Protein 5U2A (pdb70)

Foldseek 3Di:
DAAQVVCQVPDDVVVLQVLAPDHQAPWDFLLCLLAVVQPDPQDWAEWEQDQVRDTDTGGSVRLLLLLQLLLQLVVVVPDAAAAEEEELEFFDSVVLSNQSNCRQRNHAYEYAHNPDALVRVLVLCVQRVHQEYEYEPVCVVSVVPRPSHHAYAYDYDPPDDDDDRHHPNVVSSVPGDSDHHGDIDHQLRFHYWYWDDDDPTFTATFGNLLLSVLQLCVCWALVDDQPAAEEEPDTCNHQCCVSHQRRHCSSNPHHHYTYRHDDAQLVVLVCCVVRLHARYEYEPVNLVRNVVVDLVSLQVQAPRHAEYEYEDDADDLVSQVCCCVSRVYGYWAWYDHSNWPTFAIPGPNHDDDDDAQFRHAGRRLWDKFFADPVGHGDDAPPKGFIKTQQPVRRSGRTPATRPDGQPCDDPNIRTPRFMWGAHPVRIIGRADDQPDFEFWQNDTHRQVLLQVLLCVDQQFVGKGWDWAQDVVTRTFIEMEGETDPPDDDDVVVLVVSQVSCCVVPNVRHRGPYYHYDNDFRAHPVGRGRNVVVHVVSVVVVD

Nearest PDB structures (foldseek):
  5u2a-assembly1_A  TM=1.002E+00  e=0.000E+00  Brucella canis ATCC 23365
  1ult-assembly1_B  TM=7.496E-01  e=1.389E-34  Thermus thermophilus
  8r2r-assembly1_B  TM=8.698E-01  e=2.618E-30  Mycobacterium tuberculosis H37Rv
  1v25-assembly1_B  TM=7.388E-01  e=2.273E-32  Thermus th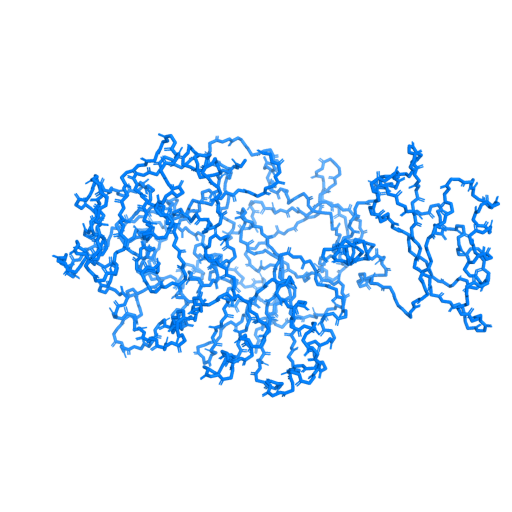ermophilus
  1v26-assembly1_A  TM=7.597E-01  e=1.398E-31  Thermus thermophilus

B-factor: mean 70.73, std 16.57, range [38.02, 147.69]

Organism: Brucella canis (strain ATCC 23365 / NCTC 10854 / RM-666) (NCBI:txid483179)

InterPro domains:
  IPR000873 AMP-dependent synthetase/ligase domain [PF00501] (51-400)
  IPR025110 AMP-binding enzyme, C-terminal domain [PF13193] (461-538)
  IPR042099 ANL, N-terminal domain [G3DSA:3.40.50.12780] (10-446)
  IPR045851 AMP-binding enzyme domain superfamily [G3DSA:3.30.300.30] (447-556)
  IPR051087 Mitochondrial Acyl-CoA Synthetase Medium-Chain [PTHR43605] (51-551)

Solvent-accessible surface area: 21542 Å² total; per-residue (Å²): 154,93,39,35,73,74,20,54,93,135,62,74,56,62,60,16,35,77,82,16,53,26,45,12,125,124,5,1,3,1,0,40,1,0,0,30,90,37,37,70,128,104,79,40,0,1,44,5,1,39,119,103,63,75,62,60,80,17,20,0,22,53,0,68,50,58,0,0,75,1,0,28,8,0,47,131,36,46,10,70,39,34,21,5,0,0,2,2,9,31,43,23,28,39,5,0,5,0,0,0,0,0,4,11,12,4,1,7,2,5,9,4,54,52,73,30,36,48,84,33,2,25,46,21,5,55,36,10,52,10,113,1,2,0,0,28,72,92,24,44,85,30,5,75,131,10,106,74,37,27,115,4,0,0,15,13,46,135,89,69,88,67,35,112,48,13,23,50,4,103,52,35,18,71,90,18,62,54,132,18,156,30,58,117,54,42,1,84,36,37,2,0,3,9,17,25,72,92,97,114,74,82,5,0,16,0,11,4,64,0,1,12,3,0,1,15,1,0,81,30,0,1,7,15,122,103,112,5,35,1,8,2,24,24,23,3,10,93,13,36,0,0,2,3,0,0,0,0,0,1,5,26,1,7,16,0,1,2,6,38,13,53,65,72,12,84,30,0,0,65,0,0,65,109,25,27,1,36,0,0,0,0,42,2,82,9,0,68,86,0,48,85,37,18,86,87,28,0,65,106,0,113,59,105,7,68,8,0,0,0,9,70,64,55,10,46,14,92,13,58,96,24,0,90,64,24,1,40,0,64,3,22,20,3,32,20,42,40,18,0,2,9,0,0,0,7,5,18,12,11,50,31,81,79,89,96,19,12,12,0,19,15,0,11,8,14,119,24,12,12,2,60,114,99,29,56,90,42,32,90,50,37,64,12,33,0,0,0,16,52,108,104,5,56,5,19,3,5,120,8,28,98,98,49,119,22,105,26,50,57,75,36,33,6,62,14,62,46,43,0,0,26,5,109,73,40,1,10,0,27,17,32,61,101,103,80,56,4,39,11,65,74,107,173,9,21,16,148,75,0,8,49,9,0,80,84,18,96,0,7,81,56,4,0,1,9,2,11,46,34,140,92,79,85,25,10,2,4,0,11,0,27,40,12,123,85,81,138,38,35,109,131,15,21,94,89,0,8,92,49,0,73,93,66,69,44,71,83,5,39,2,120,81,26,55,57,49,93,95,9,10,61,6,37,62,38,89,24,7,84,60,13,20,83,35,42,16,62,59,152,103,122

Structure (mmCIF, N/CA/C/O backbone):
data_5U2A
#
_entry.id   5U2A
#
_cell.length_a   61.600
_cell.length_b   92.200
_cell.length_c   141.190
_cell.angle_alpha   90.00
_cell.angle_beta   90.00
_cell.angle_gamma   90.00
#
_symmetry.space_group_name_H-M   'P 21 21 21'
#
loop_
_entity.id
_entity.type
_entity.pdbx_description
1 polymer 'AMP-dependent synthetase and ligase'
2 non-polymer 'CHLORIDE ION'
3 water water
#
loop_
_atom_site.group_PDB
_atom_site.id
_atom_site.type_symbol
_atom_site.label_atom_id
_atom_site.label_alt_id
_atom_site.label_comp_id
_atom_site.label_asym_id
_atom_site.label_entity_id
_atom_site.label_seq_id
_atom_site.pdbx_PDB_ins_code
_atom_site.Cartn_x
_atom_site.Cartn_y
_atom_site.Cartn_z
_atom_site.occupancy
_atom_site.B_iso_or_equiv
_atom_site.auth_seq_id
_atom_site.auth_comp_id
_atom_site.auth_asym_id
_atom_site.auth_atom_id
_atom_site.pdbx_PDB_model_num
ATOM 1 N N . LEU A 1 18 ? 56.778 -11.657 18.534 1.00 79.56 10 LEU A N 1
ATOM 2 C CA . LEU A 1 18 ? 56.146 -10.361 18.816 1.00 82.68 10 LEU A CA 1
ATOM 3 C C . LEU A 1 18 ? 57.124 -9.194 18.721 1.00 82.57 10 LEU A C 1
ATOM 4 O O . LEU A 1 18 ? 58.182 -9.211 19.353 1.00 83.77 10 LEU A O 1
ATOM 9 N N . ASP A 1 19 ? 56.749 -8.168 17.960 1.00 80.70 11 ASP A N 1
ATOM 10 C CA . ASP A 1 19 ? 57.665 -7.066 17.701 1.00 83.28 11 ASP A CA 1
ATOM 11 C C . ASP A 1 19 ? 58.079 -6.373 18.986 1.00 79.04 11 ASP A C 1
ATOM 12 O O . ASP A 1 19 ? 57.267 -6.169 19.890 1.00 84.57 11 ASP A O 1
ATOM 17 N N . ARG A 1 20 ? 59.358 -6.023 19.066 1.00 72.59 12 ARG A N 1
ATOM 18 C CA . ARG A 1 20 ? 59.816 -5.177 20.152 1.00 70.00 12 ARG A CA 1
ATOM 19 C C . ARG A 1 20 ? 59.382 -3.740 19.888 1.00 78.18 12 ARG A C 1
ATOM 20 O O . ARG A 1 20 ? 59.409 -3.259 18.753 1.00 81.72 12 ARG A O 1
ATOM 22 N N . TYR A 1 21 ? 58.946 -3.065 20.948 1.00 84.06 13 TYR A N 1
ATOM 23 C CA . TYR A 1 21 ? 58.457 -1.696 20.819 1.00 79.91 13 TYR A CA 1
ATOM 24 C C . TYR A 1 21 ? 59.583 -0.729 20.476 1.00 78.30 13 TYR A C 1
ATOM 25 O O . TYR A 1 21 ? 59.389 0.200 19.678 1.00 74.04 13 TYR A O 1
ATOM 34 N N . ASP A 1 22 ? 60.749 -0.900 21.113 1.00 73.49 14 ASP A N 1
ATOM 35 C CA . ASP A 1 22 ? 61.920 -0.109 20.755 1.00 66.78 14 ASP A CA 1
ATOM 36 C C . ASP A 1 22 ? 62.145 -0.143 19.246 1.00 82.39 14 ASP A C 1
ATOM 37 O O . ASP A 1 22 ? 62.228 0.906 18.592 1.00 83.83 14 ASP A O 1
ATOM 39 N N . ASP A 1 23 ? 62.195 -1.353 18.673 1.00 86.32 15 ASP A N 1
ATOM 40 C CA . ASP A 1 23 ? 62.352 -1.498 17.228 1.00 83.13 15 ASP A CA 1
ATOM 41 C C . ASP A 1 23 ? 61.243 -0.768 16.480 1.00 84.35 15 ASP A C 1
ATOM 42 O O . ASP A 1 23 ? 61.510 0.002 15.552 1.00 90.94 15 ASP A O 1
ATOM 47 N N . ALA A 1 24 ? 59.985 -0.982 16.883 1.00 77.97 16 ALA A N 1
ATOM 48 C CA . ALA A 1 24 ? 58.875 -0.362 16.164 1.00 70.99 16 ALA A CA 1
ATOM 49 C C . ALA A 1 24 ? 58.972 1.153 16.173 1.00 74.66 16 ALA A C 1
ATOM 50 O O . ALA A 1 24 ? 58.432 1.812 15.277 1.00 82.80 16 ALA A O 1
ATOM 52 N N . VAL A 1 25 ? 59.663 1.723 17.162 1.00 75.47 17 VAL A N 1
ATOM 53 C CA . VAL A 1 25 ? 59.858 3.171 17.194 1.00 70.24 17 VAL A CA 1
ATOM 54 C C . VAL A 1 25 ? 60.977 3.583 16.236 1.00 60.54 17 VAL A C 1
ATOM 55 O O . VAL A 1 25 ? 60.857 4.584 15.516 1.00 71.40 17 VAL A O 1
ATOM 57 N N . ALA A 1 26 ? 62.073 2.820 16.206 1.00 116.62 18 ALA A N 1
ATOM 58 C CA . ALA A 1 26 ? 63.185 3.162 15.326 1.00 104.44 18 ALA A CA 1
ATOM 59 C C . ALA A 1 26 ? 62.845 2.904 13.868 1.00 102.72 18 ALA A C 1
ATOM 60 O O . ALA A 1 26 ? 63.395 3.556 12.974 1.00 108.05 18 ALA A O 1
ATOM 62 N N . GLN A 1 27 ? 61.955 1.956 13.610 1.00 93.85 19 GLN A N 1
ATOM 63 C CA . GLN A 1 27 ? 61.624 1.560 12.257 1.00 88.37 19 GLN A CA 1
ATOM 64 C C . GLN A 1 27 ? 60.385 2.254 11.728 1.00 87.76 19 GLN A C 1
ATOM 65 O O . GLN A 1 27 ? 59.907 1.888 10.650 1.00 83.27 19 GLN A O 1
ATOM 71 N N . PHE A 1 28 ? 59.826 3.219 12.448 1.00 88.14 20 PHE A N 1
ATOM 72 C CA . PHE A 1 28 ? 58.602 3.808 11.933 1.00 82.86 20 PHE A CA 1
ATOM 73 C C . PHE A 1 28 ? 58.899 4.693 10.734 1.00 76.94 20 PHE A C 1
ATOM 74 O O . PHE A 1 28 ? 59.907 5.403 10.692 1.00 78.27 20 PHE A O 1
ATOM 82 N N . ASP A 1 29 ? 57.992 4.647 9.761 1.00 76.74 21 ASP A N 1
ATOM 83 C CA . ASP A 1 29 ? 58.069 5.448 8.546 1.00 78.17 21 ASP A CA 1
ATOM 84 C C . ASP A 1 29 ? 56.653 5.574 8.014 1.00 73.13 21 ASP A C 1
ATOM 85 O O . ASP A 1 29 ? 55.987 4.559 7.781 1.00 72.55 21 ASP A O 1
ATOM 90 N N . ILE A 1 30 ? 56.204 6.814 7.808 1.00 68.25 22 ILE A N 1
ATOM 91 C CA . ILE A 1 30 ? 54.828 7.042 7.378 1.00 64.82 22 ILE A CA 1
ATOM 92 C C . ILE A 1 30 ? 54.506 6.285 6.088 1.00 66.58 22 ILE A C 1
ATOM 93 O O . ILE A 1 30 ? 53.389 5.773 5.920 1.00 67.30 22 ILE A O 1
ATOM 98 N N . ALA A 1 31 ? 55.472 6.172 5.170 1.00 66.68 23 ALA A N 1
ATOM 99 C CA . ALA A 1 31 ? 55.208 5.472 3.912 1.00 68.11 23 ALA A CA 1
ATOM 100 C C . ALA A 1 31 ? 54.868 4.006 4.147 1.00 75.00 23 ALA A C 1
ATOM 101 O O . ALA A 1 31 ? 53.994 3.453 3.468 1.00 82.68 23 ALA A O 1
ATOM 103 N N . LYS A 1 32 ? 55.552 3.356 5.095 1.00 73.56 24 LYS A N 1
ATOM 104 C CA . LYS A 1 32 ? 55.206 1.978 5.427 1.00 66.74 24 LYS A CA 1
ATOM 105 C C . LYS A 1 32 ? 53.766 1.880 5.904 1.00 64.89 24 LYS A C 1
ATOM 106 O O . LYS A 1 32 ? 53.099 0.863 5.674 1.00 68.48 24 LYS A O 1
ATOM 108 N N . ALA A 1 33 ? 53.257 2.940 6.530 1.00 59.48 25 ALA A N 1
ATOM 109 C CA . ALA A 1 33 ? 51.884 2.912 7.017 1.00 59.39 25 ALA A CA 1
ATOM 110 C C . ALA A 1 33 ? 50.893 3.135 5.889 1.00 63.03 25 ALA A C 1
ATOM 111 O O . ALA A 1 33 ? 49.843 2.490 5.845 1.00 68.25 25 ALA A O 1
ATOM 113 N N . ILE A 1 34 ? 51.209 4.044 4.970 1.00 69.87 26 ILE A N 1
ATOM 114 C CA . ILE A 1 34 ? 50.378 4.223 3.780 1.00 72.90 26 ILE A CA 1
ATOM 115 C C . ILE A 1 34 ? 50.325 2.945 2.947 1.00 66.66 26 ILE A C 1
ATOM 116 O O . ILE A 1 34 ? 49.280 2.614 2.367 1.00 65.76 26 ILE A O 1
ATOM 121 N N . ALA A 1 35 ? 51.431 2.198 2.893 1.00 65.30 27 ALA A N 1
ATOM 122 C CA . ALA A 1 35 ? 51.424 0.901 2.221 1.00 63.22 27 ALA A CA 1
ATOM 123 C C . ALA A 1 35 ? 50.305 -0.004 2.723 1.00 63.93 27 ALA A C 1
ATOM 124 O O . ALA A 1 35 ? 49.809 -0.849 1.974 1.00 67.11 27 ALA A O 1
ATOM 126 N N . LEU A 1 36 ? 49.888 0.149 3.982 1.00 62.93 28 LEU A N 1
ATOM 127 C CA . LEU A 1 36 ? 48.862 -0.751 4.499 1.00 59.93 28 LEU A CA 1
ATOM 128 C C . LEU A 1 36 ? 47.486 -0.406 3.967 1.00 60.36 28 LEU A C 1
ATOM 129 O O . LEU A 1 36 ? 46.571 -1.238 4.045 1.00 55.32 28 LEU A O 1
ATOM 134 N N . LEU A 1 37 ? 47.323 0.792 3.425 1.00 61.95 29 LEU A N 1
ATOM 135 C CA . LEU A 1 37 ? 46.052 1.178 2.848 1.00 61.70 29 LEU A CA 1
ATOM 136 C C . LEU A 1 37 ? 45.880 0.535 1.476 1.00 60.28 29 LEU A C 1
ATOM 137 O O . LEU A 1 37 ? 46.845 0.121 0.836 1.00 51.30 29 LEU A O 1
ATOM 142 N N . ALA A 1 38 ? 44.624 0.396 1.055 1.00 61.81 30 ALA A N 1
ATOM 143 C CA . ALA A 1 38 ? 44.369 0.009 -0.326 1.00 59.21 30 ALA A CA 1
ATOM 144 C C . ALA A 1 38 ? 44.621 1.183 -1.255 1.00 56.30 30 ALA A C 1
ATOM 145 O O . ALA A 1 38 ? 45.201 1.021 -2.337 1.00 61.65 30 ALA A O 1
ATOM 147 N N . GLY A 1 39 ? 44.206 2.368 -0.837 1.00 54.72 31 GLY A N 1
ATOM 148 C CA . GLY A 1 39 ? 44.440 3.594 -1.539 1.00 47.05 31 GLY A CA 1
ATOM 149 C C . GLY A 1 39 ? 45.652 4.331 -1.018 1.00 60.20 31 GLY A C 1
ATOM 150 O O . GLY A 1 39 ? 46.611 3.734 -0.511 1.00 55.97 31 GLY A O 1
ATOM 151 N N . ASN A 1 40 ? 45.595 5.646 -1.127 1.00 59.26 32 ASN A N 1
ATOM 152 C CA . ASN A 1 40 ? 46.727 6.515 -0.878 1.00 63.47 32 ASN A CA 1
ATOM 153 C C . ASN A 1 40 ? 46.206 7.910 -0.568 1.00 71.05 32 ASN A C 1
ATOM 154 O O . ASN A 1 40 ? 45.389 8.439 -1.335 1.00 71.40 32 ASN A O 1
ATOM 159 N N . PRO A 1 41 ? 46.658 8.544 0.523 1.00 68.28 33 PRO A N 1
ATOM 160 C CA . PRO A 1 41 ? 46.068 9.834 0.925 1.00 65.22 33 PRO A CA 1
ATOM 161 C C . PRO A 1 41 ? 46.440 11.014 0.025 1.00 66.10 33 PRO A C 1
ATOM 162 O O . PRO A 1 41 ? 45.835 12.081 0.181 1.00 62.43 33 PRO A O 1
ATOM 166 N N . ASP A 1 42 ? 47.366 10.860 -0.931 1.00 74.18 34 ASP A N 1
ATOM 167 C CA . ASP A 1 42 ? 47.660 11.905 -1.911 1.00 78.75 34 ASP A CA 1
ATOM 168 C C . ASP A 1 42 ? 47.076 11.636 -3.290 1.00 88.61 34 ASP A C 1
ATOM 169 O O . ASP A 1 42 ? 46.742 12.583 -4.008 1.00 91.82 34 ASP A O 1
ATOM 174 N N . THR A 1 43 ? 46.957 10.369 -3.671 1.00 90.29 35 THR A N 1
ATOM 175 C CA . THR A 1 43 ? 46.461 9.956 -4.975 1.00 86.59 35 THR A CA 1
ATOM 176 C C . THR A 1 43 ? 44.949 9.779 -4.965 1.00 84.99 35 THR A C 1
ATOM 177 O O . THR A 1 43 ? 44.260 10.217 -5.888 1.00 88.81 35 THR A O 1
ATOM 181 N N . GLY A 1 44 ? 44.425 9.135 -3.927 1.00 81.92 36 GLY A N 1
ATOM 182 C CA . GLY A 1 44 ? 43.009 8.856 -3.831 1.00 77.67 36 GLY A CA 1
ATOM 183 C C . GLY A 1 44 ? 42.679 7.796 -2.794 1.00 73.32 36 GLY A C 1
ATOM 184 O O . GLY A 1 44 ? 43.342 6.754 -2.705 1.00 71.15 36 GLY A O 1
ATOM 185 N N . ILE A 1 45 ? 41.633 8.040 -2.010 1.00 62.34 37 ILE A N 1
ATOM 186 C CA . ILE A 1 45 ? 41.293 7.145 -0.920 1.00 57.89 37 ILE A CA 1
ATOM 187 C C . ILE A 1 45 ? 39.803 7.247 -0.657 1.00 58.89 37 ILE A C 1
ATOM 188 O O . ILE A 1 45 ? 39.188 8.294 -0.857 1.00 65.54 37 ILE A O 1
ATOM 193 N N . ASN A 1 46 ? 39.225 6.145 -0.200 1.00 55.45 38 ASN A N 1
ATOM 194 C CA . ASN A 1 46 ? 37.814 6.117 0.151 1.00 47.71 38 ASN A CA 1
ATOM 195 C C . ASN A 1 46 ? 37.641 5.136 1.295 1.00 51.57 38 ASN A C 1
ATOM 196 O O . ASN A 1 46 ? 38.092 3.986 1.205 1.00 55.80 38 ASN A O 1
ATOM 201 N N . ALA A 1 47 ? 36.975 5.583 2.361 1.00 52.85 39 ALA A N 1
ATOM 202 C CA . ALA A 1 47 ? 36.986 4.802 3.591 1.00 51.78 39 ALA A CA 1
ATOM 203 C C . ALA A 1 47 ? 36.243 3.486 3.410 1.00 53.23 39 ALA A C 1
ATOM 204 O O . ALA A 1 47 ? 36.624 2.462 3.999 1.00 58.81 39 ALA A O 1
ATOM 206 N N . CYS A 1 48 ? 35.180 3.496 2.603 1.00 49.41 40 CYS A N 1
ATOM 207 C CA . CYS A 1 48 ? 34.434 2.267 2.348 1.00 47.96 40 CYS A CA 1
ATOM 208 C C . CYS A 1 48 ? 35.307 1.238 1.646 1.00 53.81 40 CYS A C 1
ATOM 209 O O . CYS A 1 48 ? 35.211 0.037 1.933 1.00 51.64 40 CYS A O 1
ATOM 212 N N . ILE A 1 49 ? 36.180 1.686 0.735 1.00 54.45 41 ILE A N 1
ATOM 213 C CA . ILE A 1 49 ? 37.145 0.759 0.154 1.00 55.20 41 ILE A CA 1
ATOM 214 C C . ILE A 1 49 ? 38.013 0.168 1.252 1.00 56.48 41 ILE A C 1
ATOM 215 O O . ILE A 1 49 ? 38.223 -1.047 1.317 1.00 53.26 41 ILE A O 1
ATOM 220 N N . GLU A 1 50 ? 38.543 1.033 2.119 1.00 56.29 42 GLU A N 1
ATOM 221 C CA . GLU A 1 50 ? 39.519 0.604 3.110 1.00 53.23 42 GLU A CA 1
ATOM 222 C C . GLU A 1 50 ? 38.895 -0.272 4.185 1.00 51.25 42 GLU A C 1
ATOM 223 O O . GLU A 1 50 ? 39.586 -1.117 4.759 1.00 51.38 42 GLU A O 1
ATOM 229 N N . CYS A 1 51 ? 37.598 -0.142 4.440 1.00 47.32 43 CYS A N 1
ATOM 230 C CA . CYS A 1 51 ? 36.983 -0.951 5.490 1.00 48.54 43 CYS A CA 1
ATOM 231 C C . CYS A 1 51 ? 35.999 -1.991 4.965 1.00 56.29 43 CYS A C 1
ATOM 232 O O . CYS A 1 51 ? 35.286 -2.597 5.775 1.00 50.78 43 CYS A O 1
ATOM 235 N N . CYS A 1 52 ? 35.958 -2.240 3.645 1.00 50.49 44 CYS A N 1
ATOM 236 C CA . CYS A 1 52 ? 34.913 -3.101 3.089 1.00 49.29 44 CYS A CA 1
ATOM 237 C C . CYS A 1 52 ? 35.282 -3.705 1.722 1.00 57.08 44 CYS A C 1
ATOM 238 O O . CYS A 1 52 ? 35.532 -4.913 1.627 1.00 54.69 44 CYS A O 1
ATOM 241 N N . ASP A 1 53 ? 35.349 -2.887 0.659 1.00 54.20 45 ASP A N 1
ATOM 242 C CA . ASP A 1 53 ? 35.534 -3.448 -0.680 1.00 57.03 45 ASP A CA 1
ATOM 243 C C . ASP A 1 53 ? 36.839 -4.226 -0.793 1.00 54.87 45 ASP A C 1
ATOM 244 O O . ASP A 1 53 ? 36.863 -5.322 -1.370 1.00 52.40 45 ASP A O 1
ATOM 249 N N . ARG A 1 54 ? 37.928 -3.693 -0.228 1.00 48.50 46 ARG A N 1
ATOM 250 C CA . ARG A 1 54 ? 39.233 -4.324 -0.380 1.00 48.78 46 ARG A CA 1
ATOM 251 C C . ARG A 1 54 ? 39.298 -5.708 0.244 1.00 51.08 46 ARG A C 1
ATOM 252 O O . ARG A 1 54 ? 40.306 -6.400 0.051 1.00 51.21 46 ARG A O 1
ATOM 260 N N . TYR A 1 55 ? 38.290 -6.110 1.025 1.00 46.07 47 TYR A N 1
ATOM 261 C CA . TYR A 1 55 ? 38.273 -7.428 1.644 1.00 49.55 47 TYR A CA 1
ATOM 262 C C . TYR A 1 55 ? 37.168 -8.319 1.110 1.00 57.54 47 TYR A C 1
ATOM 263 O O . TYR A 1 55 ? 36.990 -9.430 1.618 1.00 62.21 47 TYR A O 1
ATOM 272 N N . THR A 1 56 ? 36.414 -7.870 0.116 1.00 57.62 48 THR A N 1
ATOM 273 C CA . THR A 1 56 ? 35.526 -8.799 -0.558 1.00 58.56 48 THR A CA 1
ATOM 274 C C . THR A 1 56 ? 36.341 -9.770 -1.399 1.00 54.62 48 THR A C 1
ATOM 275 O O . THR A 1 56 ? 37.540 -9.587 -1.628 1.00 54.18 48 THR A O 1
ATOM 279 N N . GLY A 1 57 ? 35.677 -10.830 -1.844 1.00 54.63 49 GLY A N 1
ATOM 280 C CA . GLY A 1 57 ? 36.266 -11.801 -2.739 1.00 57.11 49 GLY A CA 1
ATOM 281 C C . GLY A 1 57 ? 36.407 -13.183 -2.156 1.00 61.51 49 GLY A C 1
ATOM 282 O O . GLY A 1 57 ? 36.577 -14.145 -2.913 1.00 61.56 49 GLY A O 1
ATOM 283 N N . GLU A 1 58 ? 36.356 -13.308 -0.833 1.00 58.44 50 GLU A N 1
ATOM 284 C CA . GLU A 1 58 ? 36.415 -14.589 -0.147 1.00 56.38 50 GLU A CA 1
ATOM 285 C C . GLU A 1 58 ? 35.107 -14.921 0.545 1.00 58.97 50 GLU A C 1
ATOM 286 O O . GLU A 1 58 ? 35.009 -15.965 1.200 1.00 63.93 50 GLU A O 1
ATOM 292 N N . ASN A 1 59 ? 34.106 -14.058 0.426 1.00 55.99 51 ASN A N 1
ATOM 293 C CA . ASN A 1 59 ? 32.852 -14.215 1.146 1.00 60.02 51 ASN A CA 1
ATOM 294 C C . ASN A 1 59 ? 33.071 -14.544 2.626 1.00 62.18 51 ASN A C 1
ATOM 295 O O . ASN A 1 59 ? 32.415 -15.415 3.199 1.00 64.63 51 ASN A O 1
ATOM 300 N N . ARG A 1 60 ? 33.990 -13.829 3.265 1.00 56.00 52 ARG A N 1
ATOM 301 C CA . ARG A 1 60 ? 34.213 -14.090 4.678 1.00 59.38 52 ARG A CA 1
ATOM 302 C C . ARG A 1 60 ? 33.505 -13.063 5.562 1.00 55.94 52 ARG A C 1
ATOM 303 O O . ARG A 1 60 ? 33.222 -11.932 5.155 1.00 54.74 52 ARG A O 1
ATOM 311 N N . VAL A 1 61 ? 33.201 -13.504 6.785 1.00 54.42 53 VAL A N 1
ATOM 312 C CA . VAL A 1 61 ? 32.311 -12.769 7.679 1.00 59.24 53 VAL A CA 1
ATOM 313 C C . VAL A 1 61 ? 32.985 -11.491 8.151 1.00 59.11 53 VAL A C 1
ATOM 314 O O . VAL A 1 61 ? 34.157 -11.497 8.554 1.00 62.56 53 VAL A O 1
ATOM 318 N N . ALA A 1 62 ? 32.247 -10.386 8.104 1.00 58.93 54 ALA A N 1
ATOM 319 C CA . ALA A 1 62 ? 32.745 -9.108 8.602 1.00 59.38 54 ALA A CA 1
ATOM 320 C C . ALA A 1 62 ? 31.995 -8.597 9.820 1.00 57.03 54 ALA A C 1
ATOM 321 O O . ALA A 1 62 ? 32.568 -7.862 10.625 1.00 60.26 54 ALA A O 1
ATOM 323 N N . LEU A 1 63 ? 30.729 -8.962 9.966 1.00 54.34 55 LEU A N 1
ATOM 324 C CA . LEU A 1 63 ? 29.882 -8.398 10.999 1.00 51.19 55 LEU A CA 1
ATOM 325 C C . LEU A 1 63 ? 29.103 -9.530 11.633 1.00 56.10 55 LEU A C 1
ATOM 326 O O . LEU A 1 63 ? 28.340 -10.216 10.946 1.00 59.34 55 LEU A O 1
ATOM 331 N N . ARG A 1 64 ? 29.324 -9.739 12.927 1.00 56.43 56 ARG A N 1
ATOM 332 C CA . ARG A 1 64 ? 28.511 -10.633 13.749 1.00 52.33 56 ARG A CA 1
ATOM 333 C C . ARG A 1 64 ? 27.641 -9.755 14.629 1.00 54.90 56 ARG A C 1
ATOM 334 O O . ARG A 1 64 ? 28.149 -9.038 15.499 1.00 58.21 56 ARG A O 1
ATOM 342 N N . ALA A 1 65 ? 26.339 -9.783 14.383 1.00 52.29 57 ALA A N 1
ATOM 343 C CA . ALA A 1 65 ? 25.417 -8.873 15.040 1.00 52.08 57 ALA A CA 1
ATOM 344 C C . ALA A 1 65 ? 24.367 -9.677 15.778 1.00 60.03 57 ALA A C 1
ATOM 345 O O . ALA A 1 65 ? 23.843 -10.662 15.246 1.00 60.89 57 ALA A O 1
ATOM 347 N N . ILE A 1 66 ? 24.082 -9.253 17.012 1.00 61.65 58 ILE A N 1
ATOM 348 C CA . ILE A 1 66 ? 23.108 -9.890 17.889 1.00 57.41 58 ILE A CA 1
ATOM 349 C C . ILE A 1 66 ? 21.976 -8.899 18.108 1.00 59.04 58 ILE A C 1
ATOM 350 O O . ILE A 1 66 ? 22.205 -7.797 18.614 1.00 59.78 58 ILE A O 1
ATOM 355 N N . SER A 1 67 ? 20.761 -9.275 17.721 1.00 63.37 59 SER A N 1
ATOM 356 C CA . SER A 1 67 ? 19.658 -8.332 17.774 1.00 67.82 59 SER A CA 1
ATOM 357 C C . SER A 1 67 ? 19.106 -8.252 19.192 1.00 77.23 59 SER A C 1
ATOM 358 O O . SER A 1 67 ? 19.507 -9.000 20.088 1.00 80.43 59 SER A O 1
ATOM 361 N N . ILE A 1 68 ? 18.157 -7.332 19.393 1.00 82.08 60 ILE A N 1
ATOM 362 C CA . ILE A 1 68 ? 17.606 -7.094 20.723 1.00 78.75 60 ILE A CA 1
ATOM 363 C C . ILE A 1 68 ? 16.944 -8.342 21.285 1.00 78.78 60 ILE A C 1
ATOM 364 O O . ILE A 1 68 ? 16.840 -8.488 22.509 1.00 81.96 60 ILE A O 1
ATOM 369 N N . ASP A 1 69 ? 16.503 -9.259 20.417 1.00 77.40 61 ASP A N 1
ATOM 370 C CA . ASP A 1 69 ? 15.996 -10.563 20.823 1.00 84.02 61 ASP A CA 1
ATOM 371 C C . ASP A 1 69 ? 17.062 -11.656 20.726 1.00 80.61 61 ASP A C 1
ATOM 372 O O . ASP A 1 69 ? 16.730 -12.844 20.652 1.00 85.34 61 ASP A O 1
ATOM 377 N N . ASN A 1 70 ? 18.333 -11.266 20.712 1.00 75.23 62 ASN A N 1
ATOM 378 C CA . ASN A 1 70 ? 19.471 -12.174 20.838 1.00 79.70 62 ASN A CA 1
ATOM 379 C C . ASN A 1 70 ? 19.579 -13.161 19.675 1.00 78.02 62 ASN A C 1
ATOM 380 O O . ASN A 1 70 ? 20.162 -14.240 19.824 1.00 77.09 62 ASN A O 1
ATOM 385 N N . THR A 1 71 ? 19.043 -12.795 18.509 1.00 71.37 63 THR A N 1
ATOM 386 C CA . THR A 1 71 ? 19.279 -13.546 17.286 1.00 65.11 63 THR A CA 1
ATOM 387 C C . THR A 1 71 ? 20.594 -13.101 16.657 1.00 62.50 63 THR A C 1
ATOM 388 O O . THR A 1 71 ? 20.920 -11.910 16.645 1.00 66.53 63 THR A O 1
ATOM 392 N N . LEU A 1 72 ? 21.354 -14.060 16.139 1.00 60.03 64 LEU A N 1
ATOM 393 C CA . LEU A 1 72 ? 22.624 -13.754 15.491 1.00 57.65 64 LEU A CA 1
ATOM 394 C C . LEU A 1 72 ? 22.442 -13.572 13.986 1.00 60.83 64 LEU A C 1
ATOM 395 O O . LEU A 1 72 ? 21.759 -14.360 13.327 1.00 63.02 64 LEU A O 1
ATOM 400 N N . THR A 1 73 ? 23.055 -12.525 13.449 1.00 61.11 65 THR A N 1
ATOM 401 C CA . THR A 1 73 ? 23.174 -12.332 12.011 1.00 54.12 65 THR A CA 1
ATOM 402 C C . THR A 1 73 ? 24.640 -12.164 11.677 1.00 54.70 65 THR A C 1
ATOM 403 O O . THR A 1 73 ? 25.330 -11.361 12.310 1.00 59.20 65 THR A O 1
ATOM 407 N N . GLU A 1 74 ? 25.122 -12.916 10.697 1.00 53.17 66 GLU A N 1
ATOM 408 C CA . GLU A 1 74 ? 26.479 -12.736 10.214 1.00 54.97 66 GLU A CA 1
ATOM 409 C C . GLU A 1 74 ? 26.441 -12.188 8.796 1.00 61.29 66 GLU A C 1
ATOM 410 O O . GLU A 1 74 ? 25.639 -12.627 7.962 1.00 65.44 66 GLU A O 1
ATOM 416 N N . LEU A 1 75 ? 27.314 -11.230 8.534 1.00 54.42 67 LEU A N 1
ATOM 417 C CA . LEU A 1 75 ? 27.329 -10.529 7.271 1.00 51.06 67 LEU A CA 1
ATOM 418 C C . LEU A 1 75 ? 28.758 -10.509 6.761 1.00 58.28 67 LEU A C 1
ATOM 419 O O . LEU A 1 75 ? 29.693 -10.186 7.508 1.00 61.54 67 LEU A O 1
ATOM 424 N N . THR A 1 76 ? 28.920 -10.859 5.494 1.00 50.29 68 THR A N 1
ATOM 425 C CA . THR A 1 76 ? 30.228 -10.845 4.880 1.00 50.92 68 THR A CA 1
ATOM 426 C C . THR A 1 76 ? 30.603 -9.425 4.470 1.00 48.29 68 THR A C 1
ATOM 427 O O . THR A 1 76 ? 29.775 -8.507 4.446 1.00 42.89 68 THR A O 1
ATOM 431 N N . PHE A 1 77 ? 31.879 -9.254 4.137 1.00 46.30 69 PHE A N 1
ATOM 432 C CA . PHE A 1 77 ? 32.283 -8.039 3.445 1.00 50.87 69 PHE A CA 1
ATOM 433 C C . PHE A 1 77 ? 31.480 -7.848 2.160 1.00 54.11 69 PHE A C 1
ATOM 434 O O . PHE A 1 77 ? 31.062 -6.727 1.849 1.00 60.34 69 PHE A O 1
ATOM 442 N N . GLU A 1 78 ? 31.229 -8.930 1.416 1.00 47.66 70 GLU A N 1
ATOM 443 C CA . GLU A 1 78 ? 30.366 -8.830 0.238 1.00 55.26 70 GLU A CA 1
ATOM 444 C C . GLU A 1 78 ? 29.003 -8.265 0.616 1.00 57.59 70 GLU A C 1
ATOM 445 O O . GLU A 1 78 ? 28.511 -7.321 -0.018 1.00 56.83 70 GLU A O 1
ATOM 451 N N . ASP A 1 79 ? 28.380 -8.837 1.656 1.00 56.79 71 ASP A N 1
ATOM 452 C CA . ASP A 1 79 ? 27.089 -8.349 2.140 1.00 58.35 71 ASP A CA 1
ATOM 453 C C . ASP A 1 79 ? 27.146 -6.864 2.467 1.00 60.59 71 ASP A C 1
ATOM 454 O O . ASP A 1 79 ? 26.252 -6.096 2.093 1.00 68.75 71 ASP A O 1
ATOM 459 N N . LEU A 1 80 ? 28.195 -6.443 3.176 1.00 53.99 72 LEU A N 1
ATOM 460 C CA . LEU A 1 80 ? 28.309 -5.039 3.547 1.00 54.78 72 LEU A CA 1
ATOM 461 C C . LEU A 1 80 ? 28.440 -4.167 2.312 1.00 57.68 72 LEU A C 1
ATOM 462 O O . LEU A 1 80 ? 27.796 -3.113 2.227 1.00 58.26 72 LEU A O 1
ATOM 467 N N . ARG A 1 81 ? 29.246 -4.600 1.333 1.00 55.42 73 ARG A N 1
ATOM 468 C CA A ARG A 1 81 ? 29.414 -3.835 0.100 0.67 51.93 73 ARG A CA 1
ATOM 469 C CA B ARG A 1 81 ? 29.408 -3.793 0.132 0.33 52.29 73 ARG A CA 1
ATOM 470 C C . ARG A 1 81 ? 28.065 -3.544 -0.542 1.00 55.71 73 ARG A C 1
ATOM 471 O O . ARG A 1 81 ? 27.755 -2.404 -0.898 1.00 59.69 73 ARG A O 1
ATOM 486 N N . ASP A 1 82 ? 27.234 -4.582 -0.680 1.00 54.96 74 ASP A N 1
ATOM 487 C CA . ASP A 1 82 ? 25.922 -4.391 -1.293 1.00 53.78 74 ASP A CA 1
ATOM 488 C C . ASP A 1 82 ? 25.067 -3.426 -0.478 1.00 60.21 74 ASP A C 1
ATOM 489 O O . ASP A 1 82 ? 24.393 -2.561 -1.047 1.00 72.35 74 ASP A O 1
ATOM 494 N N . MET A 1 83 ? 25.086 -3.545 0.856 1.00 52.58 75 MET A N 1
ATOM 495 C CA . MET A 1 83 ? 24.370 -2.575 1.685 1.00 54.23 75 MET A CA 1
ATOM 496 C C . MET A 1 83 ? 24.957 -1.181 1.508 1.00 50.72 75 MET A C 1
ATOM 497 O O . MET A 1 83 ? 24.223 -0.196 1.352 1.00 52.40 75 MET A O 1
ATOM 502 N N . SER A 1 84 ? 26.286 -1.088 1.524 1.00 49.68 76 SER A N 1
ATOM 503 C CA . SER A 1 84 ? 26.963 0.187 1.327 1.00 58.58 76 SER A CA 1
ATOM 504 C C . SER A 1 84 ? 26.515 0.850 0.028 1.00 68.11 76 SER A C 1
ATOM 505 O O . SER A 1 84 ? 26.163 2.036 0.005 1.00 78.71 76 SER A O 1
ATOM 508 N N . ALA A 1 85 ? 26.485 0.081 -1.060 1.00 56.96 77 ALA A N 1
ATOM 509 C CA . ALA A 1 85 ? 26.085 0.636 -2.345 1.00 58.49 77 ALA A CA 1
ATOM 510 C C . ALA A 1 85 ? 24.624 1.049 -2.337 1.00 59.53 77 ALA A C 1
ATOM 511 O O . ALA A 1 85 ? 24.273 2.110 -2.868 1.00 59.04 77 ALA A O 1
ATOM 513 N N . ARG A 1 86 ? 23.749 0.212 -1.768 1.00 56.48 78 ARG A N 1
ATOM 514 C CA . ARG A 1 86 ? 22.337 0.566 -1.717 1.00 60.52 78 ARG A CA 1
ATOM 515 C C . ARG A 1 86 ? 22.150 1.894 -1.005 1.00 65.77 78 ARG A C 1
ATOM 516 O O . ARG A 1 86 ? 21.446 2.787 -1.496 1.00 65.02 78 ARG A O 1
ATOM 524 N N . VAL A 1 87 ? 22.804 2.051 0.147 1.00 57.23 79 VAL A N 1
ATOM 525 C CA . VAL A 1 87 ? 22.675 3.290 0.899 1.00 59.22 79 VAL A CA 1
ATOM 526 C C . VAL A 1 87 ? 23.263 4.457 0.115 1.00 59.16 79 VAL A C 1
ATOM 527 O O . VAL A 1 87 ? 22.655 5.529 0.015 1.00 67.08 79 VAL A O 1
ATOM 531 N N . GLY A 1 88 ? 24.466 4.280 -0.424 1.00 54.68 80 GLY A N 1
ATOM 532 C CA . GLY A 1 88 ? 25.074 5.346 -1.205 1.00 61.67 80 GLY A CA 1
ATOM 533 C C . GLY A 1 88 ? 24.159 5.877 -2.293 1.00 69.53 80 GLY A C 1
ATOM 534 O O . GLY A 1 88 ? 24.035 7.090 -2.479 1.00 73.74 80 GLY A O 1
ATOM 535 N N . ASN A 1 89 ? 23.489 4.983 -3.017 1.00 66.54 81 ASN A N 1
ATOM 536 C CA . ASN A 1 89 ? 22.497 5.448 -3.976 1.00 67.77 81 ASN A CA 1
ATOM 537 C C . ASN A 1 89 ? 21.378 6.202 -3.277 1.00 73.30 81 ASN A C 1
ATOM 538 O O . ASN A 1 89 ? 21.000 7.303 -3.698 1.00 77.00 81 ASN A O 1
ATOM 543 N N . MET A 1 90 ? 20.857 5.633 -2.183 1.00 67.04 82 MET A N 1
ATOM 544 C CA . MET A 1 90 ? 19.762 6.266 -1.455 1.00 67.55 82 MET A CA 1
ATOM 545 C C . MET A 1 90 ? 20.130 7.690 -1.039 1.00 67.90 82 MET A C 1
ATOM 546 O O . MET A 1 90 ? 19.346 8.630 -1.231 1.00 65.12 82 MET A O 1
ATOM 551 N N . LEU A 1 91 ? 21.333 7.868 -0.482 1.00 60.97 83 LEU A N 1
ATOM 552 C CA . LEU A 1 91 ? 21.759 9.194 -0.048 1.00 66.29 83 LEU A CA 1
ATOM 553 C C . LEU A 1 91 ? 21.934 10.127 -1.243 1.00 70.88 83 LEU A C 1
ATOM 554 O O . LEU A 1 91 ? 21.461 11.273 -1.227 1.00 75.01 83 LEU A O 1
ATOM 559 N N . ALA A 1 92 ? 22.581 9.641 -2.300 1.00 70.99 84 ALA A N 1
ATOM 560 C CA . ALA A 1 92 ? 22.769 10.450 -3.499 1.00 72.47 84 ALA A CA 1
ATOM 561 C C . ALA A 1 92 ? 21.440 10.958 -4.036 1.00 72.22 84 ALA A C 1
ATOM 562 O O . ALA A 1 92 ? 21.282 12.157 -4.291 1.00 74.40 84 ALA A O 1
ATOM 564 N N . ASP A 1 93 ? 20.461 10.060 -4.199 1.00 75.22 85 ASP A N 1
ATOM 565 C CA . ASP A 1 93 ? 19.152 10.480 -4.696 1.00 83.59 85 ASP A CA 1
ATOM 566 C C . ASP A 1 93 ? 18.469 11.453 -3.739 1.00 89.99 85 ASP A C 1
ATOM 567 O O . ASP A 1 93 ? 17.650 12.274 -4.171 1.00 95.66 85 ASP A O 1
ATOM 572 N N . ALA A 1 94 ? 18.787 11.380 -2.445 1.00 83.70 86 ALA A N 1
ATOM 573 C CA . ALA A 1 94 ? 18.219 12.295 -1.468 1.00 86.66 86 ALA A CA 1
ATOM 574 C C . ALA A 1 94 ? 18.941 13.633 -1.418 1.00 85.80 86 ALA A C 1
ATOM 575 O O . ALA A 1 94 ? 18.506 14.523 -0.679 1.00 88.98 86 ALA A O 1
ATOM 577 N N . GLY A 1 95 ? 20.021 13.804 -2.177 1.00 81.84 87 GLY A N 1
ATOM 578 C CA . GLY A 1 95 ? 20.691 15.086 -2.286 1.00 81.37 87 GLY A CA 1
ATOM 579 C C . GLY A 1 95 ? 22.085 15.134 -1.701 1.00 81.92 87 GLY A C 1
ATOM 580 O O . GLY A 1 95 ? 22.724 16.191 -1.760 1.00 85.81 87 GLY A O 1
ATOM 581 N N . ILE A 1 96 ? 22.592 14.033 -1.160 1.00 78.78 88 ILE A N 1
ATOM 582 C CA . ILE A 1 96 ? 23.887 14.039 -0.489 1.00 75.96 88 ILE A CA 1
ATOM 583 C C . ILE A 1 96 ? 24.997 13.994 -1.526 1.00 75.57 88 ILE A C 1
ATOM 584 O O . ILE A 1 96 ? 25.104 13.031 -2.288 1.00 73.20 88 ILE A O 1
ATOM 589 N N . SER A 1 97 ? 25.835 15.024 -1.540 1.00 79.44 89 SER A N 1
ATOM 590 C CA . SER A 1 97 ? 27.054 15.036 -2.330 1.00 74.61 89 SER A CA 1
ATOM 591 C C . SER A 1 97 ? 28.255 14.866 -1.409 1.00 75.52 89 SER A C 1
ATOM 592 O O . SER A 1 97 ? 28.166 15.079 -0.194 1.00 83.24 89 SER A O 1
ATOM 595 N N . ALA A 1 98 ? 29.382 14.487 -2.011 1.00 66.25 90 ALA A N 1
ATOM 596 C CA . ALA A 1 98 ? 30.627 14.327 -1.273 1.00 70.83 90 ALA A CA 1
ATOM 597 C C . ALA A 1 98 ? 30.956 15.574 -0.461 1.00 75.29 90 ALA A C 1
ATOM 598 O O . ALA A 1 98 ? 30.826 16.701 -0.944 1.00 70.87 90 ALA A O 1
ATOM 600 N N . GLY A 1 99 ? 31.392 15.362 0.783 1.00 71.96 91 GLY A N 1
ATOM 601 C CA . GLY A 1 99 ? 31.727 16.453 1.667 1.00 63.69 91 GLY A CA 1
ATOM 602 C C . GLY A 1 99 ? 30.570 16.982 2.478 1.00 71.47 91 GLY A C 1
ATOM 603 O O . GLY A 1 99 ? 30.778 17.869 3.321 1.00 74.25 91 GLY A O 1
ATOM 604 N N . ASP A 1 100 ? 29.360 16.489 2.237 1.00 72.48 92 ASP A N 1
ATOM 605 C CA . ASP A 1 100 ? 28.249 16.779 3.119 1.00 76.54 92 ASP A CA 1
ATOM 606 C C . ASP A 1 100 ? 28.268 15.829 4.308 1.00 82.52 92 ASP A C 1
ATOM 607 O O . ASP A 1 100 ? 29.018 14.847 4.354 1.00 88.39 92 ASP A O 1
ATOM 612 N N . VAL A 1 101 ? 27.404 16.114 5.272 1.00 78.57 93 VAL A N 1
ATOM 613 C CA . VAL A 1 101 ? 27.373 15.382 6.524 1.00 70.37 93 VAL A CA 1
ATOM 614 C C . VAL A 1 101 ? 26.048 14.649 6.636 1.00 70.74 93 VAL A C 1
ATOM 615 O O . VAL A 1 101 ? 24.975 15.251 6.499 1.00 73.57 93 VAL A O 1
ATOM 619 N N . VAL A 1 102 ? 26.139 13.345 6.860 1.00 67.13 94 VAL A N 1
ATOM 620 C CA . VAL A 1 102 ? 25.007 12.488 7.170 1.00 70.07 94 VAL A CA 1
ATOM 621 C C . VAL A 1 102 ? 25.144 12.080 8.626 1.00 69.66 94 VAL A C 1
ATOM 622 O O . VAL A 1 102 ? 26.195 11.573 9.032 1.00 67.44 94 VAL A O 1
ATOM 626 N N . ALA A 1 103 ? 24.099 12.295 9.411 1.00 76.15 95 ALA A N 1
ATOM 627 C CA . ALA A 1 103 ? 24.137 11.977 10.831 1.00 70.51 95 ALA A CA 1
ATOM 628 C C . ALA A 1 103 ? 23.355 10.706 11.105 1.00 75.91 95 ALA A C 1
ATOM 629 O O . ALA A 1 103 ? 22.354 10.418 10.445 1.00 76.59 95 ALA A O 1
ATOM 631 N N . GLY A 1 104 ? 23.817 9.957 12.099 1.00 82.23 96 GLY A N 1
ATOM 632 C CA . GLY A 1 104 ? 23.140 8.745 12.504 1.00 80.45 96 GLY A CA 1
ATOM 633 C C . GLY A 1 104 ? 22.705 8.740 13.956 1.00 75.22 96 GLY A C 1
ATOM 634 O O . GLY A 1 104 ? 23.522 8.938 14.860 1.00 71.95 96 GLY A O 1
ATOM 635 N N . LEU A 1 105 ? 21.412 8.515 14.178 1.00 73.73 97 LEU A N 1
ATOM 636 C CA . LEU A 1 105 ? 20.804 8.375 15.497 1.00 71.02 97 LEU A CA 1
ATOM 637 C C . LEU A 1 105 ? 20.257 6.956 15.557 1.00 70.70 97 LEU A C 1
ATOM 638 O O . LEU A 1 105 ? 19.055 6.734 15.388 1.00 75.09 97 LEU A O 1
ATOM 643 N N . LEU A 1 106 ? 21.144 5.995 15.800 1.00 61.85 98 LEU A N 1
ATOM 644 C CA . LEU A 1 106 ? 20.830 4.596 15.550 1.00 62.97 98 LEU A CA 1
ATOM 645 C C . LEU A 1 106 ? 21.376 3.690 16.640 1.00 59.46 98 LEU A C 1
ATOM 646 O O . LEU A 1 106 ? 22.456 3.944 17.184 1.00 62.01 98 LEU A O 1
ATOM 651 N N . PRO A 1 107 ? 20.679 2.607 16.942 1.00 61.38 99 PRO A N 1
ATOM 652 C CA . PRO A 1 107 ? 21.257 1.590 17.822 1.00 61.02 99 PRO A CA 1
ATOM 653 C C . PRO A 1 107 ? 22.285 0.753 17.092 1.00 61.54 99 PRO A C 1
ATOM 654 O O . PRO A 1 107 ? 22.667 1.064 15.962 1.00 68.62 99 PRO A O 1
ATOM 658 N N . ARG A 1 108 ? 22.741 -0.317 17.721 1.00 62.10 100 ARG A N 1
ATOM 659 C CA . ARG A 1 108 ? 23.863 -1.088 17.201 1.00 62.07 100 ARG A CA 1
ATOM 660 C C . ARG A 1 108 ? 23.292 -2.238 16.389 1.00 62.16 100 ARG A C 1
ATOM 661 O O . ARG A 1 108 ? 23.035 -3.326 16.903 1.00 66.04 100 ARG A O 1
ATOM 669 N N . THR A 1 109 ? 23.084 -1.976 15.108 1.00 59.57 101 THR A N 1
ATOM 670 C CA . THR A 1 109 ? 22.463 -2.900 14.174 1.00 59.05 101 THR A CA 1
ATOM 671 C C . THR A 1 109 ? 23.189 -2.805 12.841 1.00 58.45 101 THR A C 1
ATOM 672 O O . THR A 1 109 ? 23.823 -1.788 12.546 1.00 55.35 101 THR A O 1
ATOM 676 N N . PRO A 1 110 ? 23.128 -3.858 12.022 1.00 56.71 102 PRO A N 1
ATOM 677 C CA . PRO A 1 110 ? 23.783 -3.810 10.705 1.00 54.31 102 PRO A CA 1
ATOM 678 C C . PRO A 1 110 ? 23.422 -2.583 9.892 1.00 56.66 102 PRO A C 1
ATOM 679 O O . PRO A 1 110 ? 24.275 -2.051 9.176 1.00 57.02 102 PRO A O 1
ATOM 683 N N . GLU A 1 111 ? 22.192 -2.093 10.004 1.00 56.77 103 GLU A N 1
ATOM 684 C CA . GLU A 1 111 ? 21.828 -0.874 9.304 1.00 59.36 103 GLU A CA 1
ATOM 685 C C . GLU A 1 111 ? 22.620 0.336 9.787 1.00 65.30 103 GLU A C 1
ATOM 686 O O . GLU A 1 111 ? 22.814 1.276 9.010 1.00 66.67 103 GLU A O 1
ATOM 692 N N . LEU A 1 112 ? 23.110 0.337 11.031 1.00 66.80 104 LEU A N 1
ATOM 693 C CA . LEU A 1 112 ? 24.021 1.408 11.434 1.00 66.70 104 LEU A CA 1
ATOM 694 C C . LEU A 1 112 ? 25.284 1.368 10.591 1.00 58.05 104 LEU A C 1
ATOM 695 O O . LEU A 1 112 ? 25.732 2.396 10.074 1.00 52.41 104 LEU A O 1
ATOM 700 N N . VAL A 1 113 ? 25.867 0.181 10.449 1.00 50.11 105 VAL A N 1
ATOM 701 C CA . VAL A 1 113 ? 27.088 0.028 9.668 1.00 52.02 105 VAL A CA 1
ATOM 702 C C . VAL A 1 113 ? 26.829 0.364 8.204 1.00 55.31 105 VAL A C 1
ATOM 703 O O . VAL A 1 113 ? 27.565 1.142 7.584 1.00 59.30 105 VAL A O 1
ATOM 707 N N . ALA A 1 114 ? 25.752 -0.198 7.650 1.00 54.54 106 ALA A N 1
ATOM 708 C CA . ALA A 1 114 ? 25.309 0.149 6.307 1.00 59.69 106 ALA A CA 1
ATOM 709 C C . ALA A 1 114 ? 25.267 1.656 6.093 1.00 58.68 106 ALA A C 1
ATOM 710 O O . ALA A 1 114 ? 25.720 2.152 5.051 1.00 56.46 106 ALA A O 1
ATOM 712 N N . THR A 1 115 ? 24.726 2.401 7.066 1.00 55.38 107 THR A N 1
ATOM 713 C CA . THR A 1 115 ? 24.656 3.857 6.939 1.00 53.09 107 THR A CA 1
ATOM 714 C C . THR A 1 115 ? 26.044 4.482 6.889 1.00 60.61 107 THR A C 1
ATOM 715 O O . THR A 1 115 ? 26.290 5.405 6.100 1.00 71.14 107 THR A O 1
ATOM 719 N N . ILE A 1 116 ? 26.975 3.967 7.687 1.00 52.39 108 ILE A N 1
ATOM 720 C CA . ILE A 1 116 ? 28.307 4.556 7.738 1.00 50.87 108 ILE A CA 1
ATOM 721 C C . ILE A 1 116 ? 29.076 4.260 6.460 1.00 53.10 108 ILE A C 1
ATOM 722 O O . ILE A 1 116 ? 29.650 5.164 5.840 1.00 52.91 108 ILE A O 1
ATOM 727 N N . LEU A 1 117 ? 29.179 2.975 6.100 1.00 49.90 109 LEU A N 1
ATOM 728 C CA . LEU A 1 117 ? 29.905 2.627 4.890 1.00 49.77 109 LEU A CA 1
ATOM 729 C C . LEU A 1 117 ? 29.254 3.279 3.679 1.00 54.35 109 LEU A C 1
ATOM 730 O O . LEU A 1 117 ? 29.951 3.769 2.792 1.00 61.31 109 LEU A O 1
ATOM 735 N N . GLY A 1 118 ? 27.919 3.350 3.661 1.00 56.05 110 GLY A N 1
ATOM 736 C CA . GLY A 1 118 ? 27.234 4.045 2.580 1.00 58.53 110 GLY A CA 1
ATOM 737 C C . GLY A 1 118 ? 27.600 5.516 2.497 1.00 53.72 110 GLY A C 1
ATOM 738 O O . GLY A 1 118 ? 27.934 6.022 1.430 1.00 52.02 110 GLY A O 1
ATOM 739 N N . ALA A 1 119 ? 27.538 6.224 3.625 1.00 58.15 111 ALA A N 1
ATOM 740 C CA . ALA A 1 119 ? 27.940 7.624 3.633 1.00 56.14 111 ALA A CA 1
ATOM 741 C C . ALA A 1 119 ? 29.366 7.769 3.147 1.00 52.26 111 ALA A C 1
ATOM 742 O O . ALA A 1 119 ? 29.660 8.611 2.292 1.00 58.96 111 ALA A O 1
ATOM 744 N N . TRP A 1 120 ? 30.270 6.939 3.670 1.00 50.08 112 TRP A N 1
ATOM 745 C CA . TRP A 1 120 ? 31.651 6.988 3.203 1.00 54.80 112 TRP A CA 1
ATOM 746 C C . TRP A 1 120 ? 31.758 6.660 1.717 1.00 54.43 112 TRP A C 1
ATOM 747 O O . TRP A 1 120 ? 32.667 7.164 1.041 1.00 52.32 112 TRP A O 1
ATOM 758 N N . ARG A 1 121 ? 30.851 5.827 1.192 1.00 51.08 113 ARG A N 1
ATOM 759 C CA . ARG A 1 121 ? 31.039 5.326 -0.165 1.00 59.37 113 ARG A CA 1
ATOM 760 C C . ARG A 1 121 ? 30.947 6.456 -1.186 1.00 62.31 113 ARG A C 1
ATOM 761 O O . ARG A 1 121 ? 31.682 6.455 -2.173 1.00 61.96 113 ARG A O 1
ATOM 769 N N . ILE A 1 122 ? 30.085 7.442 -0.941 1.00 62.75 114 ILE A N 1
ATOM 770 C CA . ILE A 1 122 ? 29.940 8.602 -1.812 1.00 60.48 114 ILE A CA 1
ATOM 771 C C . ILE A 1 122 ? 30.747 9.799 -1.293 1.00 67.02 114 ILE A C 1
ATOM 772 O O . ILE A 1 122 ? 30.415 10.950 -1.591 1.00 64.36 114 ILE A O 1
ATOM 777 N N . GLY A 1 123 ? 31.791 9.551 -0.498 1.00 65.12 115 GLY A N 1
ATOM 778 C CA . GLY A 1 123 ? 32.624 10.630 0.011 1.00 60.48 115 GLY A CA 1
ATOM 779 C C . GLY A 1 123 ? 31.978 11.546 1.034 1.00 62.53 115 GLY A C 1
ATOM 780 O O . GLY A 1 123 ? 32.468 12.662 1.257 1.00 62.26 115 GLY A O 1
ATOM 781 N N . ALA A 1 124 ? 30.879 11.122 1.649 1.00 59.83 116 ALA A N 1
ATOM 782 C CA . ALA A 1 124 ? 30.226 11.949 2.649 1.00 70.42 116 ALA A CA 1
ATOM 783 C C . ALA A 1 124 ? 30.901 11.792 4.012 1.00 67.30 116 ALA A C 1
ATOM 784 O O . ALA A 1 124 ? 31.791 10.961 4.211 1.00 66.27 116 ALA A O 1
ATOM 786 N N . ILE A 1 125 ? 30.464 12.620 4.952 1.00 70.77 117 ILE A N 1
ATOM 787 C CA . ILE A 1 125 ? 31.001 12.660 6.308 1.00 63.79 117 ILE A CA 1
ATOM 788 C C . ILE A 1 125 ? 29.944 12.088 7.240 1.00 60.37 117 ILE A C 1
ATOM 789 O O . ILE A 1 125 ? 28.803 12.568 7.260 1.00 68.60 117 ILE A O 1
ATOM 794 N N . TYR A 1 126 ? 30.305 11.066 8.007 1.00 58.71 118 TYR A N 1
ATOM 795 C CA . TYR A 1 126 ? 29.388 10.518 9.002 1.00 58.02 118 TYR A CA 1
ATOM 796 C C . TYR A 1 126 ? 29.522 11.239 10.336 1.00 63.80 118 TYR A C 1
ATOM 797 O O . TYR A 1 126 ? 30.633 11.461 10.826 1.00 66.26 118 TYR A O 1
ATOM 806 N N . GLN A 1 127 ? 28.376 11.576 10.925 1.00 65.02 119 GLN A N 1
ATOM 807 C CA . GLN A 1 127 ? 28.302 12.217 12.238 1.00 67.82 119 GLN A CA 1
ATOM 808 C C . GLN A 1 127 ? 27.493 11.361 13.200 1.00 66.77 119 GLN A C 1
ATOM 809 O O . GLN A 1 127 ? 26.271 11.208 13.013 1.00 69.17 119 GLN A O 1
ATOM 815 N N . PRO A 1 128 ? 28.099 10.794 14.233 1.00 63.86 120 PRO A N 1
ATOM 816 C CA . PRO A 1 128 ? 27.327 9.979 15.176 1.00 68.55 120 PRO A CA 1
ATOM 817 C C . PRO A 1 128 ? 26.540 10.825 16.171 1.00 71.55 120 PRO A C 1
ATOM 818 O O . PRO A 1 128 ? 26.970 11.891 16.624 1.00 66.52 120 PRO A O 1
ATOM 822 N N . LEU A 1 129 ? 25.353 10.343 16.493 1.00 71.67 121 LEU A N 1
ATOM 823 C CA . LEU A 1 129 ? 24.481 11.014 17.440 1.00 72.59 121 LEU A CA 1
ATOM 824 C C . LEU A 1 129 ? 24.075 9.985 18.476 1.00 81.10 121 LEU A C 1
ATOM 825 O O . LEU A 1 129 ? 23.382 9.016 18.150 1.00 79.64 121 LEU A O 1
ATOM 830 N N . PHE A 1 130 ? 24.517 10.193 19.711 1.00 80.44 122 PHE A N 1
ATOM 831 C CA . PHE A 1 130 ? 24.262 9.228 20.768 1.00 76.58 122 PHE A CA 1
ATOM 832 C C . PHE A 1 130 ? 22.764 9.043 20.969 1.00 74.59 122 PHE A C 1
ATOM 833 O O . PHE A 1 130 ? 22.021 10.012 21.155 1.00 74.66 122 PHE A O 1
ATOM 841 N N . THR A 1 131 ? 22.335 7.781 20.955 1.00 73.55 123 THR A N 1
ATOM 842 C CA . THR A 1 131 ? 20.934 7.384 21.036 1.00 75.68 123 THR A CA 1
ATOM 843 C C . THR A 1 131 ? 20.199 7.943 22.257 1.00 83.34 123 THR A C 1
ATOM 844 O O . THR A 1 131 ? 18.964 7.876 22.296 1.00 87.67 123 THR A O 1
ATOM 848 N N . ALA A 1 132 ? 20.903 8.510 23.240 1.00 81.98 124 ALA A N 1
ATOM 849 C CA . ALA A 1 132 ? 20.258 9.081 24.416 1.00 87.00 124 ALA A CA 1
ATOM 850 C C . ALA A 1 132 ? 20.337 10.601 24.468 1.00 90.24 124 ALA A C 1
ATOM 851 O O . ALA A 1 132 ? 19.999 11.193 25.498 1.00 97.42 124 ALA A O 1
ATOM 853 N N . PHE A 1 133 ? 20.776 11.243 23.392 1.00 88.06 125 PHE A N 1
ATOM 854 C CA . PHE A 1 133 ? 20.826 12.697 23.338 1.00 85.41 125 PHE A CA 1
ATOM 855 C C . PHE A 1 133 ? 19.428 13.288 23.414 1.00 85.07 125 PHE A C 1
ATOM 856 O O . PHE A 1 133 ? 18.508 12.824 22.733 1.00 87.60 125 PHE A O 1
ATOM 864 N N . GLY A 1 134 ? 19.273 14.330 24.230 1.00 86.48 126 GLY A N 1
ATOM 865 C CA . GLY A 1 134 ? 18.083 15.142 24.194 1.00 90.18 126 GLY A CA 1
ATOM 866 C C . GLY A 1 134 ? 18.000 15.906 22.887 1.00 95.37 126 GLY A C 1
ATOM 867 O O . GLY A 1 134 ? 18.946 15.936 22.095 1.00 97.24 126 GLY A O 1
ATOM 868 N N . PRO A 1 135 ? 16.855 16.531 22.627 1.00 101.61 127 PRO A N 1
ATOM 869 C CA . PRO A 1 135 ? 16.745 17.339 21.402 1.00 102.72 127 PRO A CA 1
ATOM 870 C C . PRO A 1 135 ? 17.710 18.509 21.386 1.00 100.67 127 PRO A C 1
ATOM 871 O O . PRO A 1 135 ? 18.332 18.779 20.352 1.00 95.86 127 PRO A O 1
ATOM 875 N N . LYS A 1 136 ? 17.847 19.211 22.515 1.00 100.61 128 LYS A N 1
ATOM 876 C CA . LYS A 1 136 ? 18.761 20.347 22.587 1.00 98.92 128 LYS A CA 1
ATOM 877 C C . LYS A 1 136 ? 20.170 19.940 22.179 1.00 97.72 128 LYS A C 1
ATOM 878 O O . LYS A 1 136 ? 20.823 20.619 21.378 1.00 95.57 128 LYS A O 1
ATOM 880 N N . ALA A 1 137 ? 20.648 18.814 22.710 1.00 98.09 129 ALA A N 1
ATOM 881 C CA . ALA A 1 137 ? 22.020 18.401 22.452 1.00 94.65 129 ALA A CA 1
ATOM 882 C C . ALA A 1 137 ? 22.218 17.980 21.003 1.00 90.48 129 ALA A C 1
ATOM 883 O O . ALA A 1 137 ? 23.343 18.038 20.492 1.00 87.22 129 ALA A O 1
ATOM 885 N N . ILE A 1 138 ? 21.144 17.549 20.335 1.00 93.79 130 ILE A N 1
ATOM 886 C CA . ILE A 1 138 ? 21.212 17.256 18.902 1.00 87.88 130 ILE A CA 1
ATOM 887 C C . ILE A 1 138 ? 21.332 18.546 18.106 1.00 85.94 130 ILE A C 1
ATOM 888 O O . ILE A 1 138 ? 22.177 18.663 17.210 1.00 83.54 130 ILE A O 1
ATOM 893 N N . GLU A 1 139 ? 20.476 19.528 18.419 1.00 90.92 131 GLU A N 1
ATOM 894 C CA . GLU A 1 139 ? 20.464 20.781 17.670 1.00 99.67 131 GLU A CA 1
ATOM 895 C C . GLU A 1 139 ? 21.824 21.462 17.725 1.00 102.29 131 GLU A C 1
ATOM 896 O O . GLU A 1 139 ? 22.291 22.015 16.720 1.00 102.00 131 GLU A O 1
ATOM 898 N N . GLN A 1 140 ? 22.477 21.422 18.891 1.00 100.58 132 GLN A N 1
ATOM 899 C CA . GLN A 1 140 ? 23.829 21.958 18.995 1.00 96.19 132 GLN A CA 1
ATOM 900 C C . GLN A 1 140 ? 24.759 21.254 18.023 1.00 86.28 132 GLN A C 1
ATOM 901 O O . GLN A 1 140 ? 25.583 21.889 17.356 1.00 85.10 132 GLN A O 1
ATOM 903 N N . ARG A 1 141 ? 24.621 19.942 17.903 1.00 85.45 133 ARG A N 1
ATOM 904 C CA . ARG A 1 141 ? 25.551 19.199 17.070 1.00 81.48 133 ARG A CA 1
ATOM 905 C C . ARG A 1 141 ? 25.222 19.332 15.588 1.00 85.64 133 ARG A C 1
ATOM 906 O O . ARG A 1 141 ? 26.132 19.268 14.752 1.00 87.47 133 ARG A O 1
ATOM 914 N N . PHE A 1 142 ? 23.946 19.520 15.236 1.00 84.24 134 PHE A N 1
ATOM 915 C CA . PHE A 1 142 ? 23.619 19.849 13.853 1.00 83.25 134 PHE A CA 1
ATOM 916 C C . PHE A 1 142 ? 24.178 21.216 13.480 1.00 88.71 134 PHE A C 1
ATOM 917 O O . PHE A 1 142 ? 24.678 21.413 12.365 1.00 86.26 134 PHE A O 1
ATOM 925 N N . GLY A 1 143 ? 24.080 22.180 14.396 1.00 91.53 135 GLY A N 1
ATOM 926 C CA . GLY A 1 143 ? 24.667 23.481 14.141 1.00 89.35 135 GLY A CA 1
ATOM 927 C C . GLY A 1 143 ? 26.149 23.390 13.850 1.00 86.66 135 GLY A C 1
ATOM 928 O O . GLY A 1 143 ? 26.654 24.054 12.945 1.00 90.22 135 GLY A O 1
ATOM 929 N N . THR A 1 144 ? 26.862 22.550 14.601 1.00 82.29 136 THR A N 1
ATOM 930 C CA . THR A 1 144 ? 28.289 22.396 14.356 1.00 87.30 136 THR A CA 1
ATOM 931 C C . THR A 1 144 ? 28.551 21.772 12.987 1.00 84.35 136 THR A C 1
ATOM 932 O O . THR A 1 144 ? 29.473 22.187 12.277 1.00 84.58 136 THR A O 1
ATOM 934 N N . SER A 1 145 ? 27.730 20.801 12.585 1.00 81.45 137 SER A N 1
ATOM 935 C CA . SER A 1 145 ? 28.016 19.979 11.414 1.00 79.39 137 SER A CA 1
ATOM 936 C C . SER A 1 145 ? 27.304 20.432 10.154 1.00 82.97 137 SER A C 1
ATOM 937 O O . SER A 1 145 ? 27.820 20.206 9.057 1.00 93.68 137 SER A O 1
ATOM 940 N N . GLY A 1 146 ? 26.129 21.040 10.272 1.00 82.58 138 GLY A N 1
ATOM 941 C CA . GLY A 1 146 ? 25.341 21.348 9.097 1.00 82.43 138 GLY A CA 1
ATOM 942 C C . GLY A 1 146 ? 24.994 20.080 8.345 1.00 82.48 138 GLY A C 1
ATOM 943 O O . GLY A 1 146 ? 25.163 19.992 7.125 1.00 86.75 138 GLY A O 1
ATOM 944 N N . ALA A 1 147 ? 24.536 19.077 9.085 1.00 82.50 139 ALA A N 1
ATOM 945 C CA . ALA A 1 147 ? 24.195 17.793 8.491 1.00 81.97 139 ALA A CA 1
ATOM 946 C C . ALA A 1 147 ? 23.068 17.961 7.481 1.00 83.63 139 ALA A C 1
ATOM 947 O O . ALA A 1 147 ? 22.072 18.638 7.748 1.00 84.65 139 ALA A O 1
ATOM 949 N N . LYS A 1 148 ? 23.227 17.365 6.309 1.00 81.32 140 LYS A N 1
ATOM 950 C CA . LYS A 1 148 ? 22.159 17.456 5.329 1.00 84.85 140 LYS A CA 1
ATOM 951 C C . LYS A 1 148 ? 21.128 16.344 5.473 1.00 82.23 140 LYS A C 1
ATOM 952 O O . LYS A 1 148 ? 20.036 16.456 4.903 1.00 85.05 140 LYS A O 1
ATOM 958 N N . LEU A 1 149 ? 21.428 15.293 6.229 1.00 71.33 141 LEU A N 1
ATOM 959 C CA . LEU A 1 149 ? 20.454 14.232 6.428 1.00 72.36 141 LEU A CA 1
ATOM 960 C C . LEU A 1 149 ? 20.776 13.490 7.718 1.00 67.40 141 LEU A C 1
ATOM 961 O O . LEU A 1 149 ? 21.942 13.365 8.105 1.00 67.41 141 LEU A O 1
ATOM 966 N N . VAL A 1 150 ? 19.732 12.985 8.369 1.00 64.45 142 VAL A N 1
ATOM 967 C CA . VAL A 1 150 ? 19.881 12.184 9.576 1.00 67.32 142 VAL A CA 1
ATOM 968 C C . VAL A 1 150 ? 19.109 10.881 9.408 1.00 72.88 142 VAL A C 1
ATOM 969 O O . VAL A 1 150 ? 18.012 10.863 8.836 1.00 75.30 142 VAL A O 1
ATOM 973 N N . VAL A 1 151 ? 19.697 9.787 9.886 1.00 69.73 143 VAL A N 1
ATOM 974 C CA . VAL A 1 151 ? 19.080 8.467 9.846 1.00 65.05 143 VAL A CA 1
ATOM 975 C C . VAL A 1 151 ? 18.719 8.065 11.265 1.00 68.17 143 VAL A C 1
ATOM 976 O O . VAL A 1 151 ? 19.560 8.125 12.169 1.00 71.36 143 VAL A O 1
ATOM 980 N N . THR A 1 152 ? 17.479 7.633 11.453 1.00 67.05 144 THR A N 1
ATOM 981 C CA . THR A 1 152 ? 17.036 7.131 12.737 1.00 72.00 144 THR A CA 1
ATOM 982 C C . THR A 1 152 ? 15.945 6.096 12.502 1.00 74.11 144 THR A C 1
ATOM 983 O O . THR A 1 152 ? 15.510 5.863 11.373 1.00 80.55 144 THR A O 1
ATOM 987 N N . ASN A 1 153 ? 15.524 5.459 13.579 1.00 71.29 145 ASN A N 1
ATOM 988 C CA . ASN A 1 153 ? 14.411 4.531 13.557 1.00 75.10 145 ASN A CA 1
ATOM 989 C C . ASN A 1 153 ? 13.200 5.171 14.228 1.00 83.59 145 ASN A C 1
ATOM 990 O O . ASN A 1 153 ? 13.269 6.264 14.798 1.00 81.91 145 ASN A O 1
ATOM 995 N N . LEU A 1 154 ? 12.078 4.460 14.174 1.00 82.97 146 LEU A N 1
ATOM 996 C CA . LEU A 1 154 ? 10.836 5.042 14.651 1.00 84.89 146 LEU A CA 1
ATOM 997 C C . LEU A 1 154 ? 10.926 5.420 16.124 1.00 93.31 146 LEU A C 1
ATOM 998 O O . LEU A 1 154 ? 10.314 6.407 16.549 1.00 97.32 146 LEU A O 1
ATOM 1003 N N . ALA A 1 155 ? 11.716 4.676 16.904 1.00 94.63 147 ALA A N 1
ATOM 1004 C CA . ALA A 1 155 ? 11.776 4.901 18.344 1.00 95.52 147 ALA A CA 1
ATOM 1005 C C . ALA A 1 155 ? 12.375 6.258 18.673 1.00 96.81 147 ALA A C 1
ATOM 1006 O O . ALA A 1 155 ? 11.888 6.958 19.570 1.00 103.05 147 ALA A O 1
ATOM 1008 N N . ASN A 1 156 ? 13.429 6.644 17.970 1.00 91.20 148 ASN A N 1
ATOM 1009 C CA . ASN A 1 156 ? 14.086 7.912 18.234 1.00 93.49 148 ASN A CA 1
ATOM 1010 C C . ASN A 1 156 ? 13.535 9.045 17.386 1.00 97.57 148 ASN A C 1
ATOM 1011 O O . ASN A 1 156 ? 14.014 10.178 17.501 1.00 106.43 148 ASN A O 1
ATOM 1016 N N . ARG A 1 157 ? 12.521 8.772 16.567 1.00 91.66 149 ARG A N 1
ATOM 1017 C CA . ARG A 1 157 ? 12.027 9.784 15.644 1.00 91.44 149 ARG A CA 1
ATOM 1018 C C . ARG A 1 157 ? 11.438 10.981 16.385 1.00 95.34 149 ARG A C 1
ATOM 1019 O O . ARG A 1 157 ? 11.580 12.123 15.930 1.00 99.24 149 ARG A O 1
ATOM 1027 N N . SER A 1 158 ? 10.807 10.751 17.536 1.00 91.73 150 SER A N 1
ATOM 1028 C CA . SER A 1 158 ? 10.217 11.859 18.279 1.00 99.08 150 SER A CA 1
ATOM 1029 C C . SER A 1 158 ? 11.282 12.814 18.806 1.00 96.80 150 SER A C 1
ATOM 1030 O O . SER A 1 158 ? 11.077 14.032 18.806 1.00 96.62 150 SER A O 1
ATOM 1033 N N . LYS A 1 159 ? 12.422 12.288 19.266 1.00 95.78 151 LYS A N 1
ATOM 1034 C CA . LYS A 1 159 ? 13.479 13.168 19.758 1.00 97.02 151 LYS A CA 1
ATOM 1035 C C . LYS A 1 159 ? 13.906 14.172 18.692 1.00 101.02 151 LYS A C 1
ATOM 1036 O O . LYS A 1 159 ? 14.206 15.329 19.009 1.00 103.64 151 LYS A O 1
ATOM 1038 N N . LEU A 1 160 ? 13.906 13.760 17.423 1.00 101.60 152 LEU A N 1
ATOM 1039 C CA . LEU A 1 160 ? 14.276 14.636 16.317 1.00 98.93 152 LEU A CA 1
ATOM 1040 C C . LEU A 1 160 ? 13.173 15.623 15.955 1.00 106.57 152 LEU A C 1
ATOM 1041 O O . LEU A 1 160 ? 13.404 16.523 15.141 1.00 109.19 152 LEU A O 1
ATOM 1043 N N . ALA A 1 161 ? 11.989 15.487 16.544 1.00 111.82 153 ALA A N 1
ATOM 1044 C CA . ALA A 1 161 ? 10.905 16.405 16.224 1.00 119.34 153 ALA A CA 1
ATOM 1045 C C . ALA A 1 161 ? 11.117 17.778 16.847 1.00 123.78 153 ALA A C 1
ATOM 1046 O O . ALA A 1 161 ? 10.605 18.777 16.330 1.00 127.15 153 ALA A O 1
ATOM 1048 N N . GLU A 1 162 ? 11.853 17.856 17.952 1.00 118.94 154 GLU A N 1
ATOM 1049 C CA . GLU A 1 162 ? 12.046 19.135 18.619 1.00 118.55 154 GLU A CA 1
ATOM 1050 C C . GLU A 1 162 ? 13.242 19.912 18.084 1.00 117.88 154 GLU A C 1
ATOM 1051 O O . GLU A 1 162 ? 13.441 21.067 18.482 1.00 117.78 154 GLU A O 1
ATOM 1057 N N . VAL A 1 163 ? 14.029 19.324 17.189 1.00 118.04 155 VAL A N 1
ATOM 1058 C CA . VAL A 1 163 ? 15.271 19.942 16.735 1.00 118.66 155 VAL A CA 1
ATOM 1059 C C . VAL A 1 163 ? 14.957 21.035 15.719 1.00 122.51 155 VAL A C 1
ATOM 1060 O O . VAL A 1 163 ? 14.368 20.769 14.666 1.00 121.59 155 VAL A O 1
ATOM 1064 N N . GLU A 1 164 ? 15.366 22.268 16.032 1.00 125.01 156 GLU A N 1
ATOM 1065 C CA . GLU A 1 164 ? 15.021 23.403 15.182 1.00 127.40 156 GLU A CA 1
ATOM 1066 C C . GLU A 1 164 ? 15.614 23.254 13.786 1.00 122.56 156 GLU A C 1
ATOM 1067 O O . GLU A 1 164 ? 14.946 23.547 12.787 1.00 130.38 156 GLU A O 1
ATOM 1069 N N . ASN A 1 165 ? 16.855 22.785 13.692 1.00 109.05 157 ASN A N 1
ATOM 1070 C CA . ASN A 1 165 ? 17.582 22.726 12.428 1.00 102.86 157 ASN A CA 1
ATOM 1071 C C . ASN A 1 165 ? 17.732 21.295 11.914 1.00 100.86 157 ASN A C 1
ATOM 1072 O O . ASN A 1 165 ? 18.777 20.914 11.381 1.00 99.58 157 ASN A O 1
ATOM 1077 N N . CYS A 1 166 ? 16.679 20.496 12.036 1.00 101.11 158 CYS A N 1
ATOM 1078 C CA . CYS A 1 166 ? 16.765 19.084 11.684 1.00 97.54 158 CYS A CA 1
ATOM 1079 C C . CYS A 1 166 ? 16.626 18.892 10.177 1.00 97.27 158 CYS A C 1
ATOM 1080 O O . CYS A 1 166 ? 15.557 19.172 9.626 1.00 103.78 158 CYS A O 1
ATOM 1083 N N . PRO A 1 167 ? 17.658 18.392 9.481 1.00 92.43 159 PRO A N 1
ATOM 1084 C CA . PRO A 1 167 ? 17.531 18.156 8.036 1.00 90.08 159 PRO A CA 1
ATOM 1085 C C . PRO A 1 167 ? 16.559 17.032 7.728 1.00 91.12 159 PRO A C 1
ATOM 1086 O O . PRO A 1 167 ? 15.870 16.546 8.628 1.00 96.89 159 PRO A O 1
ATOM 1090 N N . ARG A 1 168 ? 16.499 16.609 6.467 1.00 89.98 160 ARG A N 1
ATOM 1091 C CA A ARG A 1 168 ? 15.642 15.496 6.081 0.48 87.11 160 ARG A CA 1
ATOM 1092 C CA B ARG A 1 168 ? 15.622 15.508 6.103 0.52 87.15 160 ARG A CA 1
ATOM 1093 C C . ARG A 1 168 ? 15.953 14.278 6.937 1.00 83.60 160 ARG A C 1
ATOM 1094 O O . ARG A 1 168 ? 17.096 14.064 7.348 1.00 81.84 160 ARG A O 1
ATOM 1109 N N . VAL A 1 169 ? 14.931 13.476 7.206 1.00 87.94 161 VAL A N 1
ATOM 1110 C CA . VAL A 1 169 ? 15.071 12.288 8.040 1.00 85.14 161 VAL A CA 1
ATOM 1111 C C . VAL A 1 169 ? 14.772 11.056 7.203 1.00 82.81 161 VAL A C 1
ATOM 1112 O O . VAL A 1 169 ? 13.810 11.037 6.428 1.00 86.19 161 VAL A O 1
ATOM 1116 N N . ALA A 1 170 ? 15.593 10.026 7.369 1.00 78.32 162 ALA A N 1
ATOM 1117 C CA . ALA A 1 170 ? 15.298 8.698 6.848 1.00 78.00 162 ALA A CA 1
ATOM 1118 C C . ALA A 1 170 ? 14.952 7.801 8.028 1.00 74.30 162 ALA A C 1
ATOM 1119 O O . ALA A 1 170 ? 15.790 7.578 8.912 1.00 66.72 162 ALA A O 1
ATOM 1121 N N . THR A 1 171 ? 13.721 7.297 8.037 1.00 74.08 163 THR A N 1
ATOM 1122 C CA . THR A 1 171 ? 13.206 6.494 9.133 1.00 72.18 163 THR A CA 1
ATOM 1123 C C . THR A 1 171 ? 13.237 5.018 8.767 1.00 70.91 163 THR A C 1
ATOM 1124 O O . THR A 1 171 ? 12.726 4.612 7.721 1.00 77.53 163 THR A O 1
ATOM 1128 N N . ILE A 1 172 ? 13.847 4.227 9.631 1.00 70.03 164 ILE A N 1
ATOM 1129 C CA . ILE A 1 172 ? 13.802 2.778 9.521 1.00 72.28 164 ILE A CA 1
ATOM 1130 C C . ILE A 1 172 ? 12.498 2.292 10.143 1.00 77.61 164 ILE A C 1
ATOM 1131 O O . ILE A 1 172 ? 12.238 2.537 11.325 1.00 81.27 164 ILE A O 1
ATOM 1136 N N . LEU A 1 173 ? 11.663 1.628 9.349 1.00 80.09 165 LEU A N 1
ATOM 1137 C CA . LEU A 1 173 ? 10.344 1.202 9.804 1.00 85.48 165 LEU A CA 1
ATOM 1138 C C . LEU A 1 173 ? 10.245 -0.317 9.832 1.00 89.60 165 LEU A C 1
ATOM 1139 O O . LEU A 1 173 ? 10.771 -1.000 8.950 1.00 91.31 165 LEU A O 1
ATOM 1144 N N . ALA A 1 174 ? 9.553 -0.828 10.846 1.00 90.05 166 ALA A N 1
ATOM 1145 C CA . ALA A 1 174 ? 9.187 -2.229 10.946 1.00 94.85 166 ALA A CA 1
ATOM 1146 C C . ALA A 1 174 ? 8.072 -2.511 9.952 1.00 106.13 166 ALA A C 1
ATOM 1147 O O . ALA A 1 174 ? 7.585 -1.594 9.285 1.00 112.72 166 ALA A O 1
ATOM 1149 N N . PRO A 1 175 ? 7.663 -3.774 9.802 1.00 110.69 167 PRO A N 1
ATOM 1150 C CA . PRO A 1 175 ? 6.567 -4.094 8.871 1.00 114.78 167 PRO A CA 1
ATOM 1151 C C . PRO A 1 175 ? 5.279 -3.342 9.180 1.00 117.18 167 PRO A C 1
ATOM 1152 O O . PRO A 1 175 ? 4.696 -3.486 10.258 1.00 111.23 167 PRO A O 1
ATOM 1156 N N . GLY A 1 176 ? 4.844 -2.533 8.214 1.00 122.20 168 GLY A N 1
ATOM 1157 C CA . GLY A 1 176 ? 3.522 -1.928 8.236 1.00 127.18 168 GLY A CA 1
ATOM 1158 C C . GLY A 1 176 ? 3.319 -0.755 9.172 1.00 126.86 168 GLY A C 1
ATOM 1159 O O . GLY A 1 176 ? 2.241 -0.627 9.765 1.00 131.66 168 GLY A O 1
ATOM 1160 N N . GLU A 1 177 ? 4.308 0.124 9.304 1.00 118.89 169 GLU A N 1
ATOM 1161 C CA . GLU A 1 177 ? 4.235 1.244 10.232 1.00 113.27 169 GLU A CA 1
ATOM 1162 C C . GLU A 1 177 ? 4.047 2.559 9.491 1.00 114.45 169 GLU A C 1
ATOM 1163 O O . GLU A 1 177 ? 4.403 2.696 8.319 1.00 118.41 169 GLU A O 1
ATOM 1169 N N . SER A 1 178 ? 3.482 3.534 10.199 1.00 112.15 170 SER A N 1
ATOM 1170 C CA . SER A 1 178 ? 3.316 4.862 9.631 1.00 106.77 170 SER A CA 1
ATOM 1171 C C . SER A 1 178 ? 4.681 5.513 9.424 1.00 103.32 170 SER A C 1
ATOM 1172 O O . SER A 1 178 ? 5.502 5.570 10.345 1.00 102.11 170 SER A O 1
ATOM 1174 N N . LEU A 1 179 ? 4.933 5.975 8.202 1.00 100.66 171 LEU A N 1
ATOM 1175 C CA . LEU A 1 179 ? 6.095 6.808 7.909 1.00 93.62 171 LEU A CA 1
ATOM 1176 C C . LEU A 1 179 ? 5.735 8.268 8.135 1.00 95.57 171 LEU A C 1
ATOM 1177 O O . LEU A 1 179 ? 4.661 8.703 7.706 1.00 97.53 171 LEU A O 1
ATOM 1182 N N . PRO A 1 180 ? 6.583 9.045 8.810 1.00 103.30 172 PRO A N 1
ATOM 1183 C CA . PRO A 1 180 ? 6.275 10.466 9.018 1.00 109.30 172 PRO A CA 1
ATOM 1184 C C . PRO A 1 180 ? 6.100 11.196 7.696 1.00 108.85 172 PRO A C 1
ATOM 1185 O O . PRO A 1 180 ? 6.503 10.715 6.634 1.00 110.16 172 PRO A O 1
ATOM 1189 N N . GLU A 1 181 ? 5.483 12.378 7.779 1.00 110.52 173 GLU A N 1
ATOM 1190 C CA . GLU A 1 181 ? 5.092 13.147 6.603 1.00 113.40 173 GLU A CA 1
ATOM 1191 C C . GLU A 1 181 ? 6.234 13.272 5.605 1.00 117.38 173 GLU A C 1
ATOM 1192 O O . GLU A 1 181 ? 6.215 12.625 4.553 1.00 119.73 173 GLU A O 1
ATOM 1194 N N . GLY A 1 182 ? 7.247 14.066 5.933 1.00 119.46 174 GLY A N 1
ATOM 1195 C CA . GLY A 1 182 ? 8.298 14.367 4.983 1.00 122.02 174 GLY A CA 1
ATOM 1196 C C . GLY A 1 182 ? 9.482 13.425 4.944 1.00 118.67 174 GLY A C 1
ATOM 1197 O O . GLY A 1 182 ? 10.476 13.733 4.276 1.00 118.25 174 GLY A O 1
ATOM 1198 N N . ASP A 1 183 ? 9.417 12.284 5.614 1.00 114.22 175 ASP A N 1
ATOM 1199 C CA . ASP A 1 183 ? 10.605 11.459 5.748 1.00 108.63 175 ASP A CA 1
ATOM 1200 C C . ASP A 1 183 ? 10.769 10.515 4.564 1.00 102.46 175 ASP A C 1
ATOM 1201 O O . ASP A 1 183 ? 9.841 10.275 3.791 1.00 101.87 175 ASP A O 1
ATOM 1206 N N . ILE A 1 184 ? 11.985 9.986 4.439 1.00 95.70 176 ILE A N 1
ATOM 1207 C CA . ILE A 1 184 ? 12.315 8.934 3.488 1.00 85.20 176 ILE A CA 1
ATOM 1208 C C . ILE A 1 184 ? 12.104 7.585 4.161 1.00 86.18 176 ILE A C 1
ATOM 1209 O O . ILE A 1 184 ? 12.537 7.377 5.303 1.00 82.14 176 ILE A O 1
ATOM 1214 N N . ASP A 1 185 ? 11.460 6.659 3.450 1.00 85.65 177 ASP A N 1
ATOM 1215 C CA . ASP A 1 185 ? 11.308 5.284 3.933 1.00 83.42 177 ASP A CA 1
ATOM 1216 C C . ASP A 1 185 ? 12.638 4.570 3.721 1.00 78.11 177 ASP A C 1
ATOM 1217 O O . ASP A 1 185 ? 12.924 4.066 2.632 1.00 74.10 177 ASP A O 1
ATOM 1222 N N . PHE A 1 186 ? 13.461 4.524 4.770 1.00 72.38 178 PHE A N 1
ATOM 1223 C CA . PHE A 1 186 ? 14.837 4.064 4.612 1.00 65.80 178 PHE A CA 1
ATOM 1224 C C . PHE A 1 186 ? 14.891 2.648 4.055 1.00 63.46 178 PHE A C 1
ATOM 1225 O O . PHE A 1 186 ? 15.634 2.366 3.114 1.00 70.59 178 PHE A O 1
ATOM 1233 N N . ARG A 1 187 ? 14.130 1.737 4.647 1.00 64.21 179 ARG A N 1
ATOM 1234 C CA . ARG A 1 187 ? 14.217 0.341 4.246 1.00 65.43 179 ARG A CA 1
ATOM 1235 C C . ARG A 1 187 ? 13.668 0.138 2.845 1.00 71.61 179 ARG A C 1
ATOM 1236 O O . ARG A 1 187 ? 14.158 -0.722 2.104 1.00 68.98 179 ARG A O 1
ATOM 1244 N N . ALA A 1 188 ? 12.662 0.925 2.468 1.00 73.36 180 ALA A N 1
ATOM 1245 C CA . ALA A 1 188 ? 12.073 0.825 1.141 1.00 75.09 180 ALA A CA 1
ATOM 1246 C C . ALA A 1 188 ? 12.979 1.430 0.079 1.00 81.19 180 ALA A C 1
ATOM 1247 O O . ALA A 1 188 ? 13.189 0.823 -0.979 1.00 86.61 180 ALA A O 1
ATOM 1249 N N . ALA A 1 189 ? 13.509 2.627 0.338 1.00 75.75 181 ALA A N 1
ATOM 1250 C CA . ALA A 1 189 ? 14.428 3.242 -0.610 1.00 70.21 181 ALA A CA 1
ATOM 1251 C C . ALA A 1 189 ? 15.647 2.364 -0.822 1.00 74.19 181 ALA A C 1
ATOM 1252 O O . ALA A 1 189 ? 16.070 2.131 -1.960 1.00 80.32 181 ALA A O 1
ATOM 1254 N N . VAL A 1 190 ? 16.200 1.833 0.264 1.00 66.67 182 VAL A N 1
ATOM 1255 C CA . VAL A 1 190 ? 17.439 1.078 0.159 1.00 64.86 182 VAL A CA 1
ATOM 1256 C C . VAL A 1 190 ? 17.207 -0.266 -0.524 1.00 71.60 182 VAL A C 1
ATOM 1257 O O . VAL A 1 190 ? 17.997 -0.682 -1.382 1.00 75.45 182 VAL A O 1
ATOM 1261 N N . ALA A 1 191 ? 16.121 -0.962 -0.177 1.00 68.98 183 ALA A N 1
ATOM 1262 C CA . ALA A 1 191 ? 15.828 -2.214 -0.867 1.00 67.20 183 ALA A CA 1
ATOM 1263 C C . ALA A 1 191 ? 15.591 -1.978 -2.352 1.00 69.83 183 ALA A C 1
ATOM 1264 O O . ALA A 1 191 ? 15.989 -2.799 -3.186 1.00 71.18 183 ALA A O 1
ATOM 1266 N N . ALA A 1 192 ? 14.956 -0.862 -2.703 1.00 67.86 184 ALA A N 1
ATOM 1267 C CA . ALA A 1 192 ? 14.707 -0.552 -4.107 1.00 75.06 184 ALA A CA 1
ATOM 1268 C C . ALA A 1 192 ? 15.882 0.129 -4.794 1.00 75.28 184 ALA A C 1
ATOM 1269 O O . ALA A 1 192 ? 15.780 0.441 -5.977 1.00 87.44 184 ALA A O 1
ATOM 1271 N N . ALA A 1 193 ? 16.976 0.381 -4.092 1.00 73.05 185 ALA A N 1
ATOM 1272 C CA . ALA A 1 193 ? 18.114 1.039 -4.703 1.00 70.39 185 ALA A CA 1
ATOM 1273 C C . ALA A 1 193 ? 18.997 0.019 -5.404 1.00 71.94 185 ALA A C 1
ATOM 1274 O O . ALA A 1 193 ? 18.982 -1.171 -5.083 1.00 75.38 185 ALA A O 1
ATOM 1276 N N . SER A 1 194 ? 19.782 0.502 -6.365 1.00 72.95 186 SER A N 1
ATOM 1277 C CA . SER A 1 194 ? 20.683 -0.374 -7.098 1.00 71.56 186 SER A CA 1
ATOM 1278 C C . SER A 1 194 ? 21.868 -0.792 -6.245 1.00 70.80 186 SER A C 1
ATOM 1279 O O . SER A 1 194 ? 22.272 -0.092 -5.315 1.00 74.04 186 SER A O 1
ATOM 1282 N N . THR A 1 195 ? 22.438 -1.942 -6.587 1.00 71.45 187 THR A N 1
ATOM 1283 C CA . THR A 1 195 ? 23.586 -2.474 -5.870 1.00 69.40 187 THR A CA 1
ATOM 1284 C C . THR A 1 195 ? 24.907 -1.995 -6.458 1.00 72.54 187 THR A C 1
ATOM 1285 O O . THR A 1 195 ? 25.977 -2.405 -5.985 1.00 69.83 187 THR A O 1
ATOM 1289 N N . GLU A 1 196 ? 24.850 -1.121 -7.458 1.00 69.87 188 GLU A N 1
ATOM 1290 C CA . GLU A 1 196 ? 26.025 -0.629 -8.158 1.00 71.31 188 GLU A CA 1
ATOM 1291 C C . GLU A 1 196 ? 26.214 0.835 -7.804 1.00 66.68 188 GLU A C 1
ATOM 1292 O O . GLU A 1 196 ? 25.344 1.666 -8.079 1.00 69.99 188 GLU A O 1
ATOM 1298 N N . CYS A 1 197 ? 27.347 1.145 -7.196 1.00 59.82 189 CYS A N 1
ATOM 1299 C CA . CYS A 1 197 ? 27.606 2.496 -6.721 1.00 60.21 189 CYS A CA 1
ATOM 1300 C C . CYS A 1 197 ? 29.111 2.685 -6.726 1.00 63.03 189 CYS A C 1
ATOM 1301 O O . CYS A 1 197 ? 29.811 2.099 -5.899 1.00 67.71 189 CYS A O 1
ATOM 1304 N N . GLU A 1 198 ? 29.598 3.483 -7.651 1.00 68.64 190 GLU A N 1
ATOM 1305 C CA . GLU A 1 198 ? 31.034 3.657 -7.804 1.00 70.02 190 GLU A CA 1
ATOM 1306 C C . GLU A 1 198 ? 31.557 4.517 -6.670 1.00 63.83 190 GLU A C 1
ATOM 1307 O O . GLU A 1 198 ? 31.115 5.657 -6.522 1.00 69.45 190 GLU A O 1
ATOM 1313 N N . PRO A 1 199 ? 32.480 4.023 -5.855 1.00 58.66 191 PRO A N 1
ATOM 1314 C CA . PRO A 1 199 ? 32.940 4.810 -4.709 1.00 62.70 191 PRO A CA 1
ATOM 1315 C C . PRO A 1 199 ? 33.702 6.036 -5.160 1.00 62.85 191 PRO A C 1
ATOM 1316 O O . PRO A 1 199 ? 34.562 5.962 -6.038 1.00 70.65 191 PRO A O 1
ATOM 1320 N N . VAL A 1 200 ? 33.365 7.165 -4.550 1.00 59.74 192 VAL A N 1
ATOM 1321 C CA . VAL A 1 200 ? 33.955 8.457 -4.881 1.00 62.54 192 VAL A CA 1
ATOM 1322 C C . VAL A 1 200 ? 35.338 8.566 -4.259 1.00 67.98 192 VAL A C 1
ATOM 1323 O O . VAL A 1 200 ? 35.534 8.245 -3.083 1.00 68.27 192 VAL A O 1
ATOM 1327 N N . MET A 1 201 ? 36.291 9.059 -5.036 1.00 62.59 193 MET A N 1
ATOM 1328 C CA . MET A 1 201 ? 37.654 9.236 -4.566 1.00 63.22 193 MET A CA 1
ATOM 1329 C C . MET A 1 201 ? 37.794 10.551 -3.806 1.00 70.22 193 MET A C 1
ATOM 1330 O O . MET A 1 201 ? 37.130 11.548 -4.103 1.00 76.73 193 MET A O 1
ATOM 1335 N N . ARG A 1 202 ? 38.675 10.545 -2.815 1.00 65.22 194 ARG A N 1
ATOM 1336 C CA . ARG A 1 202 ? 38.838 11.683 -1.933 1.00 64.46 194 ARG A CA 1
ATOM 1337 C C . ARG A 1 202 ? 40.317 11.840 -1.626 1.00 62.36 194 ARG A C 1
ATOM 1338 O O . ARG A 1 202 ? 41.116 10.925 -1.846 1.00 58.14 194 ARG A O 1
ATOM 1346 N N . LYS A 1 203 ? 40.676 13.015 -1.124 1.00 64.56 195 LYS A N 1
ATOM 1347 C CA . LYS A 1 203 ? 42.031 13.247 -0.652 1.00 67.52 195 LYS A CA 1
ATOM 1348 C C . LYS A 1 203 ? 42.134 12.864 0.825 1.00 74.81 195 LYS A C 1
ATOM 1349 O O . LYS A 1 203 ? 41.130 12.763 1.536 1.00 74.77 195 LYS A O 1
ATOM 1351 N N . GLY A 1 204 ? 43.367 12.618 1.275 1.00 73.64 196 GLY A N 1
ATOM 1352 C CA . GLY A 1 204 ? 43.590 12.396 2.697 1.00 68.05 196 GLY A CA 1
ATOM 1353 C C . GLY A 1 204 ? 43.052 13.524 3.559 1.00 71.56 196 GLY A C 1
ATOM 1354 O O . GLY A 1 204 ? 42.416 13.283 4.590 1.00 79.65 196 GLY A O 1
ATOM 1355 N N . SER A 1 205 ? 43.282 14.774 3.139 1.00 66.74 197 SER A N 1
ATOM 1356 C CA . SER A 1 205 ? 42.810 15.936 3.883 1.00 61.81 197 SER A CA 1
ATOM 1357 C C . SER A 1 205 ? 41.293 15.986 3.989 1.00 63.91 197 SER A C 1
ATOM 1358 O O . SER A 1 205 ? 40.770 16.719 4.833 1.00 78.74 197 SER A O 1
ATOM 1361 N N . ASP A 1 206 ? 40.573 15.231 3.166 1.00 61.64 198 ASP A N 1
ATOM 1362 C CA . ASP A 1 206 ? 39.120 15.296 3.186 1.00 62.53 198 ASP A CA 1
ATOM 1363 C C . ASP A 1 206 ? 38.563 14.485 4.349 1.00 64.80 198 ASP A C 1
ATOM 1364 O O . ASP A 1 206 ? 39.156 13.502 4.809 1.00 66.35 198 ASP A O 1
ATOM 1369 N N . LEU A 1 207 ? 37.385 14.883 4.793 1.00 62.36 199 LEU A N 1
ATOM 1370 C CA . LEU A 1 207 ? 36.823 14.367 6.028 1.00 64.97 199 LEU A CA 1
ATOM 1371 C C . LEU A 1 207 ? 35.906 13.174 5.789 1.00 63.37 199 LEU A C 1
ATOM 1372 O O . LEU A 1 207 ? 35.214 13.093 4.774 1.00 63.71 199 LEU A O 1
ATOM 1377 N N . PHE A 1 208 ? 35.893 12.249 6.756 1.00 61.97 200 PHE A N 1
ATOM 1378 C CA . PHE A 1 208 ? 34.842 11.241 6.812 1.00 59.24 200 PHE A CA 1
ATOM 1379 C C . PHE A 1 208 ? 34.159 11.116 8.175 1.00 61.74 200 PHE A C 1
ATOM 1380 O O . PHE A 1 208 ? 33.109 10.470 8.257 1.00 64.49 200 PHE A O 1
ATOM 1388 N N . MET A 1 209 ? 34.660 11.744 9.225 1.00 56.84 201 MET A N 1
ATOM 1389 C CA . MET A 1 209 ? 33.920 11.728 10.475 1.00 55.91 201 MET A CA 1
ATOM 1390 C C . MET A 1 209 ? 33.845 13.128 11.050 1.00 66.00 201 MET A C 1
ATOM 1391 O O . MET A 1 209 ? 34.776 13.924 10.921 1.00 69.72 201 MET A O 1
ATOM 1396 N N . MET A 1 210 ? 32.725 13.402 11.710 1.00 72.00 202 MET A N 1
ATOM 1397 C CA . MET A 1 210 ? 32.496 14.656 12.416 1.00 69.55 202 MET A CA 1
ATOM 1398 C C . MET A 1 210 ? 32.113 14.338 13.857 1.00 67.29 202 MET A C 1
ATOM 1399 O O . MET A 1 210 ? 30.948 14.041 14.129 1.00 66.04 202 MET A O 1
ATOM 1404 N N . MET A 1 211 ? 33.073 14.409 14.781 1.00 71.61 203 MET A N 1
ATOM 1405 C CA . MET A 1 211 ? 32.819 14.120 16.189 1.00 65.65 203 MET A CA 1
ATOM 1406 C C . MET A 1 211 ? 32.591 15.418 16.957 1.00 67.37 203 MET A C 1
ATOM 1407 O O . MET A 1 211 ? 32.665 16.515 16.403 1.00 70.90 203 MET A O 1
ATOM 1412 N N . SER A 1 212 ? 32.320 15.301 18.261 1.00 70.25 204 SER A N 1
ATOM 1413 C CA . SER A 1 212 ? 32.225 16.490 19.105 1.00 73.49 204 SER A CA 1
ATOM 1414 C C . SER A 1 212 ? 32.718 16.187 20.517 1.00 66.17 204 SER A C 1
ATOM 1415 O O . SER A 1 212 ? 32.691 15.046 20.974 1.00 62.98 204 SER A O 1
ATOM 1418 N N . THR A 1 213 ? 33.184 17.231 21.194 1.00 65.73 205 THR A N 1
ATOM 1419 C CA . THR A 1 213 ? 33.694 17.120 22.552 1.00 74.67 205 THR A CA 1
ATOM 1420 C C . THR A 1 213 ? 32.549 16.901 23.543 1.00 85.97 205 THR A C 1
ATOM 1421 O O . THR A 1 213 ? 31.374 17.114 23.235 1.00 88.90 205 THR A O 1
ATOM 1425 N N . SER A 1 214 ? 32.901 16.479 24.755 1.00 92.03 206 SER A N 1
ATOM 1426 C CA . SER A 1 214 ? 31.910 16.101 25.755 1.00 94.97 206 SER A CA 1
ATOM 1427 C C . SER A 1 214 ? 32.150 16.865 27.044 1.00 113.32 206 SER A C 1
ATOM 1428 O O . SER A 1 214 ? 33.263 16.849 27.579 1.00 121.01 206 SER A O 1
ATOM 1430 N N . GLY A 1 215 ? 31.109 17.539 27.526 1.00 124.46 207 GLY A N 1
ATOM 1431 C CA . GLY A 1 215 ? 30.999 17.994 28.908 1.00 123.68 207 GLY A CA 1
ATOM 1432 C C . GLY A 1 215 ? 32.011 19.000 29.409 1.00 12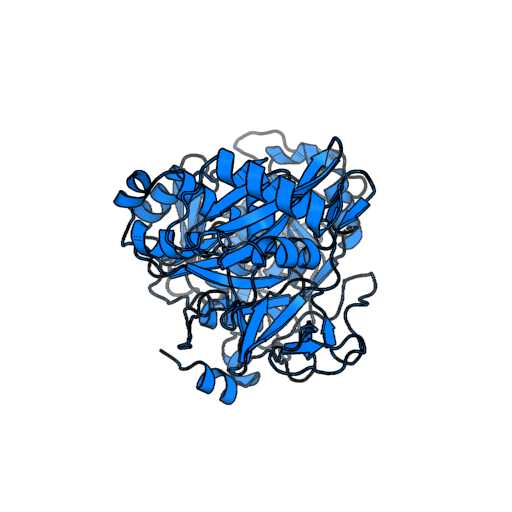3.91 207 GLY A C 1
ATOM 1433 O O . GLY A 1 215 ? 32.480 18.876 30.545 1.00 128.00 207 GLY A O 1
ATOM 1434 N N . THR A 1 216 ? 32.344 20.008 28.608 1.00 121.64 208 THR A N 1
ATOM 1435 C CA . THR A 1 216 ? 33.284 21.037 29.037 1.00 122.80 208 THR A CA 1
ATOM 1436 C C . THR A 1 216 ? 32.838 22.456 28.727 1.00 125.43 208 THR A C 1
ATOM 1437 O O . THR A 1 216 ? 33.346 23.387 29.362 1.00 131.52 208 THR A O 1
ATOM 1439 N N . ALA A 1 217 ? 31.923 22.659 27.783 1.00 116.99 209 ALA A N 1
ATOM 1440 C CA . ALA A 1 217 ? 31.381 23.983 27.495 1.00 112.19 209 ALA A CA 1
ATOM 1441 C C . ALA A 1 217 ? 30.131 23.868 26.627 1.00 109.35 209 ALA A C 1
ATOM 1442 O O . ALA A 1 217 ? 30.090 24.365 25.500 1.00 109.02 209 ALA A O 1
ATOM 1444 N N . PRO A 1 220 ? 29.984 22.318 23.259 1.00 89.61 212 PRO A N 1
ATOM 1445 C CA . PRO A 1 220 ? 30.382 21.208 22.369 1.00 87.45 212 PRO A CA 1
ATOM 1446 C C . PRO A 1 220 ? 31.100 21.704 21.110 1.00 84.79 212 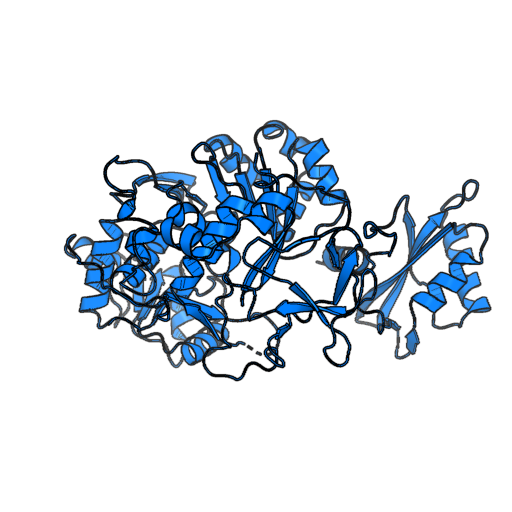PRO A C 1
ATOM 1447 O O . PRO A 1 220 ? 30.523 22.527 20.383 1.00 81.84 212 PRO A O 1
ATOM 1451 N N . LYS A 1 221 ? 32.330 21.249 20.870 1.00 72.90 213 LYS A N 1
ATOM 1452 C CA . LYS A 1 221 ? 33.098 21.642 19.691 1.00 89.25 213 LYS A CA 1
ATOM 1453 C C . LYS A 1 221 ? 33.200 20.482 18.693 1.00 82.44 213 LYS A C 1
ATOM 1454 O O . LYS A 1 221 ? 33.213 19.303 19.073 1.00 66.99 213 LYS A O 1
ATOM 1460 N N . GLY A 1 222 ? 33.287 20.826 17.406 1.00 79.43 214 GLY A N 1
ATOM 1461 C CA . GLY A 1 222 ? 33.407 19.802 16.370 1.00 70.19 214 GLY A CA 1
ATOM 1462 C C . GLY A 1 222 ? 34.851 19.350 16.200 1.00 73.98 214 GLY A C 1
ATOM 1463 O O . GLY A 1 222 ? 35.782 20.152 16.229 1.00 83.23 214 GLY A O 1
ATOM 1464 N N . VAL A 1 223 ? 35.028 18.047 16.029 1.00 62.53 215 VAL A N 1
ATOM 1465 C CA . VAL A 1 223 ? 36.328 17.439 15.776 1.00 60.75 215 VAL A CA 1
ATOM 1466 C C . VAL A 1 223 ? 36.290 16.805 14.392 1.00 66.90 215 VAL A C 1
ATOM 1467 O O . VAL A 1 223 ? 35.733 15.718 14.211 1.00 65.09 215 VAL A O 1
ATOM 1471 N N . PRO A 1 224 ? 36.858 17.469 13.377 1.00 65.42 216 PRO A N 1
ATOM 1472 C CA . PRO A 1 224 ? 36.819 16.921 12.010 1.00 61.85 216 PRO A CA 1
ATOM 1473 C C . PRO A 1 224 ? 37.892 15.862 11.816 1.00 65.65 216 PRO A C 1
ATOM 1474 O O . PRO A 1 224 ? 39.072 16.096 12.082 1.00 75.68 216 PRO A O 1
ATOM 1478 N N . VAL A 1 225 ? 37.479 14.694 11.343 1.00 65.34 217 VAL A N 1
ATOM 1479 C CA . VAL A 1 225 ? 38.416 13.592 11.180 1.00 60.34 217 VAL A CA 1
ATOM 1480 C C . VAL A 1 225 ? 38.709 13.428 9.697 1.00 59.32 217 VAL A C 1
ATOM 1481 O O . VAL A 1 225 ? 37.850 12.951 8.940 1.00 63.83 217 VAL A O 1
ATOM 1485 N N . PRO A 1 226 ? 39.912 13.755 9.255 1.00 60.21 218 PRO A N 1
ATOM 1486 C CA . PRO A 1 226 ? 40.258 13.567 7.854 1.00 59.36 218 PRO A CA 1
ATOM 1487 C C . PRO A 1 226 ? 40.503 12.099 7.563 1.00 59.12 218 PRO A C 1
ATOM 1488 O O . PRO A 1 226 ? 40.767 11.293 8.455 1.00 64.92 218 PRO A O 1
ATOM 1492 N N . LEU A 1 227 ? 40.403 11.753 6.282 1.00 61.68 219 LEU A N 1
ATOM 1493 C CA . LEU A 1 227 ? 40.543 10.357 5.910 1.00 54.56 219 LEU A CA 1
ATOM 1494 C C . LEU A 1 227 ? 41.929 9.812 6.226 1.00 50.25 219 LEU A C 1
ATOM 1495 O O . LEU A 1 227 ? 42.080 8.594 6.351 1.00 47.20 219 LEU A O 1
ATOM 1500 N N . ARG A 1 228 ? 42.947 10.668 6.365 1.00 55.52 220 ARG A N 1
ATOM 1501 C CA . ARG A 1 228 ? 44.268 10.119 6.650 1.00 53.68 220 ARG A CA 1
ATOM 1502 C C . ARG A 1 228 ? 44.318 9.493 8.038 1.00 53.50 220 ARG A C 1
ATOM 1503 O O . ARG A 1 228 ? 45.107 8.567 8.263 1.00 56.70 220 ARG A O 1
ATOM 1511 N N . ALA A 1 229 ? 43.448 9.937 8.952 1.00 49.56 221 ALA A N 1
ATOM 1512 C CA . ALA A 1 229 ? 43.369 9.340 10.283 1.00 54.71 221 ALA A CA 1
ATOM 1513 C C . ALA A 1 229 ? 43.299 7.815 10.254 1.00 57.67 221 ALA A C 1
ATOM 1514 O O . ALA A 1 229 ? 43.677 7.168 11.240 1.00 58.83 221 ALA A O 1
ATOM 1516 N N . LEU A 1 230 ? 42.804 7.226 9.150 1.00 49.27 222 LEU A N 1
ATOM 1517 C CA . LEU A 1 230 ? 42.747 5.771 9.037 1.00 50.72 222 LEU A CA 1
ATOM 1518 C C . LEU A 1 230 ? 44.069 5.132 9.420 1.00 55.59 222 LEU A C 1
ATOM 1519 O O . LEU A 1 230 ? 44.091 4.049 10.005 1.00 58.18 222 LEU A O 1
ATOM 1524 N N . MET A 1 231 ? 45.184 5.794 9.109 1.00 54.06 223 MET A N 1
ATOM 1525 C CA . MET A 1 231 ? 46.488 5.261 9.488 1.00 50.33 223 MET A CA 1
ATOM 1526 C C . MET A 1 231 ? 46.620 5.157 11.003 1.00 50.24 223 MET A C 1
ATOM 1527 O O . MET A 1 231 ? 46.935 4.084 11.528 1.00 55.55 223 MET A O 1
ATOM 1532 N N . ALA A 1 232 ? 46.362 6.251 11.730 1.00 53.71 224 ALA A N 1
ATOM 1533 C CA . ALA A 1 232 ? 46.361 6.166 13.192 1.00 55.86 224 ALA A CA 1
ATOM 1534 C C . ALA A 1 232 ? 45.411 5.078 13.673 1.00 58.51 224 ALA A C 1
ATOM 1535 O O . ALA A 1 232 ? 45.810 4.181 14.431 1.00 55.08 224 ALA A O 1
ATOM 1537 N N . PHE A 1 233 ? 44.156 5.120 13.207 1.00 56.67 225 PHE A N 1
ATOM 1538 C CA . PHE A 1 233 ? 43.158 4.147 13.643 1.00 50.67 225 PHE A CA 1
ATOM 1539 C C . PHE A 1 233 ? 43.670 2.729 13.478 1.00 50.15 225 PHE A C 1
ATOM 1540 O O . PHE A 1 233 ? 43.566 1.905 14.394 1.00 57.34 225 PHE A O 1
ATOM 1548 N N . GLY A 1 234 ? 44.248 2.429 12.317 1.00 46.85 226 GLY A N 1
ATOM 1549 C CA . GLY A 1 234 ? 44.737 1.085 12.078 1.00 41.01 226 GLY A CA 1
ATOM 1550 C C . GLY A 1 234 ? 45.965 0.761 12.899 1.00 48.86 226 GLY A C 1
ATOM 1551 O O . GLY A 1 234 ? 46.180 -0.400 13.265 1.00 56.64 226 GLY A O 1
ATOM 1552 N N . ALA A 1 235 ? 46.776 1.776 13.215 1.00 46.48 227 ALA A N 1
ATOM 1553 C CA . ALA A 1 235 ? 47.927 1.567 14.090 1.00 49.57 227 ALA A CA 1
ATOM 1554 C C . ALA A 1 235 ? 47.478 1.128 15.482 1.00 58.49 227 ALA A C 1
ATOM 1555 O O . ALA A 1 235 ? 47.981 0.138 16.031 1.00 58.71 227 ALA A O 1
ATOM 1557 N N . TYR A 1 236 ? 46.516 1.844 16.057 1.00 58.38 228 TYR A N 1
ATOM 1558 C CA . TYR A 1 236 ? 46.010 1.476 17.374 1.00 56.62 228 TYR A CA 1
ATOM 1559 C C . TYR A 1 236 ? 45.498 0.041 17.389 1.00 57.52 228 TYR A C 1
ATOM 1560 O O . TYR A 1 236 ? 45.784 -0.710 18.330 1.00 59.97 228 TYR A O 1
ATOM 1569 N N . MET A 1 237 ? 44.750 -0.364 16.350 1.00 54.68 229 MET A N 1
ATOM 1570 C CA . MET A 1 237 ? 44.186 -1.713 16.326 1.00 49.66 229 MET A CA 1
ATOM 1571 C C . MET A 1 237 ? 45.272 -2.769 16.278 1.00 53.08 229 MET A C 1
ATOM 1572 O O . MET A 1 237 ? 45.092 -3.871 16.807 1.00 58.96 229 MET A O 1
ATOM 1577 N N . ARG A 1 238 ? 46.388 -2.465 15.621 1.00 54.62 230 ARG A N 1
ATOM 1578 C CA . ARG A 1 238 ? 47.460 -3.431 15.440 1.00 54.64 230 ARG A CA 1
ATOM 1579 C C . ARG A 1 238 ? 48.458 -3.373 16.583 1.00 54.89 230 ARG A C 1
ATOM 1580 O O . ARG A 1 238 ? 48.848 -4.406 17.121 1.00 58.28 230 ARG A O 1
ATOM 1588 N N . ASP A 1 239 ? 48.894 -2.171 16.947 1.00 53.95 231 ASP A N 1
ATOM 1589 C CA . ASP A 1 239 ? 49.954 -2.047 17.936 1.00 58.30 231 ASP A CA 1
ATOM 1590 C C . ASP A 1 239 ? 49.424 -2.195 19.363 1.00 62.26 231 ASP A C 1
ATOM 1591 O O . ASP A 1 239 ? 50.091 -2.803 20.209 1.00 61.34 231 ASP A O 1
ATOM 1596 N N . ALA A 1 240 ? 48.232 -1.666 19.652 1.00 58.64 232 ALA A N 1
ATOM 1597 C CA . ALA A 1 240 ? 47.754 -1.567 21.032 1.00 60.64 232 ALA A CA 1
ATOM 1598 C C . ALA A 1 240 ? 46.725 -2.630 21.389 1.00 61.46 232 ALA A C 1
ATOM 1599 O O . ALA A 1 240 ? 46.883 -3.330 22.395 1.00 64.34 232 ALA A O 1
ATOM 1601 N N . VAL A 1 241 ? 45.655 -2.738 20.602 1.00 51.26 233 VAL A N 1
ATOM 1602 C CA . VAL A 1 241 ? 44.723 -3.834 20.797 1.00 48.43 233 VAL A CA 1
ATOM 1603 C C . VAL A 1 241 ? 45.390 -5.137 20.423 1.00 56.74 233 VAL A C 1
ATOM 1604 O O . VAL A 1 241 ? 45.079 -6.189 20.995 1.00 56.05 233 VAL A O 1
ATOM 1608 N N . GLY A 1 242 ? 46.326 -5.092 19.474 1.00 60.62 234 GLY A N 1
ATOM 1609 C CA . GLY A 1 242 ? 47.004 -6.289 19.012 1.00 52.85 234 GLY A CA 1
ATOM 1610 C C . GLY A 1 242 ? 46.098 -7.243 18.278 1.00 51.47 234 GLY A C 1
ATOM 1611 O O . GLY A 1 242 ? 46.284 -8.462 18.357 1.00 57.68 234 GLY A O 1
ATOM 1612 N N . LEU A 1 243 ? 45.100 -6.712 17.587 1.00 52.11 235 LEU A N 1
ATOM 1613 C CA . LEU A 1 243 ? 44.138 -7.524 16.858 1.00 56.39 235 LEU A CA 1
ATOM 1614 C C . LEU A 1 243 ? 44.833 -8.406 15.836 1.00 64.09 235 LEU A C 1
ATOM 1615 O O . LEU A 1 243 ? 45.546 -7.910 14.963 1.00 65.93 235 LEU A O 1
ATOM 1620 N N . ARG A 1 244 ? 44.623 -9.709 15.949 1.00 63.32 236 ARG A N 1
ATOM 1621 C CA . ARG A 1 244 ? 45.116 -10.694 15.005 1.00 56.63 236 ARG A CA 1
ATOM 1622 C C . ARG A 1 244 ? 43.978 -11.194 14.124 1.00 63.54 236 ARG A C 1
ATOM 1623 O O . ARG A 1 244 ? 42.798 -11.140 14.489 1.00 67.09 236 ARG A O 1
ATOM 1631 N N . SER A 1 245 ? 44.357 -11.731 12.961 1.00 57.97 237 SER A N 1
ATOM 1632 C CA . SER A 1 245 ? 43.370 -12.298 12.052 1.00 56.25 237 SER A CA 1
ATOM 1633 C C . SER A 1 245 ? 42.572 -13.425 12.703 1.00 59.44 237 SER A C 1
ATOM 1634 O O . SER A 1 245 ? 41.381 -13.593 12.408 1.00 59.70 237 SER A O 1
ATOM 1637 N N . ASP A 1 246 ? 43.194 -14.198 13.598 1.00 57.79 238 ASP A N 1
ATOM 1638 C CA . ASP A 1 246 ? 42.491 -15.274 14.286 1.00 57.62 238 ASP A CA 1
ATOM 1639 C C . ASP A 1 246 ? 41.764 -14.820 15.556 1.00 61.42 238 ASP A C 1
ATOM 1640 O O . ASP A 1 246 ? 41.167 -15.657 16.231 1.00 66.80 238 ASP A O 1
ATOM 1645 N N . ASP A 1 247 ? 41.784 -13.533 15.900 1.00 56.63 239 ASP A N 1
ATOM 1646 C CA . ASP A 1 247 ? 41.057 -13.061 17.077 1.00 55.84 239 ASP A CA 1
ATOM 1647 C C . ASP A 1 247 ? 39.569 -12.938 16.775 1.00 57.59 239 ASP A C 1
ATOM 1648 O O . ASP A 1 247 ? 39.172 -12.638 15.649 1.00 64.09 239 ASP A O 1
ATOM 1653 N N . ILE A 1 248 ? 38.744 -13.167 17.793 1.00 58.50 240 ILE A N 1
ATOM 1654 C CA . ILE A 1 248 ? 37.328 -12.811 17.755 1.00 53.88 240 ILE A CA 1
ATOM 1655 C C . ILE A 1 248 ? 37.159 -11.555 18.598 1.00 57.31 240 ILE A C 1
ATOM 1656 O O . ILE A 1 248 ? 37.305 -11.594 19.828 1.00 62.81 240 ILE A O 1
ATOM 1661 N N . PHE A 1 249 ? 36.846 -10.442 17.935 1.00 51.62 241 PHE A N 1
ATOM 1662 C CA . PHE A 1 249 ? 36.947 -9.117 18.525 1.00 45.67 241 PHE A CA 1
ATOM 1663 C C . PHE A 1 249 ? 35.569 -8.589 18.897 1.00 52.49 241 PHE A C 1
ATOM 1664 O O . PHE A 1 249 ? 34.660 -8.565 18.057 1.00 55.71 241 PHE A O 1
ATOM 1672 N N . TRP A 1 250 ? 35.423 -8.139 20.146 1.00 49.25 242 TRP A N 1
ATOM 1673 C CA . TRP A 1 250 ? 34.217 -7.427 20.561 1.00 49.28 242 TRP A CA 1
ATOM 1674 C C . TRP A 1 250 ? 34.591 -6.155 21.309 1.00 53.18 242 TRP A C 1
ATOM 1675 O O . TRP A 1 250 ? 35.146 -6.211 22.414 1.00 56.82 242 TRP A O 1
ATOM 1686 N N . ASN A 1 251 ? 34.262 -5.010 20.719 1.00 50.96 243 ASN A N 1
ATOM 1687 C CA . ASN A 1 251 ? 34.354 -3.730 21.402 1.00 46.72 243 ASN A CA 1
ATOM 1688 C C . ASN A 1 251 ? 32.974 -3.382 21.932 1.00 54.77 243 ASN A C 1
ATOM 1689 O O . ASN A 1 251 ? 32.030 -3.197 21.155 1.00 57.89 243 ASN A O 1
ATOM 1694 N N . ILE A 1 252 ? 32.891 -3.260 23.260 1.00 56.00 244 ILE A N 1
ATOM 1695 C CA . ILE A 1 252 ? 31.650 -3.095 24.004 1.00 55.62 244 ILE A CA 1
ATOM 1696 C C . ILE A 1 252 ? 30.990 -1.751 23.726 1.00 56.00 244 ILE A C 1
ATOM 1697 O O . ILE A 1 252 ? 29.761 -1.623 23.817 1.00 57.19 244 ILE A O 1
ATOM 1702 N N . ALA A 1 253 ? 31.782 -0.737 23.384 1.00 50.31 245 ALA A N 1
ATOM 1703 C CA . ALA A 1 253 ? 31.338 0.657 23.372 1.00 52.32 245 ALA A CA 1
ATOM 1704 C C . ALA A 1 253 ? 30.369 0.974 22.225 1.00 61.08 245 ALA A C 1
ATOM 1705 O O . ALA A 1 253 ? 30.387 0.350 21.151 1.00 62.30 245 ALA A O 1
ATOM 1707 N N . ASP A 1 254 ? 29.537 2.022 22.454 1.00 58.03 246 ASP A N 1
ATOM 1708 C CA . ASP A 1 254 ? 28.534 2.430 21.482 1.00 65.99 246 ASP A CA 1
ATOM 1709 C C . ASP A 1 254 ? 29.134 3.356 20.418 1.00 72.18 246 ASP A C 1
ATOM 1710 O O . ASP A 1 254 ? 29.846 4.313 20.745 1.00 75.07 246 ASP A O 1
ATOM 1715 N N . PRO A 1 255 ? 28.808 3.128 19.149 1.00 66.07 247 PRO A N 1
ATOM 1716 C CA . PRO A 1 255 ? 29.355 3.970 18.074 1.00 70.45 247 PRO A CA 1
ATOM 1717 C C . PRO A 1 255 ? 28.779 5.378 18.065 1.00 64.36 247 PRO A C 1
ATOM 1718 O O . PRO A 1 255 ? 28.957 6.126 17.100 1.00 61.89 247 PRO A O 1
ATOM 1722 N N . GLY A 1 256 ? 28.068 5.751 19.123 1.00 55.62 248 GLY A N 1
ATOM 1723 C CA . GLY A 1 256 ? 27.730 7.154 19.274 1.00 62.16 248 GLY A CA 1
ATOM 1724 C C . GLY A 1 256 ? 28.889 8.016 19.720 1.00 63.86 248 GLY A C 1
ATOM 1725 O O . GLY A 1 256 ? 28.868 9.230 19.499 1.00 64.86 248 GLY A O 1
ATOM 1726 N N . TRP A 1 257 ? 29.906 7.412 20.328 1.00 64.70 249 TRP A N 1
ATOM 1727 C CA . TRP A 1 257 ? 31.073 8.115 20.833 1.00 64.41 249 TRP A CA 1
ATOM 1728 C C . TRP A 1 257 ? 32.313 7.649 20.077 1.00 62.48 249 TRP A C 1
ATOM 1729 O O . TRP A 1 257 ? 32.300 6.602 19.412 1.00 60.42 249 TRP A O 1
ATOM 1740 N N . ALA A 1 258 ? 33.394 8.437 20.190 1.00 50.14 250 ALA A N 1
ATOM 1741 C CA . ALA A 1 258 ? 34.565 8.204 19.343 1.00 54.78 250 ALA A CA 1
ATOM 1742 C C . ALA A 1 258 ? 35.120 6.790 19.500 1.00 57.37 250 ALA A C 1
ATOM 1743 O O . ALA A 1 258 ? 35.439 6.135 18.503 1.00 57.42 250 ALA A O 1
ATOM 1745 N N . TYR A 1 259 ? 35.249 6.304 20.741 1.00 53.74 251 TYR A N 1
ATOM 1746 C CA . TYR A 1 259 ? 35.933 5.029 20.950 1.00 46.78 251 TYR A CA 1
ATOM 1747 C C . TYR A 1 259 ? 35.197 3.890 20.266 1.00 46.87 251 TYR A C 1
ATOM 1748 O O . TYR A 1 259 ? 35.828 2.930 19.798 1.00 46.92 251 TYR A O 1
ATOM 1757 N N . GLY A 1 260 ? 33.870 3.970 20.213 1.00 51.17 252 GLY A N 1
ATOM 1758 C CA . GLY A 1 260 ? 33.068 2.999 19.502 1.00 54.21 252 GLY A CA 1
ATOM 1759 C C . GLY A 1 260 ? 33.159 3.162 17.999 1.00 57.06 252 GLY A C 1
ATOM 1760 O O . GLY A 1 260 ? 33.385 2.185 17.281 1.00 61.92 252 GLY A O 1
ATOM 1761 N N . LEU A 1 261 ? 33.003 4.392 17.508 1.00 53.89 253 LEU A N 1
ATOM 1762 C CA . LEU A 1 261 ? 33.056 4.616 16.067 1.00 52.65 253 LEU A CA 1
ATOM 1763 C C . LEU A 1 261 ? 34.449 4.343 15.519 1.00 53.66 253 LEU A C 1
ATOM 1764 O O . LEU A 1 261 ? 34.600 3.643 14.513 1.00 57.13 253 LEU A O 1
ATOM 1769 N N . TYR A 1 262 ? 35.487 4.857 16.182 1.00 51.11 254 TYR A N 1
ATOM 1770 C CA . TYR A 1 262 ? 36.839 4.599 15.698 1.00 51.42 254 TYR A CA 1
ATOM 1771 C C . TYR A 1 262 ? 37.179 3.116 15.776 1.00 51.03 254 TYR A C 1
ATOM 1772 O O . TYR A 1 262 ? 37.694 2.539 14.814 1.00 55.18 254 TYR A O 1
ATOM 1781 N N . TYR A 1 263 ? 36.907 2.473 16.911 1.00 50.42 255 TYR A N 1
ATOM 1782 C CA . TYR A 1 263 ? 37.525 1.176 17.144 1.00 45.72 255 TYR A CA 1
ATOM 1783 C C . TYR A 1 263 ? 36.568 0.015 17.345 1.00 39.39 255 TYR A C 1
ATOM 1784 O O . TYR A 1 263 ? 37.026 -1.129 17.444 1.00 39.14 255 TYR A O 1
ATOM 1793 N N . ALA A 1 264 ? 35.263 0.244 17.368 1.00 47.27 256 ALA A N 1
ATOM 1794 C CA . ALA A 1 264 ? 34.337 -0.880 17.260 1.00 47.97 256 ALA A CA 1
ATOM 1795 C C . ALA A 1 264 ? 33.875 -1.098 15.827 1.00 52.91 256 ALA A C 1
ATOM 1796 O O . ALA A 1 264 ? 33.792 -2.238 15.371 1.00 58.71 256 ALA A O 1
ATOM 1798 N N . VAL A 1 265 ? 33.603 -0.022 15.100 1.00 47.36 257 VAL A N 1
ATOM 1799 C CA . VAL A 1 265 ? 33.206 -0.142 13.708 1.00 52.07 257 VAL A CA 1
ATOM 1800 C C . VAL A 1 265 ? 34.424 -0.035 12.797 1.00 52.71 257 VAL A C 1
ATOM 1801 O O . VAL A 1 265 ? 34.786 -0.999 12.117 1.00 60.31 257 VAL A O 1
ATOM 1805 N N . THR A 1 266 ? 35.071 1.129 12.784 1.00 49.99 258 THR A N 1
ATOM 1806 C CA . THR A 1 266 ? 36.048 1.418 11.742 1.00 47.12 258 THR A CA 1
ATOM 1807 C C . THR A 1 266 ? 37.299 0.565 11.888 1.00 53.32 258 THR A C 1
ATOM 1808 O O . THR A 1 266 ? 37.734 -0.077 10.926 1.00 60.00 258 THR A O 1
ATOM 1812 N N . GLY A 1 267 ? 37.881 0.524 13.082 1.00 48.67 259 GLY A N 1
ATOM 1813 C CA . GLY A 1 267 ? 39.148 -0.146 13.286 1.00 48.46 259 GLY A CA 1
ATOM 1814 C C . GLY A 1 267 ? 39.212 -1.588 12.802 1.00 53.03 259 GLY A C 1
ATOM 1815 O O . GLY A 1 267 ? 40.046 -1.951 11.972 1.00 62.99 259 GLY A O 1
ATOM 1816 N N . PRO A 1 268 ? 38.356 -2.457 13.327 1.00 50.37 260 PRO A N 1
ATOM 1817 C CA . PRO A 1 268 ? 38.462 -3.863 12.912 1.00 49.36 260 PRO A CA 1
ATOM 1818 C C . PRO A 1 268 ? 38.196 -4.049 11.428 1.00 48.53 260 PRO A C 1
ATOM 1819 O O . PRO A 1 268 ? 38.988 -4.714 10.751 1.00 50.81 260 PRO A O 1
ATOM 1823 N N . LEU A 1 269 ? 37.118 -3.471 10.898 1.00 50.17 261 LEU A N 1
ATOM 1824 C CA . LEU A 1 269 ? 36.881 -3.551 9.455 1.00 51.71 261 LEU A CA 1
ATOM 1825 C C . LEU A 1 269 ? 38.078 -3.033 8.662 1.00 53.84 261 LEU A C 1
ATOM 1826 O O . LEU A 1 269 ? 38.463 -3.628 7.647 1.00 50.39 261 LEU A O 1
ATOM 1831 N N . LEU A 1 270 ? 38.687 -1.936 9.127 1.00 46.56 262 LEU A N 1
ATOM 1832 C CA . LEU A 1 270 ? 39.866 -1.392 8.461 1.00 50.81 262 LEU A CA 1
ATOM 1833 C C . LEU A 1 270 ? 40.933 -2.457 8.248 1.00 54.60 262 LEU A C 1
ATOM 1834 O O . LEU A 1 270 ? 41.628 -2.461 7.228 1.00 57.37 262 LEU A O 1
ATOM 1839 N N . LEU A 1 271 ? 41.097 -3.343 9.216 1.00 55.01 263 LEU A N 1
ATOM 1840 C CA . LEU A 1 271 ? 42.066 -4.422 9.128 1.00 51.27 263 LEU A CA 1
ATOM 1841 C C . LEU A 1 271 ? 41.506 -5.648 8.434 1.00 43.88 263 LEU A C 1
ATOM 1842 O O . LEU A 1 271 ? 42.246 -6.610 8.221 1.00 48.33 263 LEU A O 1
ATOM 1847 N N . GLY A 1 272 ? 40.214 -5.660 8.131 1.00 38.69 264 GLY A N 1
ATOM 1848 C CA . GLY A 1 272 ? 39.600 -6.849 7.579 1.00 50.37 264 GLY A CA 1
ATOM 1849 C C . GLY A 1 272 ? 39.255 -7.935 8.568 1.00 55.17 264 GLY A C 1
ATOM 1850 O O . GLY A 1 272 ? 39.072 -9.086 8.162 1.00 51.21 264 GLY A O 1
ATOM 1851 N N . VAL A 1 273 ? 39.137 -7.605 9.852 1.00 54.56 265 VAL A N 1
ATOM 1852 C CA . VAL A 1 273 ? 38.810 -8.594 10.872 1.00 49.89 265 VAL A CA 1
ATOM 1853 C C . VAL A 1 273 ? 37.337 -8.445 11.229 1.00 48.86 265 VAL A C 1
ATOM 1854 O O . VAL A 1 273 ? 36.824 -7.320 11.218 1.00 58.23 265 VAL A O 1
ATOM 1858 N N . PRO A 1 274 ? 36.601 -9.524 11.501 1.00 48.43 266 PRO A N 1
ATOM 1859 C CA . PRO A 1 274 ? 35.192 -9.359 11.883 1.00 45.77 266 PRO A CA 1
ATOM 1860 C C . PRO A 1 274 ? 35.049 -8.602 13.192 1.00 50.15 266 PRO A C 1
ATOM 1861 O O . PRO A 1 274 ? 35.913 -8.660 14.066 1.00 58.17 266 PRO A O 1
ATOM 1865 N N . THR A 1 275 ? 33.948 -7.867 13.303 1.00 49.72 267 THR A N 1
ATOM 1866 C CA . THR A 1 275 ? 33.605 -7.124 14.503 1.00 48.08 267 THR A CA 1
ATOM 1867 C C . THR A 1 275 ? 32.206 -7.530 14.942 1.00 55.12 267 THR A C 1
ATOM 1868 O O . THR A 1 275 ? 31.369 -7.918 14.119 1.00 62.43 267 THR A O 1
ATOM 1872 N N . ILE A 1 276 ? 31.966 -7.452 16.245 1.00 54.69 268 ILE A N 1
ATOM 1873 C CA . ILE A 1 276 ? 30.707 -7.861 16.853 1.00 53.38 268 ILE A CA 1
ATOM 1874 C C . ILE A 1 276 ? 29.937 -6.626 17.298 1.00 51.25 268 ILE A C 1
ATOM 1875 O O . ILE A 1 276 ? 30.520 -5.691 17.864 1.00 46.27 268 ILE A O 1
ATOM 1880 N N . LEU A 1 277 ? 28.627 -6.620 17.051 1.00 53.74 269 LEU A N 1
ATOM 1881 C CA . LEU A 1 277 ? 27.743 -5.588 17.590 1.00 52.37 269 LEU A CA 1
ATOM 1882 C C . LEU A 1 277 ? 26.592 -6.234 18.349 1.00 53.67 269 LEU A C 1
ATOM 1883 O O . LEU A 1 277 ? 25.843 -7.035 17.782 1.00 61.99 269 LEU A O 1
ATOM 1888 N N . ASN A 1 278 ? 26.420 -5.848 19.610 1.00 54.18 270 ASN A N 1
ATOM 1889 C CA . ASN A 1 278 ? 25.358 -6.378 20.462 1.00 53.33 270 ASN A CA 1
ATOM 1890 C C . ASN A 1 278 ? 24.334 -5.275 20.686 1.00 54.56 270 ASN A C 1
ATOM 1891 O O . ASN A 1 278 ? 24.613 -4.301 21.398 1.00 61.34 270 ASN A O 1
ATOM 1896 N N . GLU A 1 279 ? 23.148 -5.427 20.084 1.00 48.40 271 GLU A N 1
ATOM 1897 C CA . GLU A 1 279 ? 22.116 -4.408 20.238 1.00 59.64 271 GLU A CA 1
ATOM 1898 C C . GLU A 1 279 ? 21.624 -4.312 21.670 1.00 65.99 271 GLU A C 1
ATOM 1899 O O . GLU A 1 279 ? 21.127 -3.256 22.073 1.00 74.25 271 GLU A O 1
ATOM 1905 N N . GLY A 1 280 ? 21.756 -5.380 22.450 1.00 69.19 272 GLY A N 1
ATOM 1906 C CA . GLY A 1 280 ? 21.174 -5.386 23.783 1.00 72.46 272 GLY A CA 1
ATOM 1907 C C . GLY A 1 280 ? 21.931 -4.491 24.751 1.00 72.49 272 GLY A C 1
ATOM 1908 O O . GLY A 1 280 ? 23.159 -4.374 24.701 1.00 71.49 272 GLY A O 1
ATOM 1909 N N . GLY A 1 281 ? 21.173 -3.857 25.647 1.00 75.86 273 GLY A N 1
ATOM 1910 C CA . GLY A 1 281 ? 21.727 -3.073 26.732 1.00 64.57 273 GLY A CA 1
ATOM 1911 C C . GLY A 1 281 ? 22.834 -3.815 27.441 1.00 63.07 273 GLY A C 1
ATOM 1912 O O . GLY A 1 281 ? 22.818 -5.044 27.521 1.00 61.53 273 GLY A O 1
ATOM 1913 N N . PHE A 1 282 ? 23.820 -3.085 27.949 1.00 63.95 274 PHE A N 1
ATOM 1914 C CA . PHE A 1 282 ? 24.928 -3.737 28.629 1.00 63.71 274 PHE A CA 1
ATOM 1915 C C . PHE A 1 282 ? 24.495 -4.225 30.006 1.00 69.07 274 PHE A C 1
ATOM 1916 O O . PHE A 1 282 ? 23.992 -3.446 30.819 1.00 72.78 274 PHE A O 1
ATOM 1924 N N . THR A 1 283 ? 24.674 -5.520 30.254 1.00 70.65 275 THR A N 1
ATOM 1925 C CA . THR A 1 283 ? 24.722 -6.084 31.589 1.00 69.04 275 THR A CA 1
ATOM 1926 C C . THR A 1 283 ? 25.899 -7.047 31.637 1.00 63.27 275 THR A C 1
ATOM 1927 O O . THR A 1 283 ? 26.449 -7.434 30.602 1.00 58.77 275 THR A O 1
ATOM 1931 N N . ALA A 1 284 ? 26.296 -7.422 32.857 1.00 62.32 276 ALA A N 1
ATOM 1932 C CA . ALA A 1 284 ? 27.470 -8.273 33.022 1.00 58.75 276 ALA A CA 1
ATOM 1933 C C . ALA A 1 284 ? 27.181 -9.695 32.569 1.00 60.34 276 ALA A C 1
ATOM 1934 O O . ALA A 1 284 ? 27.972 -10.297 31.832 1.00 62.83 276 ALA A O 1
ATOM 1936 N N . GLU A 1 285 ? 26.060 -10.258 33.016 1.00 64.88 277 GLU A N 1
ATOM 1937 C CA . GLU A 1 285 ? 25.714 -11.611 32.601 1.00 71.74 277 GLU A CA 1
ATOM 1938 C C . GLU A 1 285 ? 25.566 -11.683 31.097 1.00 69.89 277 GLU A C 1
ATOM 1939 O O . GLU A 1 285 ? 25.955 -12.677 30.476 1.00 74.40 277 GLU A O 1
ATOM 1945 N N . ASN A 1 286 ? 25.021 -10.618 30.496 1.00 69.90 278 ASN A N 1
ATOM 1946 C CA . ASN A 1 286 ? 24.862 -10.556 29.046 1.00 68.55 278 ASN A CA 1
ATOM 1947 C C . ASN A 1 286 ? 26.213 -10.565 28.347 1.00 63.01 278 ASN A C 1
ATOM 1948 O O . ASN A 1 286 ? 26.411 -11.283 27.361 1.00 61.96 278 ASN A O 1
ATOM 1953 N N . THR A 1 287 ? 27.159 -9.775 28.848 1.00 61.16 279 THR A N 1
ATOM 1954 C CA . THR A 1 287 ? 28.497 -9.757 28.267 1.00 60.42 279 THR A CA 1
ATOM 1955 C C . THR A 1 287 ? 29.147 -11.134 28.333 1.00 65.54 279 THR A C 1
ATOM 1956 O O . THR A 1 287 ? 29.764 -11.589 27.367 1.00 68.12 279 THR A O 1
ATOM 1960 N N . TYR A 1 288 ? 29.011 -11.816 29.465 1.00 70.35 280 TYR A N 1
ATOM 1961 C CA . TYR A 1 288 ? 29.579 -13.147 29.595 1.00 68.17 280 TYR A CA 1
ATOM 1962 C C . TYR A 1 288 ? 28.934 -14.125 28.631 1.00 68.99 280 TYR A C 1
ATOM 1963 O O . TYR A 1 288 ? 29.607 -15.039 28.149 1.00 76.20 280 TYR A O 1
ATOM 1972 N N . ASP A 1 289 ? 27.635 -13.966 28.354 1.00 65.70 281 ASP A N 1
ATOM 1973 C CA . ASP A 1 289 ? 26.980 -14.793 27.342 1.00 64.86 281 ASP A CA 1
ATOM 1974 C C . ASP A 1 289 ? 27.618 -14.599 25.968 1.00 65.04 281 ASP A C 1
ATOM 1975 O O . ASP A 1 289 ? 28.010 -15.571 25.311 1.00 63.34 281 ASP A O 1
ATOM 1980 N N . ILE A 1 290 ? 27.713 -13.348 25.508 1.00 58.26 282 ILE A N 1
ATOM 1981 C CA . ILE A 1 290 ? 28.299 -13.086 24.195 1.00 55.35 282 ILE A CA 1
ATOM 1982 C C . ILE A 1 290 ? 29.693 -13.691 24.105 1.00 59.53 282 ILE A C 1
ATOM 1983 O O . ILE A 1 290 ? 30.035 -14.371 23.134 1.00 66.37 282 ILE A O 1
ATOM 1988 N N . ILE A 1 291 ? 30.522 -13.435 25.117 1.00 64.19 283 ILE A N 1
ATOM 1989 C CA . ILE A 1 291 ? 31.908 -13.888 25.101 1.00 65.59 283 ILE A CA 1
ATOM 1990 C C . ILE A 1 291 ? 31.968 -15.395 24.898 1.00 70.41 283 ILE A C 1
ATOM 1991 O O . ILE A 1 291 ? 32.822 -15.909 24.165 1.00 73.02 283 ILE A O 1
ATOM 1996 N N . GLU A 1 292 ? 31.024 -16.116 25.500 1.00 70.77 284 GLU A N 1
ATOM 1997 C CA . GLU A 1 292 ? 30.971 -17.569 25.396 1.00 74.27 284 GLU A CA 1
ATOM 1998 C C . GLU A 1 292 ? 30.358 -18.022 24.075 1.00 72.35 284 GLU A C 1
ATOM 1999 O O . GLU A 1 292 ? 30.822 -18.993 23.468 1.00 75.24 284 GLU A O 1
ATOM 2005 N N . ARG A 1 293 ? 29.325 -17.319 23.617 1.00 67.63 285 ARG A N 1
ATOM 2006 C CA . ARG A 1 293 ? 28.541 -17.783 22.480 1.00 60.04 285 ARG A CA 1
ATOM 2007 C C . ARG A 1 293 ? 29.288 -17.578 21.173 1.00 63.91 285 ARG A C 1
ATOM 2008 O O . ARG A 1 293 ? 29.173 -18.393 20.251 1.00 74.17 285 ARG A O 1
ATOM 2016 N N . LEU A 1 294 ? 30.060 -16.502 21.075 1.00 62.78 286 LEU A N 1
ATOM 2017 C CA . LEU A 1 294 ? 30.777 -16.169 19.851 1.00 60.18 286 LEU A CA 1
ATOM 2018 C C . LEU A 1 294 ? 32.283 -16.386 19.972 1.00 61.72 286 LEU A C 1
ATOM 2019 O O . LEU A 1 294 ? 33.023 -16.062 19.041 1.00 65.62 286 LEU A O 1
ATOM 2024 N N . GLY A 1 295 ? 32.756 -16.931 21.087 1.00 64.79 287 GLY A N 1
ATOM 2025 C CA . GLY A 1 295 ? 34.171 -17.213 21.225 1.00 59.28 287 GLY A CA 1
ATOM 2026 C C . GLY A 1 295 ? 35.066 -15.996 21.303 1.00 62.32 287 GLY A C 1
ATOM 2027 O O . GLY A 1 295 ? 36.184 -16.032 20.774 1.00 63.67 287 GLY A O 1
ATOM 2028 N N . VAL A 1 296 ? 34.610 -14.924 21.971 1.00 61.42 288 VAL A N 1
ATOM 2029 C CA . VAL A 1 296 ? 35.369 -13.675 22.020 1.00 54.19 288 VAL A CA 1
ATOM 2030 C C . VAL A 1 296 ? 36.717 -13.899 22.683 1.00 56.07 288 VAL A C 1
ATOM 2031 O O . VAL A 1 296 ? 36.801 -14.457 23.782 1.00 56.77 288 VAL A O 1
ATOM 2035 N N . THR A 1 297 ? 37.784 -13.443 22.023 1.00 54.64 289 THR A N 1
ATOM 2036 C CA . THR A 1 297 ? 39.128 -13.512 22.578 1.00 51.30 289 THR A CA 1
ATOM 2037 C C . THR A 1 297 ? 39.767 -12.153 22.797 1.00 55.62 289 THR A C 1
ATOM 2038 O O . THR A 1 297 ? 40.788 -12.074 23.494 1.00 55.45 289 THR A O 1
ATOM 2042 N N . SER A 1 298 ? 39.223 -11.096 22.204 1.00 58.65 290 SER A N 1
ATOM 2043 C CA . SER A 1 298 ? 39.773 -9.750 22.305 1.00 55.24 290 SER A CA 1
ATOM 2044 C C . SER A 1 298 ? 38.615 -8.827 22.616 1.00 54.11 290 SER A C 1
ATOM 2045 O O . SER A 1 298 ? 37.768 -8.580 21.747 1.00 53.39 290 SER A O 1
ATOM 2048 N N . LEU A 1 299 ? 38.585 -8.348 23.854 1.00 50.07 291 LEU A N 1
ATOM 2049 C CA . LEU A 1 299 ? 37.502 -7.545 24.400 1.00 50.68 291 LEU A CA 1
ATOM 2050 C C . LEU A 1 299 ? 37.996 -6.126 24.641 1.00 48.26 291 LEU A C 1
ATOM 2051 O O . LEU A 1 299 ? 39.108 -5.923 25.142 1.00 58.47 291 LEU A O 1
ATOM 2056 N N . ALA A 1 300 ? 37.172 -5.142 24.310 1.00 44.22 292 ALA A N 1
ATOM 2057 C CA . ALA A 1 300 ? 37.570 -3.751 24.496 1.00 40.21 292 ALA A CA 1
ATOM 2058 C C . ALA A 1 300 ? 36.382 -2.954 25.010 1.00 43.44 292 ALA A C 1
ATOM 2059 O O . ALA A 1 300 ? 35.229 -3.287 24.722 1.00 49.59 292 ALA A O 1
ATOM 2061 N N . GLY A 1 301 ? 36.657 -1.923 25.803 1.00 48.46 293 GLY A N 1
ATOM 2062 C CA . GLY A 1 301 ? 35.572 -1.278 26.523 1.00 47.80 293 GLY A CA 1
ATOM 2063 C C . GLY A 1 301 ? 36.079 -0.234 27.497 1.00 48.45 293 GLY A C 1
ATOM 2064 O O . GLY A 1 301 ? 37.277 0.071 27.554 1.00 53.76 293 GLY A O 1
ATOM 2065 N N . SER A 1 302 ? 35.132 0.339 28.244 1.00 44.86 294 SER A N 1
ATOM 2066 C CA . SER A 1 302 ? 35.499 1.356 29.218 1.00 56.17 294 SER A CA 1
ATOM 2067 C C . SER A 1 302 ? 35.544 0.805 30.651 1.00 63.96 294 SER A C 1
ATOM 2068 O O . SER A 1 302 ? 34.902 -0.202 30.974 1.00 67.18 294 SER A O 1
ATOM 2071 N N . PRO A 1 303 ? 36.318 1.446 31.531 1.00 61.37 295 PRO A N 1
ATOM 2072 C CA . PRO A 1 303 ? 36.309 1.064 32.955 1.00 58.28 295 PRO A CA 1
ATOM 2073 C C . PRO A 1 303 ? 34.933 1.001 33.593 1.00 63.48 295 PRO A C 1
ATOM 2074 O O . PRO A 1 303 ? 34.696 0.138 34.451 1.00 69.17 295 PRO A O 1
ATOM 2078 N N . THR A 1 304 ? 34.027 1.908 33.234 1.00 64.39 296 THR A N 1
ATOM 2079 C CA . THR A 1 304 ? 32.654 1.795 33.712 1.00 60.43 296 THR A CA 1
ATOM 2080 C C . THR A 1 304 ? 32.103 0.409 33.433 1.00 61.34 296 THR A C 1
ATOM 2081 O O . THR A 1 304 ? 31.531 -0.236 34.319 1.00 70.81 296 THR A O 1
ATOM 2085 N N . ALA A 1 305 ? 32.293 -0.075 32.207 1.00 62.51 297 ALA A N 1
ATOM 2086 C CA . ALA A 1 305 ? 31.790 -1.393 31.833 1.00 62.43 297 ALA A CA 1
ATOM 2087 C C . ALA A 1 305 ? 32.489 -2.499 32.614 1.00 64.45 297 ALA A C 1
ATOM 2088 O O . ALA A 1 305 ? 31.841 -3.447 33.075 1.00 66.03 297 ALA A O 1
ATOM 2090 N N . PHE A 1 306 ? 33.807 -2.399 32.771 1.00 59.37 298 PHE A N 1
ATOM 2091 C CA . PHE A 1 306 ? 34.538 -3.471 33.426 1.00 58.11 298 PHE A CA 1
ATOM 2092 C C . PHE A 1 306 ? 34.242 -3.537 34.929 1.00 62.20 298 PHE A C 1
ATOM 2093 O O . PHE A 1 306 ? 34.208 -4.636 35.491 1.00 71.91 298 PHE A O 1
ATOM 2101 N N . ARG A 1 307 ? 33.978 -2.407 35.597 1.00 56.36 299 ARG A N 1
ATOM 2102 C CA . ARG A 1 307 ? 33.638 -2.500 37.022 1.00 56.54 299 ARG A CA 1
ATOM 2103 C C . ARG A 1 307 ? 32.316 -3.226 37.238 1.00 60.62 299 ARG A C 1
ATOM 2104 O O . ARG A 1 307 ? 32.112 -3.851 38.287 1.00 75.65 299 ARG A O 1
ATOM 2112 N N . LEU A 1 308 ? 31.400 -3.132 36.275 1.00 61.90 300 LEU A N 1
ATOM 2113 C CA . LEU A 1 308 ? 30.160 -3.893 36.349 1.00 63.98 300 LEU A CA 1
ATOM 2114 C C . LEU A 1 308 ? 30.427 -5.385 36.296 1.00 62.58 300 LEU A C 1
ATOM 2115 O O . LEU A 1 308 ? 29.711 -6.171 36.927 1.00 74.33 300 LEU A O 1
ATOM 2120 N N . LEU A 1 309 ? 31.444 -5.787 35.543 1.00 56.65 301 LEU A N 1
ATOM 2121 C CA . LEU A 1 309 ? 31.844 -7.186 35.514 1.00 64.48 301 LEU A CA 1
ATOM 2122 C C . LEU A 1 309 ? 32.396 -7.607 36.856 1.00 68.14 301 LEU A C 1
ATOM 2123 O O . LEU A 1 309 ? 32.107 -8.708 37.338 1.00 84.08 301 LEU A O 1
ATOM 2128 N N . ILE A 1 310 ? 33.202 -6.743 37.467 1.00 70.44 302 ILE A N 1
ATOM 2129 C CA . ILE A 1 310 ? 33.720 -7.027 38.799 1.00 74.21 302 ILE A CA 1
ATOM 2130 C C . ILE A 1 310 ? 32.584 -7.099 39.809 1.00 76.57 302 ILE A C 1
ATOM 2131 O O . ILE A 1 310 ? 32.583 -7.961 40.692 1.00 90.63 302 ILE A O 1
ATOM 2136 N N . ALA A 1 311 ? 31.581 -6.222 39.678 1.00 74.24 303 ALA A N 1
ATOM 2137 C CA . ALA A 1 311 ? 30.439 -6.270 40.594 1.00 75.48 303 ALA A CA 1
ATOM 2138 C C . ALA A 1 311 ? 29.588 -7.525 40.427 1.00 76.00 303 ALA A C 1
ATOM 2139 O O . ALA A 1 311 ? 28.738 -7.791 41.281 1.00 75.83 303 ALA A O 1
ATOM 2141 N N . ALA A 1 312 ? 29.788 -8.303 39.362 1.00 77.23 304 ALA A N 1
ATOM 2142 C CA . ALA A 1 312 ? 29.021 -9.531 39.209 1.00 76.59 304 ALA A CA 1
ATOM 2143 C C . ALA A 1 312 ? 29.524 -10.628 40.127 1.00 76.44 304 ALA A C 1
ATOM 2144 O O . ALA A 1 312 ? 28.748 -11.506 40.516 1.00 77.19 304 ALA A O 1
ATOM 2146 N N . GLY A 1 313 ? 30.810 -10.602 40.465 1.00 78.34 305 GLY A N 1
ATOM 2147 C CA . GLY A 1 313 ? 31.384 -11.563 41.372 1.00 83.29 305 GLY A CA 1
ATOM 2148 C C . GLY A 1 313 ? 32.291 -12.528 40.648 1.00 83.99 305 GLY A C 1
ATOM 2149 O O . GLY A 1 313 ? 32.139 -12.770 39.448 1.00 91.65 305 GLY A O 1
ATOM 2150 N N . PRO A 1 314 ? 33.262 -13.097 41.366 1.00 83.94 306 PRO A N 1
ATOM 2151 C CA . PRO A 1 314 ? 34.173 -14.053 40.722 1.00 82.42 306 PRO A CA 1
ATOM 2152 C C . PRO A 1 314 ? 33.467 -15.298 40.221 1.00 80.70 306 PRO A C 1
ATOM 2153 O O . PRO A 1 314 ? 33.930 -15.902 39.244 1.00 85.88 306 PRO A O 1
ATOM 2157 N N . GLU A 1 315 ? 32.356 -15.693 40.849 1.00 73.68 307 GLU A N 1
ATOM 2158 C CA . GLU A 1 315 ? 31.632 -16.871 40.383 1.00 79.92 307 GLU A CA 1
ATOM 2159 C C . GLU A 1 315 ? 31.095 -16.660 38.971 1.00 85.50 307 GLU A C 1
ATOM 2160 O O . GLU A 1 315 ? 31.321 -17.489 38.082 1.00 83.54 307 GLU A O 1
ATOM 2162 N N . SER A 1 316 ? 30.388 -15.546 38.742 1.00 90.69 308 SER A N 1
ATOM 2163 C CA . SER A 1 316 ? 29.836 -15.280 37.415 1.00 92.04 308 SER A CA 1
ATOM 2164 C C . SER A 1 316 ? 30.919 -15.348 36.352 1.00 87.31 308 SER A C 1
ATOM 2165 O O . SER A 1 316 ? 30.696 -15.875 35.257 1.00 84.85 308 SER A O 1
ATOM 2168 N N . ALA A 1 317 ? 32.110 -14.857 36.675 1.00 83.99 309 ALA A N 1
ATOM 2169 C CA . ALA A 1 317 ? 33.231 -14.845 35.750 1.00 74.61 309 ALA A CA 1
ATOM 2170 C C . ALA A 1 317 ? 33.955 -16.171 35.670 1.00 74.48 309 ALA A C 1
ATOM 2171 O O . ALA A 1 317 ? 34.928 -16.273 34.922 1.00 79.53 309 ALA A O 1
ATOM 2173 N N . ALA A 1 318 ? 33.546 -17.179 36.434 1.00 79.54 310 ALA A N 1
ATOM 2174 C CA . ALA A 1 318 ? 34.239 -18.457 36.348 1.00 78.31 310 ALA A CA 1
ATOM 2175 C C . ALA A 1 318 ? 33.956 -19.147 35.019 1.00 83.16 310 ALA A C 1
ATOM 2176 O O . ALA A 1 318 ? 34.873 -19.693 34.393 1.00 82.68 310 ALA A O 1
ATOM 2178 N N . ARG A 1 319 ? 32.700 -19.115 34.557 1.00 85.15 311 ARG A N 1
ATOM 2179 C CA . ARG A 1 319 ? 32.342 -19.867 33.359 1.00 86.09 311 ARG A CA 1
ATOM 2180 C C . ARG A 1 319 ? 33.040 -19.335 32.121 1.00 84.86 311 ARG A C 1
ATOM 2181 O O . ARG A 1 319 ? 33.094 -20.035 31.106 1.00 89.30 311 ARG A O 1
ATOM 2189 N N . VAL A 1 320 ? 33.592 -18.129 32.196 1.00 83.29 312 VAL A N 1
ATOM 2190 C CA . VAL A 1 320 ? 34.224 -17.480 31.053 1.00 80.19 312 VAL A CA 1
ATOM 2191 C C . VAL A 1 320 ? 35.722 -17.280 31.259 1.00 74.57 312 VAL A C 1
ATOM 2192 O O . VAL A 1 320 ? 36.431 -16.961 30.289 1.00 67.37 312 VAL A O 1
ATOM 2196 N N . LYS A 1 321 ? 36.236 -17.558 32.461 1.00 73.59 313 LYS A N 1
ATOM 2197 C CA . LYS A 1 321 ? 37.663 -17.441 32.736 1.00 72.23 313 LYS A CA 1
ATOM 2198 C C . LYS A 1 321 ? 38.481 -18.319 31.804 1.00 70.96 313 LYS A C 1
ATOM 2199 O O . LYS A 1 321 ? 38.179 -19.499 31.621 1.00 78.70 313 LYS A O 1
ATOM 2205 N N . GLY A 1 322 ? 39.545 -17.750 31.256 1.00 64.60 314 GLY A N 1
ATOM 2206 C CA . GLY A 1 322 ? 40.434 -18.462 30.377 1.00 66.82 314 GLY A CA 1
ATOM 2207 C C . GLY A 1 322 ? 40.176 -18.225 28.905 1.00 67.89 314 GLY A C 1
ATOM 2208 O O . GLY A 1 322 ? 40.994 -18.641 28.084 1.00 73.23 314 GLY A O 1
ATOM 2209 N N . ARG A 1 323 ? 39.068 -17.571 28.552 1.00 60.39 315 ARG A N 1
ATOM 2210 C CA . ARG A 1 323 ? 38.705 -17.396 27.153 1.00 61.85 315 ARG A CA 1
ATOM 2211 C C . ARG A 1 323 ? 39.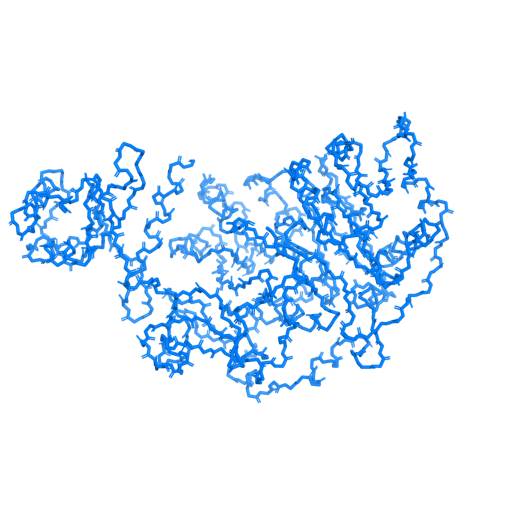363 -16.163 26.545 1.00 62.06 315 ARG A C 1
ATOM 2212 O O . ARG A 1 323 ? 39.837 -16.208 25.404 1.00 71.00 315 ARG A O 1
ATOM 2220 N N . LEU A 1 324 ? 39.389 -15.056 27.275 1.00 53.62 316 LEU A N 1
ATOM 2221 C CA . LEU A 1 324 ? 39.925 -13.823 26.729 1.00 48.12 316 LEU A CA 1
ATOM 2222 C C . LEU A 1 324 ? 41.443 -13.899 26.655 1.00 58.04 316 LEU A C 1
ATOM 2223 O O . LEU A 1 324 ? 42.111 -14.243 27.635 1.00 71.49 316 LEU A O 1
ATOM 2228 N N . ARG A 1 325 ? 41.981 -13.597 25.475 1.00 56.60 317 ARG A N 1
ATOM 2229 C CA . ARG A 1 325 ? 43.417 -13.428 25.310 1.00 58.37 317 ARG A CA 1
ATOM 2230 C C . ARG A 1 325 ? 43.863 -12.070 25.830 1.00 63.38 317 ARG A C 1
ATOM 2231 O O . ARG A 1 325 ? 44.786 -11.984 26.646 1.00 69.13 317 ARG A O 1
ATOM 2239 N N . VAL A 1 326 ? 43.218 -10.996 25.363 1.00 57.42 318 VAL A N 1
ATOM 2240 C CA . VAL A 1 326 ? 43.573 -9.633 25.737 1.00 53.99 318 VAL A CA 1
ATOM 2241 C C . VAL A 1 326 ? 42.303 -8.839 26.008 1.00 53.54 318 VAL A C 1
ATOM 2242 O O . VAL A 1 326 ? 41.259 -9.060 25.385 1.00 55.64 318 VAL A O 1
ATOM 2246 N N . VAL A 1 327 ? 42.401 -7.907 26.951 1.00 48.86 319 VAL A N 1
ATOM 2247 C CA . VAL A 1 327 ? 41.368 -6.907 27.184 1.00 51.47 319 VAL A CA 1
ATOM 2248 C C . VAL A 1 327 ? 41.997 -5.533 27.020 1.00 56.62 319 VAL A C 1
ATOM 2249 O O . VAL A 1 327 ? 43.134 -5.30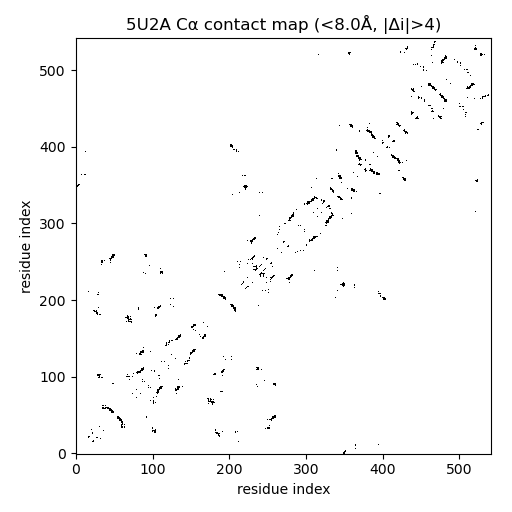1 27.452 1.00 57.29 319 VAL A O 1
ATOM 2253 N N . SER A 1 328 ? 41.262 -4.629 26.379 1.00 53.63 320 SER A N 1
ATOM 2254 C CA . SER A 1 328 ? 41.714 -3.267 26.149 1.00 48.69 320 SER A CA 1
ATOM 2255 C C . SER A 1 328 ? 40.735 -2.311 26.811 1.00 53.27 320 SER A C 1
ATOM 2256 O O . SER A 1 328 ? 39.528 -2.384 26.550 1.00 61.17 320 SER A O 1
ATOM 2259 N N . SER A 1 329 ? 41.256 -1.400 27.636 1.00 50.55 321 SER A N 1
ATOM 2260 C CA . SER A 1 329 ? 40.438 -0.472 28.408 1.00 53.95 321 SER A CA 1
ATOM 2261 C C . SER A 1 329 ? 40.814 0.972 28.109 1.00 56.26 321 SER A C 1
ATOM 2262 O O . SER A 1 329 ? 41.996 1.336 28.150 1.00 52.74 321 SER A O 1
ATOM 2265 N N . ALA A 1 330 ? 39.799 1.804 27.871 1.00 58.55 322 ALA A N 1
ATOM 2266 C CA . ALA A 1 330 ? 40.003 3.195 27.493 1.00 54.57 322 ALA A CA 1
ATOM 2267 C C . ALA A 1 330 ? 38.944 4.086 28.119 1.00 46.66 322 ALA A C 1
ATOM 2268 O O . ALA A 1 330 ? 37.780 3.698 28.245 1.00 54.02 322 ALA A O 1
ATOM 2270 N N . GLY A 1 331 ? 39.350 5.287 28.503 1.00 48.08 323 GLY A N 1
ATOM 2271 C CA . GLY A 1 331 ? 38.420 6.299 28.979 1.00 49.50 323 GLY A CA 1
ATOM 2272 C C . GLY A 1 331 ? 38.684 6.803 30.382 1.00 66.20 323 GLY A C 1
ATOM 2273 O O . GLY A 1 331 ? 38.020 7.756 30.819 1.00 69.04 323 GLY A O 1
ATOM 2274 N N . GLU A 1 332 ? 39.651 6.242 31.086 1.00 64.25 324 GLU A N 1
ATOM 2275 C CA . GLU A 1 332 ? 39.812 6.386 32.528 1.00 68.35 324 GLU A CA 1
ATOM 2276 C C . GLU A 1 332 ? 40.993 5.508 32.917 1.00 52.82 324 GLU A C 1
ATOM 2277 O O . GLU A 1 332 ? 40.974 4.313 32.606 1.00 51.43 324 GLU A O 1
ATOM 2283 N N . PRO A 1 333 ? 42.026 6.012 33.582 1.00 57.38 325 PRO A N 1
ATOM 2284 C CA . PRO A 1 333 ? 43.094 5.103 34.015 1.00 54.37 325 PRO A CA 1
ATOM 2285 C C . PRO A 1 333 ? 42.507 4.064 34.967 1.00 60.76 325 PRO A C 1
ATOM 2286 O O . PRO A 1 333 ? 41.672 4.382 35.818 1.00 55.33 325 PRO A O 1
ATOM 2290 N N . LEU A 1 334 ? 42.903 2.809 34.780 1.00 56.79 326 LEU A N 1
ATOM 2291 C CA . LEU A 1 334 ? 42.355 1.726 35.587 1.00 64.99 326 LEU A CA 1
ATOM 2292 C C . LEU A 1 334 ? 42.919 1.742 37.003 1.00 68.72 326 LEU A C 1
ATOM 2293 O O . LEU A 1 334 ? 44.106 2.005 37.216 1.00 71.57 326 LEU A O 1
ATOM 2298 N N . ASN A 1 335 ? 42.048 1.467 37.969 1.00 68.35 327 ASN A N 1
ATOM 2299 C CA . ASN A 1 335 ? 42.482 1.131 39.316 1.00 72.09 327 ASN A CA 1
ATOM 2300 C C . ASN A 1 335 ? 43.358 -0.122 39.281 1.00 75.75 327 ASN A C 1
ATOM 2301 O O . ASN A 1 335 ? 43.045 -1.078 38.562 1.00 74.63 327 ASN A O 1
ATOM 2306 N N . PRO A 1 336 ? 44.458 -0.163 40.035 1.00 79.03 328 PRO A N 1
ATOM 2307 C CA . PRO A 1 336 ? 45.326 -1.354 39.971 1.00 75.43 328 PRO A CA 1
ATOM 2308 C C . PRO A 1 336 ? 44.595 -2.639 40.320 1.00 69.53 328 PRO A C 1
ATOM 2309 O O . PRO A 1 336 ? 44.881 -3.697 39.740 1.00 63.33 328 PRO A O 1
ATOM 2313 N N . GLU A 1 337 ? 43.639 -2.559 41.251 1.00 65.85 329 GLU A N 1
ATOM 2314 C CA . GLU A 1 337 ? 42.868 -3.730 41.653 1.00 67.48 329 GLU A CA 1
ATOM 2315 C C . GLU A 1 337 ? 42.057 -4.292 40.499 1.00 71.20 329 GLU A C 1
ATOM 2316 O O . GLU A 1 337 ? 41.815 -5.501 40.448 1.00 78.13 329 GLU A O 1
ATOM 2322 N N . VAL A 1 338 ? 41.615 -3.436 39.576 1.00 71.08 330 VAL A N 1
ATOM 2323 C CA . VAL A 1 338 ? 40.844 -3.913 38.433 1.00 61.32 330 VAL A CA 1
ATOM 2324 C C . VAL A 1 338 ? 41.718 -4.771 37.531 1.00 60.29 330 VAL A C 1
ATOM 2325 O O . VAL A 1 338 ? 41.283 -5.811 37.019 1.00 59.08 330 VAL A O 1
ATOM 2329 N N . ILE A 1 339 ? 42.968 -4.360 37.337 1.00 63.63 331 ILE A N 1
ATOM 2330 C CA . ILE A 1 339 ? 43.902 -5.180 36.574 1.00 62.68 331 ILE A CA 1
ATOM 2331 C C . ILE A 1 339 ? 44.079 -6.528 37.252 1.00 66.75 331 ILE A C 1
ATOM 2332 O O . ILE A 1 339 ? 43.951 -7.585 36.623 1.00 72.95 331 ILE A O 1
ATOM 2337 N N . ARG A 1 340 ? 44.345 -6.505 38.558 1.00 60.01 332 ARG A N 1
ATOM 2338 C CA . ARG A 1 340 ? 44.618 -7.746 39.274 1.00 65.30 332 ARG A CA 1
ATOM 2339 C C . ARG A 1 340 ? 43.411 -8.669 39.264 1.00 70.09 332 ARG A C 1
ATOM 2340 O O . ARG A 1 340 ? 43.559 -9.893 39.166 1.00 77.38 332 ARG A O 1
ATOM 2348 N N . TRP A 1 341 ? 42.207 -8.101 39.373 1.00 68.79 333 TRP A N 1
ATOM 2349 C CA . TRP A 1 341 ? 40.998 -8.912 39.311 1.00 66.65 333 TRP A CA 1
ATOM 2350 C C . TRP A 1 341 ? 40.889 -9.624 37.974 1.00 69.94 333 TRP A C 1
ATOM 2351 O O . TRP A 1 341 ? 40.531 -10.807 37.926 1.00 71.79 333 TRP A O 1
ATOM 2362 N N . PHE A 1 342 ? 41.205 -8.918 36.875 1.00 64.70 334 PHE A N 1
ATOM 2363 C CA . PHE A 1 342 ? 41.143 -9.534 35.557 1.00 64.22 334 PHE A CA 1
ATOM 2364 C C . PHE A 1 342 ? 42.123 -10.687 35.442 1.00 66.84 334 PHE A C 1
ATOM 2365 O O . PHE A 1 342 ? 41.795 -11.732 34.864 1.00 61.86 334 PHE A O 1
ATOM 2373 N N . ASP A 1 343 ? 43.337 -10.511 35.971 1.00 56.10 335 ASP A N 1
ATOM 2374 C CA . ASP A 1 343 ? 44.323 -11.576 35.863 1.00 57.11 335 ASP A CA 1
ATOM 2375 C C . ASP A 1 343 ? 43.928 -12.773 36.713 1.00 69.04 335 ASP A C 1
ATOM 2376 O O . ASP A 1 343 ? 44.030 -13.917 36.263 1.00 74.16 335 ASP A O 1
ATOM 2381 N N . ALA A 1 344 ? 43.465 -12.535 37.938 1.00 67.90 336 ALA A N 1
ATOM 2382 C CA . ALA A 1 344 ? 43.139 -13.661 38.798 1.00 73.08 336 ALA A CA 1
ATOM 2383 C C . ALA A 1 344 ? 41.812 -14.285 38.405 1.00 79.86 336 ALA A C 1
ATOM 2384 O O . ALA A 1 344 ? 41.702 -15.514 38.340 1.00 85.90 336 ALA A O 1
ATOM 2386 N N . CYS A 1 345 ? 40.806 -13.455 38.112 1.00 78.28 337 CYS A N 1
ATOM 2387 C CA . CYS A 1 345 ? 39.435 -13.928 37.950 1.00 76.73 337 CYS A CA 1
ATOM 2388 C C . CYS A 1 345 ? 39.040 -14.200 36.509 1.00 73.35 337 CYS A C 1
ATOM 2389 O O . CYS A 1 345 ? 38.027 -14.870 36.281 1.00 70.86 337 CYS A O 1
ATOM 2392 N N . LEU A 1 346 ? 39.783 -13.675 35.537 1.00 69.86 338 LEU A N 1
ATOM 2393 C CA . LEU A 1 346 ? 39.528 -13.964 34.138 1.00 68.95 338 LEU A CA 1
ATOM 2394 C C . LEU A 1 346 ? 40.750 -14.510 33.419 1.00 70.13 338 LEU A C 1
ATOM 2395 O O . LEU A 1 346 ? 40.641 -14.894 32.250 1.00 69.40 338 LEU A O 1
ATOM 2400 N N . GLY A 1 347 ? 41.899 -14.580 34.087 1.00 69.22 339 GLY A N 1
ATOM 2401 C CA . GLY A 1 347 ? 43.094 -15.094 33.452 1.00 69.15 339 GLY A CA 1
ATOM 2402 C C . GLY A 1 347 ? 43.519 -14.325 32.231 1.00 73.85 339 GLY A C 1
ATOM 2403 O O . GLY A 1 347 ? 44.237 -14.861 31.385 1.00 79.12 339 GLY A O 1
ATOM 2404 N N . ALA A 1 348 ? 43.089 -13.078 32.110 1.00 71.94 340 ALA A N 1
ATOM 2405 C CA . ALA A 1 348 ? 43.465 -12.261 30.977 1.00 63.51 340 ALA A CA 1
ATOM 2406 C C . ALA A 1 348 ? 44.099 -10.968 31.467 1.00 69.73 340 ALA A C 1
ATOM 2407 O O . ALA A 1 348 ? 43.708 -10.425 32.515 1.00 72.15 340 ALA A O 1
ATOM 2409 N N . PRO A 1 349 ? 45.091 -10.461 30.733 1.00 64.62 341 PRO A N 1
ATOM 2410 C CA . PRO A 1 349 ? 45.679 -9.149 31.041 1.00 58.51 341 PRO A CA 1
ATOM 2411 C C . PRO A 1 349 ? 44.819 -8.036 30.462 1.00 53.95 341 PRO A C 1
ATOM 2412 O O . PRO A 1 349 ? 44.515 -8.031 29.269 1.00 59.22 341 PRO A O 1
ATOM 2416 N N . ILE A 1 350 ? 44.423 -7.093 31.308 1.00 54.37 342 ILE A N 1
ATOM 2417 C CA . ILE A 1 350 ? 43.720 -5.893 30.881 1.00 47.65 342 ILE A CA 1
ATOM 2418 C C . ILE A 1 350 ? 44.740 -4.767 30.843 1.00 55.88 342 ILE A C 1
ATOM 2419 O O . ILE A 1 350 ? 45.586 -4.651 31.742 1.00 62.45 342 ILE A O 1
ATOM 2424 N N . HIS A 1 351 ? 44.711 -3.986 29.768 1.00 59.02 343 HIS A N 1
ATOM 2425 C CA . HIS A 1 351 ? 45.704 -2.957 29.515 1.00 60.20 343 HIS A CA 1
ATOM 2426 C C . HIS A 1 351 ? 45.026 -1.604 29.412 1.00 61.28 343 HIS A C 1
ATOM 2427 O O . HIS A 1 351 ? 43.880 -1.482 28.968 1.00 62.02 343 HIS A O 1
ATOM 2434 N N . ASP A 1 352 ? 45.766 -0.593 29.823 1.00 61.88 344 ASP A N 1
ATOM 2435 C CA . ASP A 1 352 ? 45.278 0.768 29.875 1.00 58.26 344 ASP A CA 1
ATOM 2436 C C . ASP A 1 352 ? 45.692 1.447 28.587 1.00 56.73 344 ASP A C 1
ATOM 2437 O O . ASP A 1 352 ? 46.886 1.505 28.278 1.00 58.39 344 ASP A O 1
ATOM 2442 N N . HIS A 1 353 ? 44.708 1.917 27.825 1.00 53.36 345 HIS A N 1
ATOM 2443 C CA . HIS A 1 353 ? 44.939 2.692 26.617 1.00 54.37 345 HIS A CA 1
ATOM 2444 C C . HIS A 1 353 ? 44.382 4.087 26.835 1.00 56.76 345 HIS A C 1
ATOM 2445 O O . HIS A 1 353 ? 43.234 4.238 27.263 1.00 63.94 345 HIS A O 1
ATOM 2452 N N . TYR A 1 354 ? 45.191 5.101 26.559 1.00 54.45 346 TYR A N 1
ATOM 2453 C CA . TYR A 1 354 ? 44.776 6.487 26.724 1.00 57.07 346 TYR A CA 1
ATOM 2454 C C . TYR A 1 354 ? 44.713 7.169 25.368 1.00 57.24 346 TYR A C 1
ATOM 2455 O O . TYR A 1 354 ? 45.694 7.162 24.626 1.00 62.38 346 TYR A O 1
ATOM 2464 N N . GLY A 1 355 ? 43.580 7.800 25.084 1.00 56.04 347 GLY A N 1
ATOM 2465 C CA . GLY A 1 355 ? 43.444 8.682 23.952 1.00 57.38 347 GLY A CA 1
ATOM 2466 C C . GLY A 1 355 ? 42.459 9.805 24.205 1.00 63.18 347 GLY A C 1
ATOM 2467 O O . GLY A 1 355 ? 42.103 10.062 25.357 1.00 63.74 347 GLY A O 1
ATOM 2468 N N . GLN A 1 356 ? 42.025 10.488 23.140 1.00 57.01 348 GLN A N 1
ATOM 2469 C CA . GLN A 1 356 ? 41.043 11.559 23.238 1.00 58.57 348 GLN A CA 1
ATOM 2470 C C . GLN A 1 356 ? 40.215 11.581 21.961 1.00 66.60 348 GLN A C 1
ATOM 2471 O O . GLN A 1 356 ? 40.671 11.124 20.903 1.00 63.95 348 GLN A O 1
ATOM 2477 N N . THR A 1 357 ? 39.003 12.138 22.062 1.00 62.52 349 THR A N 1
ATOM 2478 C CA . THR A 1 357 ? 38.183 12.335 20.873 1.00 61.93 349 THR A CA 1
ATOM 2479 C C . THR A 1 357 ? 38.982 13.036 19.787 1.00 65.20 349 THR A C 1
ATOM 2480 O O . THR A 1 357 ? 38.914 12.663 18.612 1.00 66.33 349 THR A O 1
ATOM 2484 N N . GLU A 1 358 ? 39.791 14.022 20.179 1.00 67.13 350 GLU A N 1
ATOM 2485 C CA . GLU A 1 358 ? 40.561 14.805 19.221 1.00 64.45 350 GLU A CA 1
ATOM 2486 C C . GLU A 1 358 ? 41.651 13.985 18.544 1.00 66.24 350 GLU A C 1
ATOM 2487 O O . GLU A 1 358 ? 41.974 14.245 17.386 1.00 65.70 350 GLU A O 1
ATOM 2493 N N . LEU A 1 359 ? 42.238 13.004 19.231 1.00 66.11 351 LEU A N 1
ATOM 2494 C CA . LEU A 1 359 ? 43.430 12.357 18.698 1.00 59.15 351 LEU A CA 1
ATOM 2495 C C . LEU A 1 359 ? 43.234 10.922 18.229 1.00 58.78 351 LEU A C 1
ATOM 2496 O O . LEU A 1 359 ? 44.016 10.453 17.398 1.00 65.45 351 LEU A O 1
ATOM 2501 N N . GLY A 1 360 ? 42.236 10.216 18.724 1.00 60.46 352 GLY A N 1
ATOM 2502 C CA . GLY A 1 360 ? 42.359 8.777 18.734 1.00 56.14 352 GLY A CA 1
ATOM 2503 C C . GLY A 1 360 ? 43.248 8.399 19.905 1.00 62.80 352 GLY A C 1
ATOM 2504 O O . GLY A 1 360 ? 43.373 9.149 20.887 1.00 66.45 352 GLY A O 1
ATOM 2505 N N . MET A 1 361 ? 43.895 7.245 19.798 1.00 59.46 353 MET A N 1
ATOM 2506 C CA . MET A 1 361 ? 44.733 6.753 20.886 1.00 62.40 353 MET A CA 1
ATOM 2507 C C . MET A 1 361 ? 46.193 7.129 20.645 1.00 69.23 353 MET A C 1
ATOM 2508 O O . MET A 1 361 ? 46.677 7.076 19.510 1.00 71.10 353 MET A O 1
ATOM 2513 N N . VAL A 1 362 ? 46.897 7.524 21.713 1.00 61.81 354 VAL A N 1
ATOM 2514 C CA . VAL A 1 362 ? 48.248 8.057 21.533 1.00 55.60 354 VAL A CA 1
ATOM 2515 C C . VAL A 1 362 ? 49.266 7.426 22.475 1.00 58.76 354 VAL A C 1
ATOM 2516 O O . VAL A 1 362 ? 50.457 7.361 22.148 1.00 59.66 354 VAL A O 1
ATOM 2520 N N . VAL A 1 363 ? 48.824 6.979 23.656 1.00 49.72 355 VAL A N 1
ATOM 2521 C CA . VAL A 1 363 ? 49.723 6.456 24.681 1.00 50.68 355 VAL A CA 1
ATOM 2522 C C . VAL A 1 363 ? 49.106 5.188 25.249 1.00 55.89 355 VAL A C 1
ATOM 2523 O O . VAL A 1 363 ? 47.983 5.218 25.770 1.00 53.10 355 VAL A O 1
ATOM 2527 N N . ASN A 1 364 ? 49.833 4.079 25.170 1.00 53.44 356 ASN A N 1
ATOM 2528 C CA . ASN A 1 364 ? 49.230 2.798 25.482 1.00 55.42 356 ASN A CA 1
ATOM 2529 C C . ASN A 1 364 ? 50.197 1.879 26.215 1.00 63.55 356 ASN A C 1
ATOM 2530 O O . ASN A 1 364 ? 51.421 1.974 26.072 1.00 64.20 356 ASN A O 1
ATOM 2535 N N . ASN A 1 365 ? 49.612 0.964 26.993 1.00 61.30 357 ASN A N 1
ATOM 2536 C CA . ASN A 1 365 ? 50.211 -0.343 27.255 1.00 65.09 357 ASN A CA 1
ATOM 2537 C C . ASN A 1 365 ? 49.758 -1.269 26.128 1.00 66.03 357 ASN A C 1
ATOM 2538 O O . ASN A 1 365 ? 48.576 -1.616 26.040 1.00 63.36 357 ASN A O 1
ATOM 2543 N N . HIS A 1 366 ? 50.691 -1.644 25.250 1.00 67.71 358 HIS A N 1
ATOM 2544 C CA . HIS A 1 366 ? 50.371 -2.274 23.970 1.00 57.73 358 HIS A CA 1
ATOM 2545 C C . HIS A 1 366 ? 50.277 -3.791 24.093 1.00 55.97 358 HIS A C 1
ATOM 2546 O O . HIS A 1 366 ? 51.211 -4.437 24.575 1.00 63.74 358 HIS A O 1
ATOM 2553 N N . HIS A 1 367 ? 49.171 -4.361 23.615 1.00 52.54 359 HIS A N 1
ATOM 2554 C CA . HIS A 1 367 ? 49.085 -5.811 23.463 1.00 54.34 359 HIS A CA 1
ATOM 2555 C C . HIS A 1 367 ? 49.840 -6.328 22.238 1.00 58.88 359 HIS A C 1
ATOM 2556 O O . HIS A 1 367 ? 50.131 -7.525 22.170 1.00 61.07 359 HIS A O 1
ATOM 2563 N N . GLY A 1 368 ? 50.153 -5.468 21.269 1.00 60.56 360 GLY A N 1
ATOM 2564 C CA . GLY A 1 368 ? 50.803 -5.875 20.037 1.00 60.85 360 GLY A CA 1
ATOM 2565 C C . GLY A 1 368 ? 52.287 -5.584 19.908 1.00 64.05 360 GLY A C 1
ATOM 2566 O O . GLY A 1 368 ? 52.875 -5.918 18.881 1.00 67.93 360 GLY A O 1
ATOM 2567 N N . LEU A 1 369 ? 52.917 -4.971 20.907 1.00 72.17 361 LEU A N 1
ATOM 2568 C CA . LEU A 1 369 ? 54.358 -4.757 20.918 1.00 68.37 361 LEU A CA 1
ATOM 2569 C C . LEU A 1 369 ? 54.907 -5.147 22.280 1.00 69.66 361 LEU A C 1
ATOM 2570 O O . LEU A 1 369 ? 54.252 -4.925 23.301 1.00 74.36 361 LEU A O 1
ATOM 2575 N N . GLU A 1 370 ? 56.102 -5.735 22.295 1.00 72.67 362 GLU A N 1
ATOM 2576 C CA . GLU A 1 370 ? 56.734 -6.139 23.545 1.00 69.10 362 GLU A CA 1
ATOM 2577 C C . GLU A 1 370 ? 57.365 -4.918 24.202 1.00 73.70 362 GLU A C 1
ATOM 2578 O O . GLU A 1 370 ? 58.235 -4.271 23.605 1.00 78.05 362 GLU A O 1
ATOM 2580 N N . HIS A 1 371 ? 56.904 -4.590 25.407 1.00 68.64 363 HIS A N 1
ATOM 2581 C CA . HIS A 1 371 ? 57.546 -3.580 26.242 1.00 73.87 363 HIS A CA 1
ATOM 2582 C C . HIS A 1 371 ? 57.160 -3.842 27.699 1.00 79.43 363 HIS A C 1
ATOM 2583 O O . HIS A 1 371 ? 56.254 -4.644 27.980 1.00 80.10 363 HIS A O 1
ATOM 2590 N N . PRO A 1 372 ? 57.869 -3.234 28.652 1.00 73.97 364 PRO A N 1
ATOM 2591 C CA . PRO A 1 372 ? 57.505 -3.413 30.060 1.00 71.65 364 PRO A CA 1
ATOM 2592 C C . PRO A 1 372 ? 56.115 -2.877 30.350 1.00 72.20 364 PRO A C 1
ATOM 2593 O O . PRO A 1 372 ? 55.755 -1.779 29.934 1.00 75.30 364 PRO A O 1
ATOM 2597 N N . VAL A 1 373 ? 55.336 -3.652 31.084 1.00 75.10 365 VAL A N 1
ATOM 2598 C CA . VAL A 1 373 ? 54.056 -3.191 31.602 1.00 76.51 365 VAL A CA 1
ATOM 2599 C C . VAL A 1 373 ? 54.210 -3.073 33.113 1.00 76.82 365 VAL A C 1
ATOM 2600 O O . VAL A 1 373 ? 54.159 -4.074 33.830 1.00 76.32 365 VAL A O 1
ATOM 2604 N N . ARG A 1 374 ? 54.406 -1.853 33.604 1.00 78.77 366 ARG A N 1
ATOM 2605 C CA . ARG A 1 374 ? 54.611 -1.594 35.022 1.00 68.93 366 ARG A CA 1
ATOM 2606 C C . ARG A 1 374 ? 53.363 -0.989 35.641 1.00 73.13 366 ARG A C 1
ATOM 2607 O O . ARG A 1 374 ? 52.680 -0.178 35.010 1.00 74.78 366 ARG A O 1
ATOM 2615 N N . GLN A 1 375 ? 53.094 -1.375 36.890 1.00 75.59 367 GLN A N 1
ATOM 2616 C CA . GLN A 1 375 ? 51.927 -0.887 37.617 1.00 76.38 367 GLN A CA 1
ATOM 2617 C C . GLN A 1 375 ? 51.962 0.630 37.746 1.00 73.64 367 GLN A C 1
ATOM 2618 O O . GLN A 1 375 ? 52.980 1.215 38.128 1.00 71.34 367 GLN A O 1
ATOM 2624 N N . GLY A 1 376 ? 50.835 1.262 37.442 1.00 71.95 368 GLY A N 1
ATOM 2625 C CA . GLY A 1 376 ? 50.716 2.694 37.556 1.00 69.92 368 GLY A CA 1
ATOM 2626 C C . GLY A 1 376 ? 51.156 3.477 36.345 1.00 74.29 368 GLY A C 1
ATOM 2627 O O . GLY A 1 376 ? 51.076 4.711 36.369 1.00 80.68 368 GLY A O 1
ATOM 2628 N N . SER A 1 377 ? 51.616 2.812 35.289 1.00 72.54 369 SER A N 1
ATOM 2629 C CA . SER A 1 377 ? 52.055 3.492 34.083 1.00 72.40 369 SER A CA 1
ATOM 2630 C C . SER A 1 377 ? 50.977 3.418 33.011 1.00 70.44 369 SER A C 1
ATOM 2631 O O . SER A 1 377 ? 50.262 2.417 32.902 1.00 71.84 369 SER A O 1
ATOM 2634 N N . ALA A 1 378 ? 50.857 4.501 32.238 1.00 64.51 370 ALA A N 1
ATOM 2635 C CA . ALA A 1 378 ? 49.956 4.552 31.094 1.00 62.92 370 ALA A CA 1
ATOM 2636 C C . ALA A 1 378 ? 50.565 3.895 29.868 1.00 60.22 370 ALA A C 1
ATOM 2637 O O . ALA A 1 378 ? 49.840 3.574 28.916 1.00 60.68 370 ALA A O 1
ATOM 2639 N N . GLY A 1 379 ? 51.879 3.690 29.894 1.00 59.11 371 GLY A N 1
ATOM 2640 C CA . GLY A 1 379 ? 52.620 3.064 28.836 1.00 51.97 371 GLY A CA 1
ATOM 2641 C C . GLY A 1 379 ? 53.454 4.040 28.030 1.00 69.54 371 GLY A C 1
ATOM 2642 O O . GLY A 1 379 ? 54.019 4.993 28.574 1.00 67.02 371 GLY A O 1
ATOM 2643 N N . TYR A 1 380 ? 53.541 3.808 26.720 1.00 67.40 372 TYR A N 1
ATOM 2644 C CA . TYR A 1 380 ? 54.445 4.556 25.864 1.00 71.30 372 TYR A CA 1
ATOM 2645 C C . TYR A 1 380 ? 53.673 5.142 24.691 1.00 69.00 372 TYR A C 1
ATOM 2646 O O . TYR A 1 380 ? 52.614 4.638 24.303 1.00 66.23 372 TYR A O 1
ATOM 2655 N N . ALA A 1 381 ? 54.200 6.238 24.160 1.00 69.30 373 ALA A N 1
ATOM 2656 C CA . ALA A 1 381 ? 53.651 6.816 22.945 1.00 66.45 373 ALA A CA 1
ATOM 2657 C C . ALA A 1 381 ? 53.572 5.760 21.863 1.00 62.75 373 ALA A C 1
ATOM 2658 O O . ALA A 1 381 ? 54.525 5.008 21.657 1.00 62.82 373 ALA A O 1
ATOM 2660 N N . MET A 1 382 ? 52.421 5.684 21.202 1.00 62.16 374 MET A N 1
ATOM 2661 C CA . MET A 1 382 ? 52.268 4.795 20.058 1.00 63.72 374 MET A CA 1
ATOM 2662 C C . MET A 1 382 ? 53.220 5.225 18.937 1.00 66.64 374 MET A C 1
ATOM 2663 O O . MET A 1 382 ? 53.396 6.429 18.698 1.00 75.36 374 MET A O 1
ATOM 2668 N N . PRO A 1 383 ? 53.865 4.283 18.242 1.00 56.15 375 PRO A N 1
ATOM 2669 C CA . PRO A 1 383 ? 54.778 4.676 17.165 1.00 56.82 375 PRO A CA 1
ATOM 2670 C C . PRO A 1 383 ? 54.039 5.502 16.128 1.00 63.51 375 PRO A C 1
ATOM 2671 O O . PRO A 1 383 ? 52.872 5.250 15.829 1.00 67.93 375 PRO A O 1
ATOM 2675 N N . GLY A 1 384 ? 54.716 6.522 15.608 1.00 66.10 376 GLY A N 1
ATOM 2676 C CA . GLY A 1 384 ? 54.073 7.534 14.801 1.00 63.09 376 GLY A CA 1
ATOM 2677 C C . GLY A 1 384 ? 53.692 8.785 15.572 1.00 71.35 376 GLY A C 1
ATOM 2678 O O . GLY A 1 384 ? 53.248 9.762 14.955 1.00 73.67 376 GLY A O 1
ATOM 2679 N N . TYR A 1 385 ? 53.853 8.784 16.900 1.00 63.38 377 TYR A N 1
ATOM 2680 C CA . TYR A 1 385 ? 53.612 9.958 17.731 1.00 66.07 377 TYR A CA 1
ATOM 2681 C C . TYR A 1 385 ? 54.829 10.238 18.600 1.00 67.23 377 TYR A C 1
ATOM 2682 O O . TYR A 1 385 ? 55.426 9.309 19.144 1.00 70.91 377 TYR A O 1
ATOM 2691 N N . ARG A 1 386 ? 55.213 11.508 18.718 1.00 63.49 378 ARG A N 1
ATOM 2692 C CA A ARG A 1 386 ? 56.201 11.930 19.703 0.52 69.32 378 ARG A CA 1
ATOM 2693 C CA B ARG A 1 386 ? 56.207 11.940 19.694 0.48 69.31 378 ARG A CA 1
ATOM 2694 C C . ARG A 1 386 ? 55.517 12.809 20.738 1.00 74.30 378 ARG A C 1
ATOM 2695 O O . ARG A 1 386 ? 54.954 13.858 20.402 1.00 78.20 378 ARG A O 1
ATOM 2710 N N . VAL A 1 387 ? 55.572 12.387 21.988 1.00 73.03 379 VAL A N 1
ATOM 2711 C CA . VAL A 1 387 ? 54.909 13.118 23.049 1.00 76.15 379 VAL A CA 1
ATOM 2712 C C . VAL A 1 387 ? 55.953 13.775 23.933 1.00 76.44 379 VAL A C 1
ATOM 2713 O O . VAL A 1 387 ? 57.121 13.376 23.977 1.00 75.23 379 VAL A O 1
ATOM 2717 N N . ALA A 1 388 ? 55.519 14.820 24.628 1.00 80.01 380 ALA A N 1
ATOM 2718 C CA . ALA A 1 388 ? 56.382 15.562 25.526 1.00 78.97 380 ALA A CA 1
ATOM 2719 C C . ALA A 1 388 ? 55.546 16.027 26.707 1.00 88.77 380 ALA A C 1
ATOM 2720 O O . ALA A 1 388 ? 54.310 16.039 26.652 1.00 93.22 380 ALA A O 1
ATOM 2722 N N . VAL A 1 389 ? 56.232 16.394 27.787 1.00 81.33 381 VAL A N 1
ATOM 2723 C CA . VAL A 1 389 ? 55.593 16.991 28.942 1.00 80.13 381 VAL A CA 1
ATOM 2724 C C . VAL A 1 389 ? 56.046 18.442 28.983 1.00 83.17 381 VAL A C 1
ATOM 2725 O O . VAL A 1 389 ? 57.249 18.729 29.069 1.00 84.52 381 VAL A O 1
ATOM 2727 N N . LEU A 1 390 ? 55.092 19.359 28.923 1.00 84.32 382 LEU A N 1
ATOM 2728 C CA . LEU A 1 390 ? 55.406 20.765 28.745 1.00 95.62 382 LEU A CA 1
ATOM 2729 C C . LEU A 1 390 ? 55.484 21.498 30.073 1.00 106.23 382 LEU A C 1
ATOM 2730 O O . LEU A 1 390 ? 54.684 21.266 30.984 1.00 110.63 382 LEU A O 1
ATOM 2735 N N . ASP A 1 391 ? 56.453 22.401 30.156 1.00 111.18 383 ASP A N 1
ATOM 2736 C CA . ASP A 1 391 ? 56.602 23.319 31.269 1.00 113.99 383 ASP A CA 1
ATOM 2737 C C . ASP A 1 391 ? 55.366 24.209 31.393 1.00 113.30 383 ASP A C 1
ATOM 2738 O O . ASP A 1 391 ? 54.436 24.156 30.588 1.00 118.66 383 ASP A O 1
ATOM 2743 N N . GLU A 1 392 ? 55.363 25.040 32.432 1.00 115.51 384 GLU A N 1
ATOM 2744 C CA . GLU A 1 392 ? 54.362 26.096 32.502 1.00 116.52 384 GLU A CA 1
ATOM 2745 C C . GLU A 1 392 ? 54.537 27.080 31.353 1.00 116.99 384 GLU A C 1
ATOM 2746 O O . GLU A 1 392 ? 53.556 27.662 30.878 1.00 117.65 384 GLU A O 1
ATOM 2748 N N . ALA A 1 393 ? 55.775 27.261 30.888 1.00 116.24 385 ALA A N 1
ATOM 2749 C CA . ALA A 1 393 ? 56.094 28.123 29.758 1.00 118.02 385 ALA A CA 1
ATOM 2750 C C . ALA A 1 393 ? 56.050 27.399 28.420 1.00 116.18 385 ALA A C 1
ATOM 2751 O O . ALA A 1 393 ? 56.227 28.043 27.381 1.00 118.19 385 ALA A O 1
ATOM 2753 N N . GLY A 1 394 ? 55.820 26.092 28.415 1.00 107.64 386 GLY A N 1
ATOM 2754 C CA . GLY A 1 394 ? 55.864 25.335 27.189 1.00 105.19 386 GLY A CA 1
ATOM 2755 C C . GLY A 1 394 ? 57.223 24.781 26.830 1.00 109.26 386 GLY A C 1
ATOM 2756 O O . GLY A 1 394 ? 57.417 24.364 25.679 1.00 108.54 386 GLY A O 1
ATOM 2757 N N . LYS A 1 395 ? 58.175 24.784 27.760 1.00 110.75 387 LYS A N 1
ATOM 2758 C CA . LYS A 1 395 ? 59.451 24.115 27.549 1.00 107.53 387 LYS A CA 1
ATOM 2759 C C . LYS A 1 395 ? 59.316 22.631 27.874 1.00 106.58 387 LYS A C 1
ATOM 2760 O O . LYS A 1 395 ? 58.452 22.220 28.654 1.00 108.03 387 LYS A O 1
ATOM 2762 N N . GLU A 1 396 ? 60.162 21.815 27.255 1.00 107.51 388 GLU A N 1
ATOM 2763 C CA . GLU A 1 396 ? 60.104 20.376 27.492 1.00 103.66 388 GLU A CA 1
ATOM 2764 C C . GLU A 1 396 ? 60.806 20.059 28.805 1.00 104.27 388 GLU A C 1
ATOM 2765 O O . GLU A 1 396 ? 62.004 20.323 28.949 1.00 108.53 388 GLU A O 1
ATOM 2771 N N . VAL A 1 397 ? 60.063 19.501 29.764 1.00 98.99 389 VAL A N 1
ATOM 2772 C CA . VAL A 1 397 ? 60.621 19.194 31.079 1.00 99.18 389 VAL A CA 1
ATOM 2773 C C . VAL A 1 397 ? 61.313 17.840 31.034 1.00 95.47 389 VAL A C 1
ATOM 2774 O O . VAL A 1 397 ? 61.343 17.180 29.993 1.00 88.23 389 VAL A O 1
ATOM 2778 N N . GLY A 1 398 ? 61.856 17.411 32.170 1.00 98.77 390 GLY A N 1
ATOM 2779 C CA . GLY A 1 398 ? 62.626 16.194 32.231 1.00 95.02 390 GLY A CA 1
ATOM 2780 C C . GLY A 1 398 ? 61.888 15.055 32.900 1.00 92.99 390 GLY A C 1
ATOM 2781 O O . GLY A 1 398 ? 60.737 15.188 33.336 1.00 87.68 390 GLY A O 1
ATOM 2782 N N . PRO A 1 399 ? 62.549 13.902 32.988 1.00 99.33 391 PRO A N 1
ATOM 2783 C CA . PRO A 1 399 ? 61.932 12.742 33.642 1.00 96.80 391 PRO A CA 1
ATOM 2784 C C . PRO A 1 399 ? 61.565 13.055 35.080 1.00 93.22 391 PRO A C 1
ATOM 2785 O O . PRO A 1 399 ? 62.351 13.636 35.828 1.00 95.67 391 PRO A O 1
ATOM 2789 N N . ASN A 1 400 ? 60.343 12.685 35.448 1.00 90.11 392 ASN A N 1
ATOM 2790 C CA . ASN A 1 400 ? 59.752 12.855 36.766 1.00 91.85 392 ASN A CA 1
ATOM 2791 C C . ASN A 1 400 ? 59.459 14.304 37.106 1.00 98.40 392 ASN A C 1
ATOM 2792 O O . ASN A 1 400 ? 58.861 14.562 38.156 1.00 101.56 392 ASN A O 1
ATOM 2797 N N . GLU A 1 401 ? 59.846 15.255 36.267 1.00 97.94 393 GLU A N 1
ATOM 2798 C CA . GLU A 1 401 ? 59.330 16.610 36.401 1.00 101.14 393 GLU A CA 1
ATOM 2799 C C . GLU A 1 401 ? 57.892 16.630 35.897 1.00 101.19 393 GLU A C 1
ATOM 2800 O O . GLU A 1 401 ? 57.645 16.245 34.747 1.00 107.42 393 GLU A O 1
ATOM 2802 N N . PRO A 1 402 ? 56.921 17.018 36.721 1.00 96.59 394 PRO A N 1
ATOM 2803 C CA . PRO A 1 402 ? 55.523 17.012 36.276 1.00 89.92 394 PRO A CA 1
ATOM 2804 C C . PRO A 1 402 ? 55.253 18.096 35.250 1.00 93.28 394 PRO A C 1
ATOM 2805 O O . PRO A 1 402 ? 55.858 19.171 35.269 1.00 100.06 394 PRO A O 1
ATOM 2809 N N . GLY A 1 403 ? 54.304 17.806 34.369 1.00 90.06 395 GLY A N 1
ATOM 2810 C CA . GLY A 1 403 ? 53.931 18.713 33.301 1.00 93.38 395 GLY A CA 1
ATOM 2811 C C . GLY A 1 403 ? 52.714 18.190 32.574 1.00 92.01 395 GLY A C 1
ATOM 2812 O O . GLY A 1 403 ? 52.127 17.179 32.965 1.00 92.02 395 GLY A O 1
ATOM 2813 N N . VAL A 1 404 ? 52.340 18.887 31.498 1.00 88.22 396 VAL A N 1
ATOM 2814 C CA . VAL A 1 404 ? 51.140 18.547 30.736 1.00 85.66 396 VAL A CA 1
ATOM 2815 C C . VAL A 1 404 ? 51.531 17.692 29.546 1.00 81.46 396 VAL A C 1
ATOM 2816 O O . VAL A 1 404 ? 52.498 18.001 28.839 1.00 81.17 396 VAL A O 1
ATOM 2820 N N . LEU A 1 405 ? 50.777 16.617 29.329 1.00 79.23 397 LEU A N 1
ATOM 2821 C CA . LEU A 1 405 ? 51.005 15.736 28.191 1.00 72.38 397 LEU A CA 1
ATOM 2822 C C . LEU A 1 405 ? 50.721 16.465 26.882 1.00 72.21 397 LEU A C 1
ATOM 2823 O O . LEU A 1 405 ? 49.640 17.029 26.685 1.00 74.78 397 LEU A O 1
ATOM 2828 N N . ALA A 1 406 ? 51.694 16.460 25.979 1.00 71.41 398 ALA A N 1
ATOM 2829 C CA . ALA A 1 406 ? 51.545 17.202 24.737 1.00 79.25 398 ALA A CA 1
ATOM 2830 C C . ALA A 1 406 ? 51.999 16.356 23.552 1.00 80.90 398 ALA A C 1
ATOM 2831 O O . ALA A 1 406 ? 52.878 15.498 23.681 1.00 84.76 398 ALA A O 1
ATOM 2833 N N . ILE A 1 407 ? 51.378 16.592 22.397 1.00 79.05 399 ILE A N 1
ATOM 2834 C CA . ILE A 1 407 ? 51.772 15.942 21.148 1.00 76.40 399 ILE A CA 1
ATOM 2835 C C . ILE A 1 407 ? 52.641 16.914 20.362 1.00 77.70 399 ILE A C 1
ATOM 2836 O O . ILE A 1 407 ? 52.235 18.051 20.091 1.00 80.14 399 ILE A O 1
ATOM 2841 N N . ASP A 1 408 ? 53.844 16.473 20.020 1.00 74.71 400 ASP A N 1
ATOM 2842 C CA . ASP A 1 408 ? 54.719 17.222 19.128 1.00 82.80 400 ASP A CA 1
ATOM 2843 C C . ASP A 1 408 ? 54.171 17.093 17.714 1.00 83.08 400 ASP A C 1
ATOM 2844 O O . ASP A 1 408 ? 54.159 15.994 17.147 1.00 85.79 400 ASP A O 1
ATOM 2849 N N . ILE A 1 409 ? 53.687 18.198 17.151 1.00 77.05 401 ILE A N 1
ATOM 2850 C CA . ILE A 1 409 ? 52.942 18.137 15.897 1.00 78.66 401 ILE A CA 1
ATOM 2851 C C . ILE A 1 409 ? 53.845 17.627 14.778 1.00 87.62 401 ILE A C 1
ATOM 2852 O O . ILE A 1 409 ? 53.648 16.512 14.284 1.00 88.52 401 ILE A O 1
ATOM 2857 N N . ASP A 1 410 ? 54.852 18.410 14.381 1.00 85.63 402 ASP A N 1
ATOM 2858 C CA . ASP A 1 410 ? 55.942 17.818 13.609 1.00 90.93 402 ASP A CA 1
ATOM 2859 C C . ASP A 1 410 ? 56.496 16.665 14.444 1.00 100.42 402 ASP A C 1
ATOM 2860 O O . ASP A 1 410 ? 56.270 16.619 15.655 1.00 109.66 402 ASP A O 1
ATOM 2865 N N . ASN A 1 411 ? 57.184 15.706 13.834 1.00 95.24 403 ASN A N 1
ATOM 2866 C CA . ASN A 1 411 ? 57.685 14.507 14.517 1.00 87.83 403 ASN A CA 1
ATOM 2867 C C . ASN A 1 411 ? 56.590 13.555 14.995 1.00 71.15 403 ASN A C 1
ATOM 2868 O O . ASN A 1 411 ? 56.915 12.555 15.649 1.00 75.43 403 ASN A O 1
ATOM 2873 N N . SER A 1 412 ? 55.311 13.814 14.705 1.00 69.63 404 SER A N 1
ATOM 2874 C CA . SER A 1 412 ? 54.237 12.841 14.942 1.00 73.96 404 SER A CA 1
ATOM 2875 C C . SER A 1 412 ? 53.523 12.579 13.621 1.00 71.00 404 SER A C 1
ATOM 2876 O O . SER A 1 412 ? 52.443 13.130 13.356 1.00 69.98 404 SER A O 1
ATOM 2879 N N . PRO A 1 413 ? 54.089 11.733 12.771 1.00 73.15 405 PRO A N 1
ATOM 2880 C CA . PRO A 1 413 ? 53.528 11.597 11.415 1.00 78.28 405 PRO A CA 1
ATOM 2881 C C . PRO A 1 413 ? 52.080 11.124 11.401 1.00 72.90 405 PRO A C 1
ATOM 2882 O O . PRO A 1 413 ? 51.335 11.472 10.476 1.00 76.03 405 PRO A O 1
ATOM 2886 N N . LEU A 1 414 ? 51.649 10.389 12.421 1.00 64.49 406 LEU A N 1
ATOM 2887 C CA . LEU A 1 414 ? 50.303 9.825 12.481 1.00 65.43 406 LEU A CA 1
ATOM 2888 C C . LEU A 1 414 ? 49.250 10.800 12.992 1.00 72.17 406 LEU A C 1
ATOM 2889 O O . LEU A 1 414 ? 48.060 10.473 12.938 1.00 74.90 406 LEU A O 1
ATOM 2894 N N . LEU A 1 415 ? 49.652 11.955 13.519 1.00 75.80 407 LEU A N 1
ATOM 2895 C CA . LEU A 1 415 ? 48.698 12.949 13.995 1.00 64.94 407 LEU A CA 1
ATOM 2896 C C . LEU A 1 415 ? 47.789 13.416 12.863 1.00 65.39 407 LEU A C 1
ATOM 2897 O O . LEU A 1 415 ? 48.255 13.762 11.770 1.00 67.28 407 LEU A O 1
ATOM 2902 N N . TRP A 1 416 ? 46.482 13.420 13.122 1.00 62.04 408 TRP A N 1
ATOM 2903 C CA . TRP A 1 416 ? 45.520 13.891 12.138 1.00 66.14 408 TRP A CA 1
ATOM 2904 C C . TRP A 1 416 ? 44.728 15.110 12.583 1.00 72.20 408 TRP A C 1
ATOM 2905 O O . TRP A 1 416 ? 44.262 15.858 11.715 1.00 80.43 408 TRP A O 1
ATOM 2916 N N . PHE A 1 417 ? 44.603 15.360 13.892 1.00 72.01 409 PHE A N 1
ATOM 2917 C CA . PHE A 1 417 ? 43.849 16.511 14.381 1.00 70.77 409 PHE A CA 1
ATOM 2918 C C . PHE A 1 417 ? 44.566 17.818 14.042 1.00 78.76 409 PHE A C 1
ATOM 2919 O O . PHE A 1 417 ? 45.726 18.008 14.419 1.00 78.76 409 PHE A O 1
ATOM 2927 N N . THR A 1 418 ? 43.878 18.724 13.336 1.00 68.25 410 THR A N 1
ATOM 2928 C CA . THR A 1 418 ? 44.436 20.027 12.980 1.00 71.86 410 THR A CA 1
ATOM 2929 C C . THR A 1 418 ? 43.642 21.193 13.569 1.00 88.48 410 THR A C 1
ATOM 2930 O O . THR A 1 418 ? 43.829 22.346 13.151 1.00 77.44 410 THR A O 1
ATOM 2934 N N . GLY A 1 419 ? 42.771 20.923 14.540 1.00 82.21 411 GLY A N 1
ATOM 2935 C CA . GLY A 1 419 ? 41.949 21.953 15.144 1.00 80.28 411 GLY A CA 1
ATOM 2936 C C . GLY A 1 419 ? 40.464 21.662 15.074 1.00 82.93 411 GLY A C 1
ATOM 2937 O O . GLY A 1 419 ? 40.018 20.888 14.225 1.00 89.43 411 GLY A O 1
ATOM 2938 N N . TYR A 1 420 ? 39.686 22.268 15.963 1.00 84.83 412 TYR A N 1
ATOM 2939 C CA . TYR A 1 420 ? 38.246 22.079 15.940 1.00 79.39 412 TYR A CA 1
ATOM 2940 C C . TYR A 1 420 ? 37.667 22.649 14.654 1.00 80.78 412 TYR A C 1
ATOM 2941 O O . TYR A 1 420 ? 38.310 23.424 13.942 1.00 79.12 412 TYR A O 1
ATOM 2950 N N . TYR A 1 421 ? 36.430 22.248 14.365 1.00 79.90 413 TYR A N 1
ATOM 2951 C CA . TYR A 1 421 ? 35.840 22.485 13.049 1.00 83.69 413 TYR A CA 1
ATOM 2952 C C . TYR A 1 421 ? 35.647 23.975 12.764 1.00 93.12 413 TYR A C 1
ATOM 2953 O O . TYR A 1 421 ? 36.230 24.525 11.818 1.00 105.46 413 TYR A O 1
ATOM 2962 N N . LYS A 1 422 ? 34.807 24.646 13.542 1.00 88.78 414 LYS A N 1
ATOM 2963 C CA . LYS A 1 422 ? 34.636 26.080 13.344 1.00 96.11 414 LYS A CA 1
ATOM 2964 C C . LYS A 1 422 ? 35.433 26.900 14.348 1.00 98.83 414 LYS A C 1
ATOM 2965 O O . LYS A 1 422 ? 36.177 27.800 13.956 1.00 102.43 414 LYS A O 1
ATOM 2967 N N . LYS A 1 423 ? 35.307 26.586 15.636 1.00 102.00 415 LYS A N 1
ATOM 2968 C CA . LYS A 1 423 ? 35.950 27.345 16.697 1.00 107.85 415 LYS A CA 1
ATOM 2969 C C . LYS A 1 423 ? 37.475 27.240 16.602 1.00 107.24 415 LYS A C 1
ATOM 2970 O O . LYS A 1 423 ? 38.036 26.456 15.825 1.00 103.32 415 LYS A O 1
ATOM 2972 N N . ASP A 1 424 ? 38.146 28.052 17.419 1.00 101.92 416 ASP A N 1
ATOM 2973 C CA . ASP A 1 424 ? 39.595 28.033 17.472 1.00 94.20 416 ASP A CA 1
ATOM 2974 C C . ASP A 1 424 ? 40.080 26.921 18.379 1.00 93.65 416 ASP A C 1
ATOM 2975 O O . ASP A 1 424 ? 39.316 26.307 19.129 1.00 90.92 416 ASP A O 1
ATOM 2980 N N . THR A 1 425 ? 41.382 26.673 18.310 1.00 95.26 417 THR A N 1
ATOM 2981 C CA . THR A 1 425 ? 42.014 25.571 19.028 1.00 89.94 417 THR A CA 1
ATOM 2982 C C . THR A 1 425 ? 43.205 26.113 19.803 1.00 93.12 417 THR A C 1
ATOM 2983 O O . THR A 1 425 ? 44.357 26.046 19.349 1.00 93.58 417 THR A O 1
ATOM 2987 N N . PRO A 1 426 ? 42.951 26.662 20.991 1.00 97.05 418 PRO A N 1
ATOM 2988 C CA . PRO A 1 426 ? 44.047 27.158 21.836 1.00 100.42 418 PRO A CA 1
ATOM 2989 C C . PRO A 1 426 ? 45.003 26.076 22.294 1.00 101.87 418 PRO A C 1
ATOM 2990 O O . PRO A 1 426 ? 46.122 26.403 22.707 1.00 104.69 418 PRO A O 1
ATOM 2994 N N . SER A 1 427 ? 44.599 24.803 22.261 1.00 96.66 419 SER A N 1
ATOM 2995 C CA . SER A 1 427 ? 45.510 23.739 22.657 1.00 95.64 419 SER A CA 1
ATOM 2996 C C . SER A 1 427 ? 46.634 23.525 21.652 1.00 94.45 419 SER A C 1
ATOM 2997 O O . SER A 1 427 ? 47.554 22.756 21.939 1.00 96.82 419 SER A O 1
ATOM 3000 N N . ILE A 1 428 ? 46.606 24.201 20.507 1.00 92.39 420 ILE A N 1
ATOM 3001 C CA . ILE A 1 428 ? 47.658 24.089 19.501 1.00 93.09 420 ILE A CA 1
ATOM 3002 C C . ILE A 1 428 ? 48.445 25.394 19.490 1.00 96.61 420 ILE A C 1
ATOM 3003 O O . ILE A 1 428 ? 47.961 26.420 18.998 1.00 101.05 420 ILE A O 1
ATOM 3008 N N . SER A 1 429 ? 49.664 25.350 20.026 1.00 94.51 421 SER A N 1
ATOM 3009 C CA . SER A 1 429 ? 50.591 26.473 19.979 1.00 97.45 421 SER A CA 1
ATOM 3010 C C . SER A 1 429 ? 52.008 25.937 20.103 1.00 91.25 421 SER A C 1
ATOM 3011 O O . SER A 1 429 ? 52.230 24.840 20.621 1.00 93.50 421 SER A O 1
ATOM 3014 N N . GLY A 1 430 ? 52.967 26.728 19.629 1.00 94.94 422 GLY A N 1
ATOM 3015 C CA . GLY A 1 430 ? 54.367 26.354 19.731 1.00 95.51 422 GLY A CA 1
ATOM 3016 C C . GLY A 1 430 ? 54.735 25.071 19.023 1.00 105.54 422 GLY A C 1
ATOM 3017 O O . GLY A 1 430 ? 55.800 24.503 19.291 1.00 102.99 422 GLY A O 1
ATOM 3018 N N . GLY A 1 431 ? 53.887 24.598 18.115 1.00 97.40 423 GLY A N 1
ATOM 3019 C CA . GLY A 1 431 ? 54.101 23.299 17.525 1.00 92.21 423 GLY A CA 1
ATOM 3020 C C . GLY A 1 431 ? 53.649 22.138 18.381 1.00 91.49 423 GLY A C 1
ATOM 3021 O O . GLY A 1 431 ? 54.047 21.001 18.115 1.00 92.67 423 GLY A O 1
ATOM 3022 N N . TYR A 1 432 ? 52.817 22.379 19.393 1.00 98.75 424 TYR A N 1
ATOM 3023 C CA . TYR A 1 432 ? 52.307 21.312 20.243 1.00 98.96 424 TYR A CA 1
ATOM 3024 C C . TYR A 1 432 ? 50.789 21.344 20.272 1.00 97.40 424 TYR A C 1
ATOM 3025 O O . TYR A 1 432 ? 50.166 22.395 20.095 1.00 97.05 424 TYR A O 1
ATOM 3034 N N . TYR A 1 433 ? 50.203 20.170 20.471 1.00 91.41 425 TYR A N 1
ATOM 3035 C CA . TYR A 1 433 ? 48.820 20.036 20.899 1.00 95.72 425 TYR A CA 1
ATOM 3036 C C . TYR A 1 433 ? 48.842 19.554 22.344 1.00 92.74 425 TYR A C 1
ATOM 3037 O O . TYR A 1 433 ? 49.453 18.521 22.642 1.00 91.84 425 TYR A O 1
ATOM 3046 N N . ARG A 1 434 ? 48.175 20.285 23.231 1.00 84.83 426 ARG A N 1
ATOM 3047 C CA . ARG A 1 434 ? 48.205 19.974 24.651 1.00 84.03 426 ARG A CA 1
ATOM 3048 C C . ARG A 1 434 ? 46.937 19.220 25.039 1.00 86.93 426 ARG A C 1
ATOM 3049 O O . ARG A 1 434 ? 45.819 19.650 24.719 1.00 80.84 426 ARG A O 1
ATOM 3057 N N . THR A 1 435 ? 47.126 18.078 25.706 1.00 84.50 427 THR A N 1
ATOM 3058 C CA . THR A 1 435 ? 46.005 17.254 26.140 1.00 84.90 427 THR A CA 1
ATOM 3059 C C . THR A 1 435 ? 45.268 17.879 27.307 1.00 85.27 427 THR A C 1
ATOM 3060 O O . THR A 1 435 ? 44.079 17.604 27.506 1.00 91.50 427 THR A O 1
ATOM 3064 N N . GLY A 1 436 ? 45.957 18.703 28.093 1.00 78.21 428 GLY A N 1
ATOM 3065 C CA . GLY A 1 436 ? 45.395 19.212 29.322 1.00 75.21 428 GLY A CA 1
ATOM 3066 C C . GLY A 1 436 ? 45.350 18.207 30.445 1.00 81.87 428 GLY A C 1
ATOM 3067 O O . GLY A 1 436 ? 44.687 18.462 31.457 1.00 86.25 428 GLY A O 1
ATOM 3068 N N . ASP A 1 437 ? 46.020 17.067 30.296 1.00 79.76 429 ASP A N 1
ATOM 3069 C CA . ASP A 1 437 ? 46.112 16.058 31.338 1.00 75.16 429 ASP A CA 1
ATOM 3070 C C . ASP A 1 437 ? 47.505 16.109 31.944 1.00 79.80 429 ASP A C 1
ATOM 3071 O O . ASP A 1 437 ? 48.500 16.250 31.225 1.00 80.97 429 ASP A O 1
ATOM 3076 N N . THR A 1 438 ? 47.563 16.031 33.272 1.00 76.91 430 THR A N 1
ATOM 3077 C CA . THR A 1 438 ? 48.811 16.213 34.004 1.00 76.37 430 THR A CA 1
ATOM 3078 C C . THR A 1 438 ? 49.496 14.868 34.159 1.00 73.12 430 THR A C 1
ATOM 3079 O O . THR A 1 438 ? 48.897 13.915 34.675 1.00 71.08 430 THR A O 1
ATOM 3083 N N . VAL A 1 439 ? 50.741 14.790 33.700 1.00 73.70 431 VAL A N 1
ATOM 3084 C CA . VAL A 1 439 ? 51.478 13.534 33.661 1.00 73.66 431 VAL A CA 1
ATOM 3085 C C . VAL A 1 439 ? 52.924 13.833 33.991 1.00 74.81 431 VAL A C 1
ATOM 3086 O O . VAL A 1 439 ? 53.261 14.953 34.389 1.00 75.88 431 VAL A O 1
ATOM 3090 N N . GLU A 1 440 ? 53.787 12.843 33.783 1.00 79.10 432 GLU A N 1
ATOM 3091 C CA . GLU A 1 440 ? 55.212 12.981 34.038 1.00 80.57 432 GLU A CA 1
ATOM 3092 C C . GLU A 1 440 ? 55.904 11.749 33.478 1.00 74.95 432 GLU A C 1
ATOM 3093 O O . GLU A 1 440 ? 55.353 10.648 33.540 1.00 77.30 432 GLU A O 1
ATOM 3099 N N . PHE A 1 441 ? 57.082 11.945 32.899 1.00 73.59 433 PHE A N 1
ATOM 3100 C CA . PHE A 1 441 ? 57.798 10.857 32.250 1.00 82.58 433 PHE A CA 1
ATOM 3101 C C . PHE A 1 441 ? 58.720 10.183 33.253 1.00 87.01 433 PHE A C 1
ATOM 3102 O O . PHE A 1 441 ? 59.281 10.832 34.138 1.00 91.83 433 PHE A O 1
ATOM 3104 N N . GLU A 1 442 ? 58.850 8.893 33.119 1.00 81.94 434 GLU A N 1
ATOM 3105 C CA . GLU A 1 442 ? 59.778 8.039 33.832 1.00 80.55 434 GLU A CA 1
ATOM 3106 C C . GLU A 1 442 ? 61.062 7.890 33.025 1.00 82.27 434 GLU A C 1
ATOM 3107 O O . GLU A 1 442 ? 61.032 7.906 31.790 1.00 86.86 434 GLU A O 1
ATOM 3113 N N . PRO A 1 443 ? 62.195 7.754 33.702 1.00 84.18 435 PRO A N 1
ATOM 3114 C CA . PRO A 1 443 ? 63.480 7.665 32.997 1.00 85.25 435 PRO A CA 1
ATOM 3115 C C . PRO A 1 443 ? 63.533 6.608 31.903 1.00 91.16 435 PRO A C 1
ATOM 3116 O O . PRO A 1 443 ? 64.358 6.721 30.989 1.00 97.02 435 PRO A O 1
ATOM 3120 N N . ASP A 1 444 ? 62.692 5.581 31.965 1.00 91.61 436 ASP A N 1
ATOM 3121 C CA . ASP A 1 444 ? 62.703 4.636 30.858 1.00 97.05 436 ASP A CA 1
ATOM 3122 C C . ASP A 1 444 ? 61.849 5.109 29.696 1.00 99.31 436 ASP A C 1
ATOM 3123 O O . ASP A 1 444 ? 61.851 4.464 28.643 1.00 99.72 436 ASP A O 1
ATOM 3128 N N . GLY A 1 445 ? 61.156 6.233 29.847 1.00 97.66 437 GLY A N 1
ATOM 3129 C CA . GLY A 1 445 ? 60.328 6.778 28.794 1.00 97.81 437 GLY A CA 1
ATOM 3130 C C . GLY A 1 445 ? 58.847 6.619 29.035 1.00 97.10 437 GLY A C 1
ATOM 3131 O O . GLY A 1 445 ? 58.055 7.206 28.286 1.00 99.12 437 GLY A O 1
ATOM 3132 N N . SER A 1 446 ? 58.450 5.846 30.050 1.00 91.45 438 SER A N 1
ATOM 3133 C CA . SER A 1 446 ? 57.048 5.644 30.384 1.00 85.34 438 SER A CA 1
ATOM 3134 C C . SER A 1 446 ? 56.354 6.974 30.623 1.00 79.32 438 SER A C 1
ATOM 3135 O O . SER A 1 446 ? 56.979 7.985 30.941 1.00 86.06 438 SER A O 1
ATOM 3138 N N . ILE A 1 447 ? 55.037 6.962 30.487 1.00 73.82 439 ILE A N 1
ATOM 3139 C CA . ILE A 1 447 ? 54.204 8.069 30.938 1.00 72.75 439 ILE A CA 1
ATOM 3140 C C . ILE A 1 447 ? 53.496 7.626 32.207 1.00 73.02 439 ILE A C 1
ATOM 3141 O O . ILE A 1 447 ? 53.011 6.490 32.295 1.00 72.25 439 ILE A O 1
ATOM 3146 N N . SER A 1 448 ? 53.469 8.510 33.200 1.00 69.87 440 SER A N 1
ATOM 3147 C CA . SER A 1 448 ? 52.749 8.283 34.444 1.00 67.51 440 SER A CA 1
ATOM 3148 C C . SER A 1 448 ? 51.791 9.443 34.656 1.00 71.55 440 SER A C 1
ATOM 3149 O O . SER A 1 448 ? 52.219 10.601 34.711 1.00 72.90 440 SER A O 1
ATOM 3152 N N . PHE A 1 449 ? 50.500 9.142 34.754 1.00 66.56 441 PHE A N 1
ATOM 3153 C CA . PHE A 1 449 ? 49.530 10.171 35.094 1.00 63.74 441 PHE A CA 1
ATOM 3154 C C . PHE A 1 449 ? 49.687 10.538 36.568 1.00 70.40 441 PHE A C 1
ATOM 3155 O O . PHE A 1 449 ? 49.610 9.672 37.444 1.00 67.12 441 PHE A O 1
ATOM 3163 N N . ILE A 1 450 ? 49.927 11.818 36.841 1.00 75.21 442 ILE A N 1
ATOM 3164 C CA . ILE A 1 450 ? 50.369 12.273 38.149 1.00 68.73 442 ILE A CA 1
ATOM 3165 C C . ILE A 1 450 ? 49.304 13.101 38.858 1.00 72.45 442 ILE A C 1
ATOM 3166 O O . ILE A 1 450 ? 49.157 13.002 40.076 1.00 71.12 442 ILE A O 1
ATOM 3168 N N . GLY A 1 451 ? 48.553 13.918 38.127 1.00 77.34 443 GLY A N 1
ATOM 3169 C CA . GLY A 1 451 ? 47.589 14.797 38.768 1.00 81.75 443 GLY A CA 1
ATOM 3170 C C . GLY A 1 451 ? 48.236 16.070 39.283 1.00 86.07 443 GLY A C 1
ATOM 3171 O O . GLY A 1 451 ? 49.392 16.040 39.702 1.00 88.58 443 GLY A O 1
ATOM 3172 N N . ARG A 1 452 ? 47.508 17.190 39.289 1.00 87.24 444 ARG A N 1
ATOM 3173 C CA . ARG A 1 452 ? 48.146 18.487 39.498 1.00 97.27 444 ARG A CA 1
ATOM 3174 C C . ARG A 1 452 ? 48.622 18.639 40.939 1.00 106.91 444 ARG A C 1
ATOM 3175 O O . ARG A 1 452 ? 47.906 18.287 41.883 1.00 111.86 444 ARG A O 1
ATOM 3177 N N . ALA A 1 453 ? 49.839 19.165 41.111 1.00 107.89 445 ALA A N 1
ATOM 3178 C CA . ALA A 1 453 ? 50.348 19.434 42.455 1.00 104.55 445 ALA A CA 1
ATOM 3179 C C . ALA A 1 453 ? 49.808 20.736 43.028 1.00 108.27 445 ALA A C 1
ATOM 3180 O O . ALA A 1 453 ? 49.802 20.904 44.249 1.00 104.39 445 ALA A O 1
ATOM 3182 N N . ASP A 1 454 ? 49.369 21.662 42.176 1.00 120.80 446 ASP A N 1
ATOM 3183 C CA . ASP A 1 454 ? 48.580 22.809 42.615 1.00 117.52 446 ASP A CA 1
ATOM 3184 C C . ASP A 1 454 ? 47.133 22.336 42.729 1.00 115.89 446 ASP A C 1
ATOM 3185 O O . ASP A 1 454 ? 46.319 22.487 41.812 1.00 121.47 446 ASP A O 1
ATOM 3187 N N . ASP A 1 455 ? 46.822 21.713 43.870 1.00 90.73 447 ASP A N 1
ATOM 3188 C CA . ASP A 1 455 ? 45.463 21.257 44.129 1.00 77.43 447 ASP A CA 1
ATOM 3189 C C . ASP A 1 455 ? 45.161 21.185 45.623 1.00 76.35 447 ASP A C 1
ATOM 3190 O O . ASP A 1 455 ? 45.968 20.692 46.419 1.00 67.58 447 ASP A O 1
ATOM 3195 N N . VAL A 1 456 ? 43.965 21.643 45.985 1.00 72.82 448 VAL A N 1
ATOM 3196 C CA . VAL A 1 456 ? 43.575 21.786 47.374 1.00 66.76 448 VAL A CA 1
ATOM 3197 C C . VAL A 1 456 ? 42.187 21.192 47.570 1.00 62.88 448 VAL A C 1
ATOM 3198 O O . VAL A 1 456 ? 41.440 20.939 46.622 1.00 65.33 448 VAL A O 1
ATOM 3202 N N . ILE A 1 457 ? 41.865 20.953 48.834 1.00 54.66 449 ILE A N 1
ATOM 3203 C CA . ILE A 1 457 ? 40.550 20.517 49.256 1.00 51.42 449 ILE A CA 1
ATOM 3204 C C . ILE A 1 457 ? 39.875 21.720 49.880 1.00 60.25 449 ILE A C 1
ATOM 3205 O O . ILE A 1 457 ? 40.481 22.415 50.706 1.00 67.07 449 ILE A O 1
ATOM 3210 N N . THR A 1 458 ? 38.654 22.010 49.450 1.00 61.21 450 THR A N 1
ATOM 3211 C CA . THR A 1 458 ? 37.865 23.070 50.066 1.00 68.84 450 THR A CA 1
ATOM 3212 C C . THR A 1 458 ? 36.740 22.427 50.857 1.00 67.53 450 THR A C 1
ATOM 3213 O O . THR A 1 458 ? 35.853 21.783 50.282 1.00 66.14 450 THR A O 1
ATOM 3217 N N . SER A 1 459 ? 36.785 22.609 52.170 1.00 64.65 451 SER A N 1
ATOM 3218 C CA . SER A 1 459 ? 35.841 21.999 53.096 1.00 64.85 451 SER A CA 1
ATOM 3219 C C . SER A 1 459 ? 35.246 23.117 53.935 1.00 64.60 451 SER A C 1
ATOM 3220 O O . SER A 1 459 ? 35.954 23.744 54.729 1.00 61.38 451 SER A O 1
ATOM 3223 N N . SER A 1 460 ? 33.960 23.384 53.737 1.00 68.02 452 SER A N 1
ATOM 3224 C CA . SER A 1 460 ? 33.264 24.441 54.459 1.00 70.01 452 SER A CA 1
ATOM 3225 C C . SER A 1 460 ? 34.005 25.767 54.321 1.00 71.63 452 SER A C 1
ATOM 3226 O O . SER A 1 460 ? 34.256 26.473 55.298 1.00 76.37 452 SER A O 1
ATOM 3229 N N . GLY A 1 461 ? 34.364 26.097 53.077 1.00 71.19 453 GLY A N 1
ATOM 3230 C CA . GLY A 1 461 ? 34.982 27.366 52.749 1.00 72.00 453 GLY A CA 1
ATOM 3231 C C . GLY A 1 461 ? 36.463 27.470 53.041 1.00 64.22 453 GLY A C 1
ATOM 3232 O O . GLY A 1 461 ? 37.084 28.474 52.655 1.00 65.83 453 GLY A O 1
ATOM 3233 N N . TYR A 1 462 ? 37.051 26.478 53.703 1.00 55.68 454 TYR A N 1
ATOM 3234 C CA . TYR A 1 462 ? 38.467 26.491 54.054 1.00 61.12 454 TYR A CA 1
ATOM 3235 C C . TYR A 1 462 ? 39.265 25.672 53.045 1.00 64.82 454 TYR A C 1
ATOM 3236 O O . TYR A 1 462 ? 38.908 24.529 52.739 1.00 57.56 454 TYR A O 1
ATOM 3245 N N . ARG A 1 463 ? 40.351 26.251 52.546 1.00 71.10 455 ARG A N 1
ATOM 3246 C CA . ARG A 1 463 ? 41.186 25.589 51.557 1.00 70.30 455 ARG A CA 1
ATOM 3247 C C . ARG A 1 463 ? 42.257 24.790 52.283 1.00 64.13 455 ARG A C 1
ATOM 3248 O O . ARG A 1 463 ? 42.966 25.330 53.139 1.00 68.39 455 ARG A O 1
ATOM 3256 N N . ILE A 1 464 ? 42.362 23.505 51.952 1.00 55.36 456 ILE A N 1
ATOM 3257 C CA . ILE A 1 464 ? 43.175 22.565 52.716 1.00 57.40 456 ILE A CA 1
ATOM 3258 C C . ILE A 1 464 ? 44.120 21.853 51.763 1.00 55.49 456 ILE A C 1
ATOM 3259 O O . ILE A 1 464 ? 43.674 21.232 50.791 1.00 58.89 456 ILE A O 1
ATOM 3264 N N . GLY A 1 465 ? 45.418 21.944 52.039 1.00 53.66 457 GLY A N 1
ATOM 3265 C CA . GLY A 1 465 ? 46.416 21.240 51.279 1.00 53.86 457 GLY A CA 1
ATOM 3266 C C . GLY A 1 465 ? 46.586 19.811 51.749 1.00 59.44 457 GLY A C 1
ATOM 3267 O O . GLY A 1 465 ? 47.047 19.551 52.863 1.00 62.67 457 GLY A O 1
ATOM 3268 N N . PRO A 1 466 ? 46.246 18.856 50.880 1.00 55.42 458 PRO A N 1
ATOM 3269 C CA . PRO A 1 466 ? 46.391 17.434 51.233 1.00 49.19 458 PRO A CA 1
ATOM 3270 C C . PRO A 1 466 ? 47.775 17.079 51.714 1.00 52.98 458 PRO A C 1
ATOM 3271 O O . PRO A 1 466 ? 47.924 16.204 52.575 1.00 59.56 458 PRO A O 1
ATOM 3275 N N . PHE A 1 467 ? 48.804 17.712 51.160 1.00 52.63 459 PHE A N 1
ATOM 3276 C CA . PHE A 1 467 ? 50.160 17.420 51.601 1.00 57.70 459 PHE A CA 1
ATOM 3277 C C . PHE A 1 467 ? 50.352 17.792 53.063 1.00 62.90 459 PHE A C 1
ATOM 3278 O O . PHE A 1 467 ? 50.973 17.042 53.823 1.00 63.79 459 PHE A O 1
ATOM 3286 N N . ASP A 1 468 ? 49.850 18.963 53.465 1.00 63.67 460 ASP A N 1
ATOM 3287 C CA . ASP A 1 468 ? 49.940 19.358 54.863 1.00 65.31 460 ASP A CA 1
ATOM 3288 C C . ASP A 1 468 ? 49.291 18.311 55.760 1.00 63.28 460 ASP A C 1
ATOM 3289 O O . ASP A 1 468 ? 49.882 17.895 56.764 1.00 64.57 460 ASP A O 1
ATOM 3294 N N . VAL A 1 469 ? 48.101 17.833 55.379 1.00 54.84 461 VAL A N 1
ATOM 3295 C CA . VAL A 1 469 ? 47.409 16.812 56.159 1.00 50.23 461 VAL A CA 1
ATOM 3296 C C . VAL A 1 469 ? 48.204 15.518 56.186 1.00 59.75 461 VAL A C 1
ATOM 3297 O O . VAL A 1 469 ? 48.299 14.859 57.228 1.00 66.46 461 VAL A O 1
ATOM 3301 N N . GLU A 1 470 ? 48.753 15.114 55.035 1.00 58.45 462 GLU A N 1
ATOM 3302 C CA . GLU A 1 470 ? 49.550 13.892 54.971 1.00 57.65 462 GLU A CA 1
ATOM 3303 C C . GLU A 1 470 ? 50.774 13.995 55.878 1.00 64.22 462 GLU A C 1
ATOM 3304 O O . GLU A 1 470 ? 51.074 13.070 56.648 1.00 62.66 462 GLU A O 1
ATOM 3310 N N . SER A 1 471 ? 51.497 15.118 55.797 1.00 59.34 463 SER A N 1
ATOM 3311 C CA . SER A 1 471 ? 52.669 15.307 56.646 1.00 63.04 463 SER A CA 1
ATOM 3312 C C . SER A 1 471 ? 52.295 15.223 58.115 1.00 69.20 463 SER A C 1
ATOM 3313 O O . SER A 1 471 ? 53.053 14.685 58.931 1.00 71.16 463 SER A O 1
ATOM 3316 N N . ALA A 1 472 ? 51.137 15.772 58.470 1.00 66.27 464 ALA A N 1
ATOM 3317 C CA . ALA A 1 472 ? 50.668 15.677 59.841 1.00 63.33 464 ALA A CA 1
ATOM 3318 C C . ALA A 1 472 ? 50.474 14.224 60.238 1.00 62.99 464 ALA A C 1
ATOM 3319 O O . ALA A 1 472 ? 50.934 13.794 61.303 1.00 72.19 464 ALA A O 1
ATOM 3321 N N . LEU A 1 473 ? 49.805 13.444 59.385 1.00 56.23 465 LEU A N 1
ATOM 3322 C CA . LEU A 1 473 ? 49.562 12.047 59.730 1.00 55.37 465 LEU A CA 1
ATOM 3323 C C . LEU A 1 473 ? 50.867 11.275 59.858 1.00 60.21 465 LEU A C 1
ATOM 3324 O O . LEU A 1 473 ? 51.053 10.514 60.813 1.00 66.83 465 LEU A O 1
ATOM 3329 N N . LEU A 1 474 ? 51.793 11.467 58.920 1.00 62.11 466 LEU A N 1
ATOM 3330 C CA . LEU A 1 474 ? 52.995 10.639 58.909 1.00 59.17 466 LEU A CA 1
ATOM 3331 C C . LEU A 1 474 ? 53.833 10.809 60.178 1.00 57.65 466 LEU A C 1
ATOM 3332 O O . LEU A 1 474 ? 54.579 9.895 60.545 1.00 61.31 466 LEU A O 1
ATOM 3337 N N . LYS A 1 475 ? 53.719 11.946 60.859 1.00 58.82 467 LYS A N 1
ATOM 3338 C CA . LYS A 1 475 ? 54.501 12.184 62.060 1.00 64.16 467 LYS A CA 1
ATOM 3339 C C . LYS A 1 475 ? 54.039 11.315 63.229 1.00 65.26 467 LYS A C 1
ATOM 3340 O O . LYS A 1 475 ? 54.746 11.240 64.233 1.00 68.48 467 LYS A O 1
ATOM 3342 N N . HIS A 1 476 ? 52.894 10.634 63.105 1.00 64.68 468 HIS A N 1
ATOM 3343 C CA . HIS A 1 476 ? 52.353 9.712 64.092 1.00 69.18 468 HIS A CA 1
ATOM 3344 C C . HIS A 1 476 ? 52.918 8.303 63.881 1.00 75.21 468 HIS A C 1
ATOM 3345 O O . HIS A 1 476 ? 53.072 7.856 62.736 1.00 82.65 468 HIS A O 1
ATOM 3352 N N . PRO A 1 477 ? 53.217 7.580 64.974 1.00 71.22 469 PRO A N 1
ATOM 3353 C CA . PRO A 1 477 ? 53.933 6.297 64.840 1.00 68.43 469 PRO A CA 1
ATOM 3354 C C . PRO A 1 477 ? 53.106 5.206 64.213 1.00 70.05 469 PRO A C 1
ATOM 3355 O O . PRO A 1 477 ? 53.674 4.212 63.756 1.00 76.50 469 PRO A O 1
ATOM 3359 N N . ALA A 1 478 ? 51.788 5.343 64.206 1.00 59.03 470 ALA A N 1
ATOM 3360 C CA . ALA A 1 478 ? 50.940 4.354 63.574 1.00 63.31 470 ALA A CA 1
ATOM 3361 C C . ALA A 1 478 ? 50.879 4.507 62.057 1.00 64.85 470 ALA A C 1
ATOM 3362 O O . ALA A 1 478 ? 50.410 3.590 61.374 1.00 65.69 470 ALA A O 1
ATOM 3364 N N . VAL A 1 479 ? 51.322 5.636 61.510 1.00 65.98 471 VAL A N 1
ATOM 3365 C CA . VAL A 1 479 ? 51.131 5.943 60.093 1.00 54.97 471 VAL A CA 1
ATOM 3366 C C . VAL A 1 479 ? 52.464 5.765 59.379 1.00 58.08 471 VAL A C 1
ATOM 3367 O O . VAL A 1 479 ? 53.399 6.556 59.576 1.00 62.15 471 VAL A O 1
ATOM 3371 N N . ASN A 1 480 ? 52.560 4.720 58.552 1.00 53.86 472 ASN A N 1
ATOM 3372 C CA . ASN A 1 480 ? 53.719 4.574 57.680 1.00 61.34 472 ASN A CA 1
ATOM 3373 C C . ASN A 1 480 ? 53.531 5.279 56.332 1.00 64.57 472 ASN A C 1
ATOM 3374 O O . ASN A 1 480 ? 54.483 5.864 55.810 1.00 74.84 472 ASN A O 1
ATOM 3379 N N . GLU A 1 481 ? 52.335 5.241 55.747 1.00 56.31 473 GLU A N 1
ATOM 3380 C CA . GLU A 1 481 ? 52.060 5.970 54.513 1.00 57.54 473 GLU A CA 1
ATOM 3381 C C . GLU A 1 481 ? 50.659 6.555 54.588 1.00 58.30 473 GLU A C 1
ATOM 3382 O O . GLU A 1 481 ? 49.759 5.960 55.194 1.00 59.23 473 GLU A O 1
ATOM 3388 N N . ALA A 1 482 ? 50.473 7.718 53.961 1.00 52.77 474 ALA A N 1
ATOM 3389 C CA . ALA A 1 482 ? 49.169 8.362 53.981 1.00 46.65 474 ALA A CA 1
ATOM 3390 C C . ALA A 1 482 ? 48.912 9.108 52.678 1.00 49.11 474 ALA A C 1
ATOM 3391 O O . ALA A 1 482 ? 49.825 9.701 52.094 1.00 54.58 474 ALA A O 1
ATOM 3393 N N . ALA A 1 483 ? 47.642 9.116 52.269 1.00 41.01 475 ALA A N 1
ATOM 3394 C CA . ALA A 1 483 ? 47.173 9.882 51.118 1.00 48.14 475 ALA A CA 1
ATOM 3395 C C . ALA A 1 483 ? 45.828 10.501 51.453 1.00 49.10 475 ALA A C 1
ATOM 3396 O O . ALA A 1 483 ? 44.950 9.823 51.986 1.00 57.28 475 ALA A O 1
ATOM 3398 N N . VAL A 1 484 ? 45.674 11.782 51.152 1.00 46.86 476 VAL A N 1
ATOM 3399 C CA . VAL A 1 484 ? 44.498 12.551 51.539 1.00 50.75 476 VAL A CA 1
ATOM 3400 C C . VAL A 1 484 ? 43.841 13.105 50.280 1.00 53.61 476 VAL A C 1
ATOM 3401 O O . VAL A 1 484 ? 44.524 13.668 49.419 1.00 59.25 476 VAL A O 1
ATOM 3405 N N . VAL A 1 485 ? 42.522 12.932 50.167 1.00 50.41 477 VAL A N 1
ATOM 3406 C CA . VAL A 1 485 ? 41.742 13.430 49.041 1.00 52.40 477 VAL A CA 1
ATOM 3407 C C . VAL A 1 485 ? 40.435 13.999 49.571 1.00 54.43 477 VAL A C 1
ATOM 3408 O O . VAL A 1 485 ? 40.041 13.752 50.716 1.00 56.14 477 VAL A O 1
ATOM 3412 N N . GLY A 1 486 ? 39.767 14.771 48.712 1.00 50.74 478 GLY A N 1
ATOM 3413 C CA . GLY A 1 486 ? 38.491 15.367 49.031 1.00 49.79 478 GLY A CA 1
ATOM 3414 C C . GLY A 1 486 ? 37.342 14.551 48.474 1.00 53.19 478 GLY A C 1
ATOM 3415 O O . GLY A 1 486 ? 37.241 14.364 47.272 1.00 64.65 478 GLY A O 1
ATOM 3416 N N . VAL A 1 487 ? 36.483 14.064 49.360 1.00 56.51 479 VAL A N 1
ATOM 3417 C CA . VAL A 1 487 ? 35.258 13.395 48.934 1.00 56.80 479 VAL A CA 1
ATOM 3418 C C . VAL A 1 487 ? 34.159 14.434 48.803 1.00 63.67 479 VAL A C 1
ATOM 3419 O O . VAL A 1 487 ? 34.002 15.268 49.702 1.00 71.81 479 VAL A O 1
ATOM 3423 N N . PRO A 1 488 ? 33.376 14.424 47.731 1.00 64.38 480 PRO A N 1
ATOM 3424 C CA . PRO A 1 488 ? 32.304 15.411 47.601 1.00 63.93 480 PRO A CA 1
ATOM 3425 C C . PRO A 1 488 ? 31.247 15.222 48.672 1.00 73.35 480 PRO A C 1
ATOM 3426 O O . PRO A 1 488 ? 30.976 14.108 49.127 1.00 78.49 480 PRO A O 1
ATOM 3430 N N . ASP A 1 489 ? 30.669 16.342 49.088 1.00 76.39 481 ASP A N 1
ATOM 3431 C CA . ASP A 1 489 ? 29.619 16.395 50.093 1.00 78.98 481 ASP A CA 1
ATOM 3432 C C . ASP A 1 489 ? 28.828 17.658 49.812 1.00 80.58 481 ASP A C 1
ATOM 3433 O O . ASP A 1 489 ? 29.419 18.735 49.708 1.00 80.21 481 ASP A O 1
ATOM 3438 N N . PRO A 1 490 ? 27.511 17.574 49.638 1.00 85.07 482 PRO A N 1
ATOM 3439 C CA . PRO A 1 490 ? 26.747 18.804 49.374 1.00 90.05 482 PRO A CA 1
ATOM 3440 C C . PRO A 1 490 ? 26.792 19.808 50.515 1.00 92.77 482 PRO A C 1
ATOM 3441 O O . PRO A 1 490 ? 26.982 21.004 50.263 1.00 93.18 482 PRO A O 1
ATOM 3445 N N . GLN A 1 491 ? 26.628 19.367 51.766 1.00 95.44 483 GLN A N 1
ATOM 3446 C CA . GLN A 1 491 ? 26.645 20.316 52.875 1.00 98.45 483 GLN A CA 1
ATOM 3447 C C . GLN A 1 491 ? 27.981 21.039 52.971 1.00 98.63 483 GLN A C 1
ATOM 3448 O O . GLN A 1 491 ? 28.023 22.217 53.343 1.00 102.54 483 GLN A O 1
ATOM 3450 N N . ARG A 1 492 ? 29.075 20.371 52.603 1.00 90.79 484 ARG A N 1
ATOM 3451 C CA . ARG A 1 492 ? 30.416 20.872 52.875 1.00 82.36 484 ARG A CA 1
ATOM 3452 C C . ARG A 1 492 ? 31.289 21.049 51.643 1.00 77.75 484 ARG A C 1
ATOM 3453 O O . ARG A 1 492 ? 32.490 21.289 51.804 1.00 75.30 484 ARG A O 1
ATOM 3461 N N . THR A 1 493 ? 30.735 20.920 50.433 1.00 79.70 485 THR A N 1
ATOM 3462 C CA . THR A 1 493 ? 31.501 20.843 49.185 1.00 73.06 485 THR A CA 1
ATOM 3463 C C . THR A 1 493 ? 32.354 19.575 49.156 1.00 70.11 485 THR A C 1
ATOM 3464 O O . THR A 1 493 ? 31.987 18.594 48.500 1.00 70.33 485 THR A O 1
ATOM 3468 N N . GLU A 1 494 ? 33.482 19.572 49.863 1.00 70.43 486 GLU A N 1
ATOM 3469 C CA . GLU A 1 494 ? 34.284 18.368 50.054 1.00 65.11 486 GLU A CA 1
ATOM 3470 C C . GLU A 1 494 ? 34.467 18.097 51.546 1.00 61.75 486 GLU A C 1
ATOM 3471 O O . GLU A 1 494 ? 34.335 18.996 52.375 1.00 57.69 486 GLU A O 1
ATOM 3477 N N . ILE A 1 495 ? 34.781 16.838 51.871 1.00 59.50 487 ILE A N 1
ATOM 3478 C CA . ILE A 1 495 ? 35.200 16.422 53.202 1.00 63.41 487 ILE A CA 1
ATOM 3479 C C . ILE A 1 495 ? 36.549 15.728 53.069 1.00 64.99 487 ILE A C 1
ATOM 3480 O O . ILE A 1 495 ? 36.780 14.972 52.121 1.00 75.73 487 ILE A O 1
ATOM 3482 N N . VAL A 1 496 ? 37.436 15.989 54.020 1.00 53.29 488 VAL A N 1
ATOM 3483 C CA . VAL A 1 496 ? 38.819 15.521 53.974 1.00 51.08 488 VAL A CA 1
ATOM 3484 C C . VAL A 1 496 ? 38.860 14.052 54.379 1.00 54.55 488 VAL A C 1
ATOM 3485 O O . VAL A 1 496 ? 38.475 13.693 55.501 1.00 54.96 488 VAL A O 1
ATOM 3489 N N . LYS A 1 497 ? 39.360 13.202 53.487 1.00 52.23 489 LYS A N 1
ATOM 3490 C CA . LYS A 1 497 ? 39.454 11.773 53.757 1.00 53.32 489 LYS A CA 1
ATOM 3491 C C . LYS A 1 497 ? 40.890 11.308 53.599 1.00 54.91 489 LYS A C 1
ATOM 3492 O O . LYS A 1 497 ? 41.570 11.672 52.631 1.00 56.37 489 LYS A O 1
ATOM 3498 N N . ALA A 1 498 ? 41.339 10.492 54.552 1.00 53.77 490 ALA A N 1
ATOM 3499 C CA . ALA A 1 498 ? 42.696 9.969 54.577 1.00 53.11 490 ALA A CA 1
ATOM 3500 C C . ALA A 1 498 ? 42.695 8.471 54.306 1.00 57.23 490 ALA A C 1
ATOM 3501 O O . ALA A 1 498 ? 41.790 7.751 54.737 1.00 59.30 490 ALA A O 1
ATOM 3503 N N . PHE A 1 499 ? 43.718 8.009 53.587 1.00 57.31 491 PHE A N 1
ATOM 3504 C CA . PHE A 1 499 ? 43.986 6.589 53.396 1.00 53.68 491 PHE A CA 1
ATOM 3505 C C . PHE A 1 499 ? 45.372 6.312 53.961 1.00 60.11 491 PHE A C 1
ATOM 3506 O O . PHE A 1 499 ? 46.365 6.818 53.425 1.00 64.70 491 PHE A O 1
ATOM 3514 N N . VAL A 1 500 ? 45.456 5.513 55.034 1.00 56.91 492 VAL A N 1
ATOM 3515 C CA . VAL A 1 500 ? 46.720 5.318 55.735 1.00 48.37 492 VAL A CA 1
ATOM 3516 C C . VAL A 1 500 ? 47.097 3.849 55.728 1.00 46.94 492 VAL A C 1
ATOM 3517 O O . VAL A 1 500 ? 46.235 2.970 55.826 1.00 48.19 492 VAL A O 1
ATOM 3521 N N . ILE A 1 501 ? 48.391 3.596 55.574 1.00 49.95 493 ILE A N 1
ATOM 3522 C CA . ILE A 1 501 ? 48.967 2.263 55.673 1.00 58.50 493 ILE A CA 1
ATOM 3523 C C . ILE A 1 501 ? 49.604 2.164 57.056 1.00 61.43 493 ILE A C 1
ATOM 3524 O O . ILE A 1 501 ? 50.555 2.893 57.364 1.00 64.41 493 ILE A O 1
ATOM 3529 N N . LEU A 1 502 ? 49.083 1.276 57.894 1.00 63.64 494 LEU A N 1
ATOM 3530 C CA . LEU A 1 502 ? 49.475 1.237 59.302 1.00 59.91 494 LEU A CA 1
ATOM 3531 C C . LEU A 1 502 ? 50.863 0.647 59.497 1.00 59.92 494 LEU A C 1
ATOM 3532 O O . LEU A 1 502 ? 51.248 -0.320 58.835 1.00 62.55 494 LEU A O 1
ATOM 3537 N N . ALA A 1 503 ? 51.609 1.221 60.433 1.00 58.22 495 ALA A N 1
ATOM 3538 C CA . ALA A 1 503 ? 52.816 0.557 60.901 1.00 64.16 495 ALA A CA 1
ATOM 3539 C C . ALA A 1 503 ? 52.463 -0.800 61.513 1.00 66.40 495 ALA A C 1
ATOM 3540 O O . ALA A 1 503 ? 51.351 -1.002 62.016 1.00 64.45 495 ALA A O 1
ATOM 3542 N N . PRO A 1 504 ? 53.377 -1.763 61.446 1.00 69.21 496 PRO A N 1
ATOM 3543 C CA . PRO A 1 504 ? 53.156 -3.026 62.159 1.00 73.76 496 PRO A CA 1
ATOM 3544 C C . PRO A 1 504 ? 53.065 -2.772 63.654 1.00 77.58 496 PRO A C 1
ATOM 3545 O O .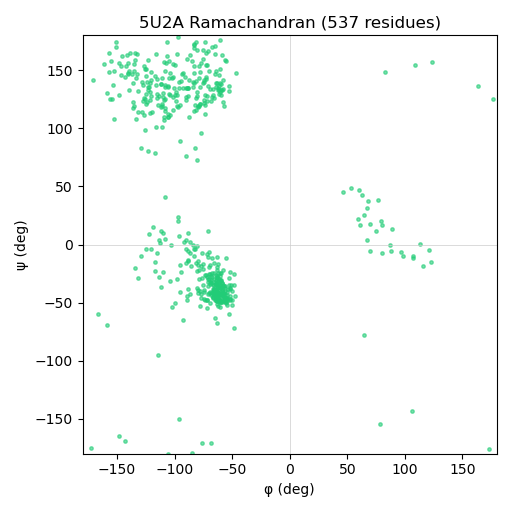 PRO A 1 504 ? 53.892 -2.060 64.230 1.00 68.82 496 PRO A O 1
ATOM 3549 N N . GLY A 1 505 ? 52.048 -3.357 64.276 1.00 78.85 497 GLY A N 1
ATOM 3550 C CA . GLY A 1 505 ? 51.833 -3.246 65.703 1.00 81.02 497 GLY A CA 1
ATOM 3551 C C . GLY A 1 505 ? 50.670 -2.363 66.087 1.00 79.34 497 GLY A C 1
ATOM 3552 O O . GLY A 1 505 ? 50.283 -2.361 67.263 1.00 79.28 497 GLY A O 1
ATOM 3553 N N . PHE A 1 506 ? 50.113 -1.602 65.150 1.00 64.17 498 PHE A N 1
ATOM 3554 C CA . PHE A 1 506 ? 48.979 -0.726 65.413 1.00 67.06 498 PHE A CA 1
ATOM 3555 C C . PHE A 1 506 ? 47.758 -1.273 64.686 1.00 65.73 498 PHE A C 1
ATOM 3556 O O . PHE A 1 506 ? 47.753 -1.364 63.448 1.00 60.89 498 PHE A O 1
ATOM 3564 N N . GLU A 1 507 ? 46.726 -1.628 65.445 1.00 64.16 499 GLU A N 1
ATOM 3565 C CA . GLU A 1 507 ? 45.501 -2.135 64.845 1.00 59.83 499 GLU A CA 1
ATOM 3566 C C . GLU A 1 507 ? 44.619 -0.999 64.340 1.00 59.76 499 GLU A C 1
ATOM 3567 O O . GLU A 1 507 ? 44.483 0.043 64.988 1.00 61.19 499 GLU A O 1
ATOM 3573 N N . GLY A 1 508 ? 43.997 -1.207 63.180 1.00 58.70 500 GLY A N 1
ATOM 3574 C CA . GLY A 1 508 ? 43.139 -0.182 62.598 1.00 55.28 500 GLY A CA 1
ATOM 3575 C C . GLY A 1 508 ? 41.747 -0.115 63.196 1.00 64.81 500 GLY A C 1
ATOM 3576 O O . GLY A 1 508 ? 40.768 -0.511 62.563 1.00 71.87 500 GLY A O 1
ATOM 3577 N N . THR A 1 509 ? 41.640 0.386 64.413 1.00 69.19 501 THR A N 1
ATOM 3578 C CA . THR A 1 509 ? 40.367 0.451 65.102 1.00 64.81 501 THR A CA 1
ATOM 3579 C C . THR A 1 509 ? 39.762 1.836 64.964 1.00 64.43 501 THR A C 1
ATOM 3580 O O . THR A 1 509 ? 40.454 2.795 64.609 1.00 60.92 501 THR A O 1
ATOM 3584 N N . PRO A 1 510 ? 38.464 1.983 65.244 1.00 64.78 502 PRO A N 1
ATOM 3585 C CA . PRO A 1 510 ? 37.890 3.335 65.292 1.00 60.23 502 PRO A CA 1
ATOM 3586 C C . PRO A 1 510 ? 38.535 4.200 66.343 1.00 63.78 502 PRO A C 1
ATOM 3587 O O . PRO A 1 510 ? 38.673 5.410 66.132 1.00 71.61 502 PRO A O 1
ATOM 3591 N N . GLU A 1 511 ? 38.924 3.620 67.481 1.00 68.51 503 GLU A N 1
ATOM 3592 C CA . GLU A 1 511 ? 39.690 4.382 68.461 1.00 70.65 503 GLU A CA 1
ATOM 3593 C C . GLU A 1 511 ? 40.923 4.983 67.806 1.00 68.55 503 GLU A C 1
ATOM 3594 O O . GLU A 1 511 ? 41.200 6.182 67.946 1.00 65.68 503 GLU A O 1
ATOM 3600 N N . LEU A 1 512 ? 41.665 4.161 67.057 1.00 65.90 504 LEU A N 1
ATOM 3601 C CA . LEU A 1 512 ? 42.846 4.670 66.370 1.00 65.04 504 LEU A CA 1
ATOM 3602 C C . LEU A 1 512 ? 42.478 5.784 65.402 1.00 64.97 504 LEU A C 1
ATOM 3603 O O . LEU A 1 512 ? 43.159 6.813 65.342 1.00 71.29 504 LEU A O 1
ATOM 3608 N N . ALA A 1 513 ? 41.390 5.606 64.653 1.00 60.33 505 ALA A N 1
ATOM 3609 C CA . ALA A 1 513 ? 40.977 6.620 63.687 1.00 63.29 505 ALA A CA 1
ATOM 3610 C C . ALA A 1 513 ? 40.700 7.944 64.382 1.00 68.35 505 ALA A C 1
ATOM 3611 O O . ALA A 1 513 ? 41.205 8.998 63.974 1.00 63.91 505 ALA A O 1
ATOM 3613 N N . GLU A 1 514 ? 39.911 7.897 65.458 1.00 74.89 506 GLU A N 1
ATOM 3614 C CA . GLU A 1 514 ? 39.649 9.090 66.251 1.00 75.26 506 GLU A CA 1
ATOM 3615 C C . GLU A 1 514 ? 40.945 9.695 66.776 1.00 75.75 506 GLU A C 1
ATOM 3616 O O . GLU A 1 514 ? 41.126 10.917 66.752 1.00 83.36 506 GLU A O 1
ATOM 3622 N N . GLU A 1 515 ? 41.860 8.851 67.252 1.00 70.15 507 GLU A N 1
ATOM 3623 C CA . GLU A 1 515 ? 43.142 9.354 67.734 1.00 71.51 507 GLU A CA 1
ATOM 3624 C C . GLU A 1 515 ? 43.880 10.108 66.630 1.00 74.13 507 GLU A C 1
ATOM 3625 O O . GLU A 1 515 ? 44.405 11.202 66.865 1.00 80.93 507 GLU A O 1
ATOM 3631 N N . LEU A 1 516 ? 43.891 9.565 65.405 1.00 65.82 508 LEU A N 1
ATOM 3632 C CA . LEU A 1 516 ? 44.598 10.227 64.312 1.00 61.87 508 LEU A CA 1
ATOM 3633 C C . LEU A 1 516 ? 43.937 11.548 63.943 1.00 63.46 508 LEU A C 1
ATOM 3634 O O . LEU A 1 516 ? 44.630 12.532 63.647 1.00 62.52 508 LEU A O 1
ATOM 3639 N N . ALA A 1 517 ? 42.600 11.593 63.960 1.00 57.94 509 ALA A N 1
ATOM 3640 C CA . ALA A 1 517 ? 41.906 12.840 63.650 1.00 57.51 509 ALA A CA 1
ATOM 3641 C C . ALA A 1 517 ? 42.227 13.930 64.673 1.00 69.36 509 ALA A C 1
ATOM 3642 O O . ALA A 1 517 ? 42.540 15.069 64.302 1.00 72.09 509 ALA A O 1
ATOM 3644 N N . LEU A 1 518 ? 42.159 13.604 65.966 1.00 69.53 510 LEU A N 1
ATOM 3645 C CA . LEU A 1 518 ? 42.563 14.573 66.980 1.00 72.85 510 LEU A CA 1
ATOM 3646 C C . LEU A 1 518 ? 44.007 15.019 66.762 1.00 69.85 510 LEU A C 1
ATOM 3647 O O . LEU A 1 518 ? 44.320 16.210 66.856 1.00 73.40 510 LEU A O 1
ATOM 3652 N N . HIS A 1 519 ? 44.889 14.078 66.425 1.00 69.00 511 HIS A N 1
ATOM 3653 C CA . HIS A 1 519 ? 46.295 14.405 66.187 1.00 73.31 511 HIS A CA 1
ATOM 3654 C C . HIS A 1 519 ? 46.465 15.433 65.058 1.00 67.90 511 HIS A C 1
ATOM 3655 O O . HIS A 1 519 ? 47.310 16.332 65.154 1.00 64.91 511 HIS A O 1
ATOM 3662 N N . VAL A 1 520 ? 45.676 15.329 63.986 1.00 57.53 512 VAL A N 1
ATOM 3663 C CA . VAL A 1 520 ? 45.764 16.348 62.943 1.00 58.86 512 VAL A CA 1
ATOM 3664 C C . VAL A 1 520 ? 45.218 17.677 63.449 1.00 63.73 512 VAL A C 1
ATOM 3665 O O . VAL A 1 520 ? 45.777 18.740 63.149 1.00 60.87 512 VAL A O 1
ATOM 3669 N N . LYS A 1 521 ? 44.112 17.645 64.205 1.00 66.32 513 LYS A N 1
ATOM 3670 C CA . LYS A 1 521 ? 43.579 18.879 64.785 1.00 64.19 513 LYS A CA 1
ATOM 3671 C C . LYS A 1 521 ? 44.671 19.649 65.494 1.00 66.66 513 LYS A C 1
ATOM 3672 O O . LYS A 1 521 ? 44.845 20.849 65.267 1.00 77.08 513 LYS A O 1
ATOM 3678 N N . LYS A 1 522 ? 45.455 18.964 66.322 1.00 65.69 514 LYS A N 1
ATOM 3679 C CA . LYS A 1 522 ? 46.433 19.684 67.124 1.00 79.17 514 LYS A CA 1
ATOM 3680 C C . LYS A 1 522 ? 47.647 20.081 66.293 1.00 81.01 514 LYS A C 1
ATOM 3681 O O . LYS A 1 522 ? 48.119 21.220 66.385 1.00 87.96 514 LYS A O 1
ATOM 3683 N N . GLN A 1 523 ? 48.178 19.153 65.490 1.00 73.58 515 GLN A N 1
ATOM 3684 C CA . GLN A 1 523 ? 49.383 19.465 64.728 1.00 74.83 515 GLN A CA 1
ATOM 3685 C C . GLN A 1 523 ? 49.113 20.474 63.625 1.00 82.03 515 GLN A C 1
ATOM 3686 O O . GLN A 1 523 ? 49.989 21.279 63.304 1.00 92.99 515 GLN A O 1
ATOM 3688 N N . LEU A 1 524 ? 47.912 20.462 63.038 1.00 82.48 516 LEU A N 1
ATOM 3689 C CA . LEU A 1 524 ? 47.652 21.228 61.832 1.00 75.44 516 LEU A CA 1
ATOM 3690 C C . LEU A 1 524 ? 46.643 22.321 62.150 1.00 81.43 516 LEU A C 1
ATOM 3691 O O . LEU A 1 524 ? 47.040 23.407 62.605 1.00 91.78 516 LEU A O 1
ATOM 3696 N N . SER A 1 525 ? 45.352 22.108 61.921 1.00 77.83 517 SER A N 1
ATOM 3697 C CA . SER A 1 525 ? 44.333 23.087 62.276 1.00 80.86 517 SER A CA 1
ATOM 3698 C C . SER A 1 525 ? 43.042 22.353 62.586 1.00 74.02 517 SER A C 1
ATOM 3699 O O . SER A 1 525 ? 42.891 21.166 62.289 1.00 73.36 517 SER A O 1
ATOM 3702 N N . ALA A 1 526 ? 42.081 23.089 63.133 1.00 71.56 518 ALA A N 1
ATOM 3703 C CA . ALA A 1 526 ? 40.788 22.479 63.400 1.00 76.85 518 ALA A CA 1
ATOM 3704 C C . ALA A 1 526 ? 40.036 22.158 62.124 1.00 77.83 518 ALA A C 1
ATOM 3705 O O . ALA A 1 526 ? 39.097 21.355 62.158 1.00 75.80 518 ALA A O 1
ATOM 3707 N N . HIS A 1 527 ? 40.431 22.754 60.999 1.00 82.53 519 HIS A N 1
ATOM 3708 C CA . HIS A 1 527 ? 39.699 22.578 59.755 1.00 77.11 519 HIS A CA 1
ATOM 3709 C C . HIS A 1 527 ? 40.247 21.468 58.882 1.00 71.40 519 HIS A C 1
ATOM 3710 O O . HIS A 1 527 ? 39.502 20.927 58.061 1.00 74.59 519 HIS A O 1
ATOM 3717 N N . ALA A 1 528 ? 41.513 21.107 59.039 1.00 68.65 520 ALA A N 1
ATOM 3718 C CA . ALA A 1 528 ? 42.138 20.187 58.107 1.00 66.64 520 ALA A CA 1
ATOM 3719 C C . ALA A 1 528 ? 41.965 18.721 58.477 1.00 74.53 520 ALA A C 1
ATOM 3720 O O . ALA A 1 528 ? 42.233 17.859 57.633 1.00 85.96 520 ALA A O 1
ATOM 3722 N N . TYR A 1 529 ? 41.532 18.408 59.694 1.00 68.64 521 TYR A N 1
ATOM 3723 C CA . TYR A 1 529 ? 41.568 17.021 60.127 1.00 67.30 521 TYR A CA 1
ATOM 3724 C C . TYR A 1 529 ? 40.688 16.158 59.223 1.00 56.73 521 TYR A C 1
ATOM 3725 O O . TYR A 1 529 ? 39.657 16.612 58.723 1.00 62.30 521 TYR A O 1
ATOM 3734 N N . PRO A 1 530 ? 41.085 14.914 58.980 1.00 51.94 522 PRO A N 1
ATOM 3735 C CA . PRO A 1 530 ? 40.260 14.028 58.148 1.00 62.68 522 PRO A CA 1
ATOM 3736 C C . PRO A 1 530 ? 38.998 13.594 58.883 1.00 63.85 522 PRO A C 1
ATOM 3737 O O . PRO A 1 530 ? 39.055 13.095 60.008 1.00 62.82 522 PRO A O 1
ATOM 3741 N N . ARG A 1 531 ? 37.853 13.787 58.232 1.00 63.44 523 ARG A N 1
ATOM 3742 C CA . ARG A 1 531 ? 36.591 13.299 58.758 1.00 52.51 523 ARG A CA 1
ATOM 3743 C C . ARG A 1 531 ? 36.381 11.822 58.493 1.00 54.93 523 ARG A C 1
ATOM 3744 O O . ARG A 1 531 ? 35.520 11.203 59.125 1.00 62.92 523 ARG A O 1
ATOM 3752 N N . GLN A 1 532 ? 37.122 11.246 57.560 1.00 61.96 524 GLN A N 1
ATOM 3753 C CA . GLN A 1 532 ? 37.030 9.825 57.286 1.00 59.58 524 GLN A CA 1
ATOM 3754 C C . GLN A 1 532 ? 38.438 9.289 57.145 1.00 57.43 524 GLN A C 1
ATOM 3755 O O . GLN A 1 532 ? 39.314 9.944 56.571 1.00 58.56 524 GLN A O 1
ATOM 3761 N N . ILE A 1 533 ? 38.658 8.113 57.712 1.00 55.80 525 ILE A N 1
ATOM 3762 C CA . ILE A 1 533 ? 39.965 7.482 57.704 1.00 54.53 525 ILE A CA 1
ATOM 3763 C C . ILE A 1 533 ? 39.743 6.026 57.357 1.00 59.55 525 ILE A C 1
ATOM 3764 O O . ILE A 1 533 ? 39.019 5.321 58.070 1.00 64.13 525 ILE A O 1
ATOM 3769 N N . ASP A 1 534 ? 40.336 5.590 56.254 1.00 52.58 526 ASP A N 1
ATOM 3770 C CA . ASP A 1 534 ? 40.350 4.200 55.845 1.00 54.26 526 ASP A CA 1
ATOM 3771 C C . ASP A 1 534 ? 41.754 3.670 56.054 1.00 55.68 526 ASP A C 1
ATOM 3772 O O . ASP A 1 534 ? 42.730 4.336 55.696 1.00 62.07 526 ASP A O 1
ATOM 3777 N N . PHE A 1 535 ? 41.856 2.481 56.627 1.00 53.42 527 PHE A N 1
ATOM 3778 C CA . PHE A 1 535 ? 43.134 1.806 56.762 1.00 54.34 527 PHE A CA 1
ATOM 3779 C C . PHE A 1 535 ? 43.261 0.801 55.629 1.00 58.20 527 PHE A C 1
ATOM 3780 O O . PHE A 1 535 ? 42.355 -0.011 55.415 1.00 64.81 527 PHE A O 1
ATOM 3788 N N . VAL A 1 536 ? 44.383 0.854 54.908 1.00 50.20 528 VAL A N 1
ATOM 3789 C CA . VAL A 1 536 ? 44.561 0.071 53.697 1.00 53.36 528 VAL A CA 1
ATOM 3790 C C . VAL A 1 536 ? 45.927 -0.589 53.709 1.00 57.01 528 VAL A C 1
ATOM 3791 O O . VAL A 1 536 ? 46.867 -0.125 54.357 1.00 59.52 528 VAL A O 1
ATOM 3795 N N . ALA A 1 537 ? 46.040 -1.649 52.907 1.00 66.44 529 ALA A N 1
ATOM 3796 C CA . ALA A 1 537 ? 47.298 -2.357 52.733 1.00 68.49 529 ALA A CA 1
ATOM 3797 C C . ALA A 1 537 ? 48.196 -1.742 51.667 1.00 71.84 529 ALA A C 1
ATOM 3798 O O . ALA A 1 537 ? 49.400 -2.023 51.666 1.00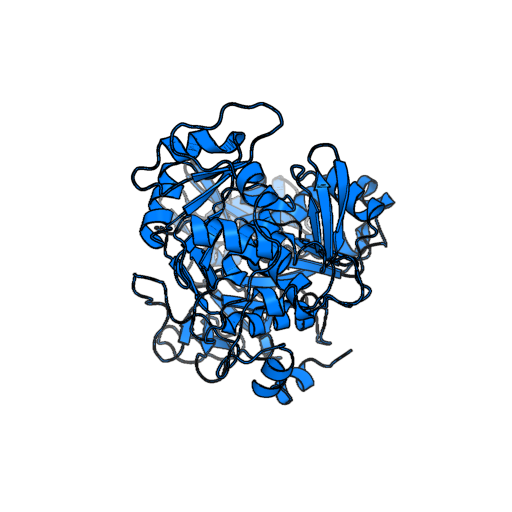 73.64 529 ALA A O 1
ATOM 3800 N N . GLU A 1 538 ? 47.652 -0.915 50.770 1.00 70.39 530 GLU A N 1
ATOM 3801 C CA . GLU A 1 538 ? 48.454 -0.338 49.696 1.00 67.90 530 GLU A CA 1
ATOM 3802 C C . GLU A 1 538 ? 47.760 0.879 49.119 1.00 62.76 530 GLU A C 1
ATOM 3803 O O . GLU A 1 538 ? 46.539 1.016 49.190 1.00 62.41 530 GLU A O 1
ATOM 3809 N N . LEU A 1 539 ? 48.567 1.756 48.530 1.00 61.28 531 LEU A N 1
ATOM 3810 C CA . LEU A 1 539 ? 48.070 2.919 47.821 1.00 60.73 531 LEU A CA 1
ATOM 3811 C C . LEU A 1 539 ? 48.448 2.844 46.341 1.00 59.69 531 LEU A C 1
ATOM 3812 O O . LEU A 1 539 ? 49.512 2.320 45.992 1.00 58.82 531 LEU A O 1
ATOM 3817 N N . PRO A 1 540 ? 47.592 3.329 45.446 1.00 57.87 532 PRO A N 1
ATOM 3818 C CA . PRO A 1 540 ? 47.944 3.329 44.021 1.00 56.02 532 PRO A CA 1
ATOM 3819 C C . PRO A 1 540 ? 49.108 4.271 43.762 1.00 57.81 532 PRO A C 1
ATOM 3820 O O . PRO A 1 540 ? 49.081 5.429 44.180 1.00 63.01 532 PRO A O 1
ATOM 3824 N N . LYS A 1 541 ? 50.139 3.768 43.083 1.00 56.91 533 LYS A N 1
ATOM 3825 C CA . LYS A 1 541 ? 51.333 4.567 42.837 1.00 64.28 533 LYS A CA 1
ATOM 3826 C C . LYS A 1 541 ? 51.799 4.431 41.395 1.00 64.69 533 LYS A C 1
ATOM 3827 O O . LYS A 1 541 ? 51.527 3.434 40.718 1.00 66.27 533 LYS A O 1
ATOM 3833 N N . THR A 1 542 ? 52.519 5.453 40.940 1.00 63.27 534 THR A N 1
ATOM 3834 C CA . THR A 1 542 ? 53.261 5.382 39.689 1.00 66.89 534 THR A CA 1
ATOM 3835 C C . THR A 1 542 ? 54.506 4.533 39.903 1.00 67.28 534 THR A C 1
ATOM 3836 O O . THR A 1 542 ? 54.858 4.205 41.037 1.00 70.64 534 THR A O 1
ATOM 3840 N N . PRO A 1 543 ? 55.189 4.132 38.827 1.00 67.52 535 PRO A N 1
ATOM 3841 C CA . PRO A 1 543 ? 56.377 3.279 38.999 1.00 67.43 535 PRO A CA 1
ATOM 3842 C C . PRO A 1 543 ? 57.453 3.891 39.866 1.00 68.01 535 PRO A C 1
ATOM 3843 O O . PRO A 1 543 ? 58.289 3.150 40.390 1.00 74.52 535 PRO A O 1
ATOM 3847 N N . SER A 1 544 ? 57.479 5.214 40.019 1.00 69.41 536 SER A N 1
ATOM 3848 C CA . SER A 1 544 ? 58.526 5.874 40.785 1.00 73.05 536 SER A CA 1
ATOM 3849 C C . SER A 1 544 ? 58.159 6.028 42.248 1.00 77.14 536 SER A C 1
ATOM 3850 O O . SER A 1 544 ? 59.040 6.289 43.074 1.00 81.51 536 SER A O 1
ATOM 3853 N N . GLY A 1 545 ? 56.886 5.872 42.581 1.00 75.14 537 GLY A N 1
ATOM 3854 C CA . GLY A 1 545 ? 56.428 5.944 43.948 1.00 67.84 537 GLY A CA 1
ATOM 3855 C C . GLY A 1 545 ? 55.370 6.984 44.196 1.00 68.34 537 GLY A C 1
ATOM 3856 O O . GLY A 1 545 ? 54.727 6.930 45.253 1.00 75.68 537 GLY A O 1
ATOM 3857 N N . LYS A 1 546 ? 55.149 7.933 43.284 1.00 63.11 538 LYS A N 1
ATOM 3858 C CA . LYS A 1 546 ? 54.183 8.987 43.558 1.00 59.78 538 LYS A CA 1
ATOM 3859 C C . LYS A 1 546 ? 52.791 8.395 43.684 1.00 63.46 538 LYS A C 1
ATOM 3860 O O . LYS A 1 546 ? 52.411 7.492 42.930 1.00 67.78 538 LYS A O 1
ATOM 3866 N N . ILE A 1 547 ? 52.040 8.899 44.654 1.00 61.10 539 ILE A N 1
ATOM 3867 C CA . ILE A 1 547 ? 50.722 8.356 44.957 1.00 58.70 539 ILE A CA 1
ATOM 3868 C C . ILE A 1 547 ? 49.712 8.918 43.971 1.00 53.54 539 ILE A C 1
ATOM 3869 O O . ILE A 1 547 ? 49.626 10.134 43.778 1.00 60.13 539 ILE A O 1
ATOM 3874 N N . GLN A 1 548 ? 48.911 8.041 43.381 1.00 49.80 540 GLN A N 1
ATOM 3875 C CA . GLN A 1 548 ? 47.915 8.461 42.397 1.00 53.29 540 GLN A CA 1
ATOM 3876 C C . GLN A 1 548 ? 46.622 8.772 43.133 1.00 56.94 540 GLN A C 1
ATOM 3877 O O . GLN A 1 548 ? 45.646 8.015 43.111 1.00 57.08 540 GLN A O 1
ATOM 3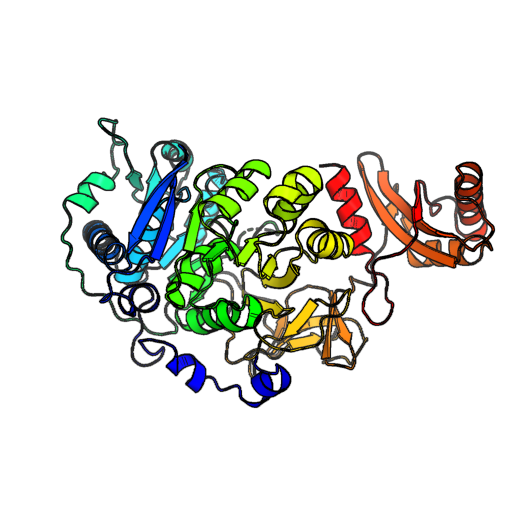883 N N . ARG A 1 549 ? 46.625 9.936 43.788 1.00 53.75 541 ARG A N 1
ATOM 3884 C CA . ARG A 1 549 ? 45.492 10.313 44.622 1.00 48.75 541 ARG A CA 1
ATOM 3885 C C . ARG A 1 549 ? 44.201 10.358 43.818 1.00 58.10 541 ARG A C 1
ATOM 3886 O O . ARG A 1 549 ? 43.135 10.014 44.353 1.00 58.44 541 ARG A O 1
ATOM 3894 N N . PHE A 1 550 ? 44.278 10.731 42.521 1.00 52.56 542 PHE A N 1
ATOM 3895 C CA . PHE A 1 550 ? 43.064 10.827 41.715 1.00 52.42 542 PHE A CA 1
ATOM 3896 C C . PHE A 1 550 ? 42.340 9.492 41.627 1.00 50.04 542 PHE A C 1
ATOM 3897 O O . PHE A 1 550 ? 41.113 9.463 41.512 1.00 58.14 542 PHE A O 1
ATOM 3905 N N . LEU A 1 551 ? 43.066 8.379 41.688 1.00 49.49 543 LEU A N 1
ATOM 3906 C CA . LEU A 1 551 ? 42.394 7.081 41.672 1.00 57.82 543 LEU A CA 1
ATOM 3907 C C . LEU A 1 551 ? 41.658 6.819 42.980 1.00 67.71 543 LEU A C 1
ATOM 3908 O O . LEU A 1 551 ? 40.584 6.204 42.984 1.00 71.74 543 LEU A O 1
ATOM 3913 N N . LEU A 1 552 ? 42.214 7.273 44.100 1.00 69.68 544 LEU A N 1
ATOM 3914 C CA . LEU A 1 552 ? 41.471 7.170 45.344 1.00 65.73 544 LEU A CA 1
ATOM 3915 C C . LEU A 1 552 ? 40.232 8.051 45.299 1.00 67.18 544 LEU A C 1
ATOM 3916 O O . LEU A 1 552 ? 39.161 7.649 45.766 1.00 75.43 544 LEU A O 1
ATOM 3921 N N . ARG A 1 553 ? 40.347 9.238 44.703 1.00 56.79 545 ARG A N 1
ATOM 3922 C CA . ARG A 1 553 ? 39.205 10.142 44.678 1.00 48.60 545 ARG A CA 1
ATOM 3923 C C . ARG A 1 553 ? 38.071 9.592 43.826 1.00 56.57 545 ARG A C 1
ATOM 3924 O O . ARG A 1 553 ? 36.904 9.639 44.237 1.00 64.10 545 ARG A O 1
ATOM 3932 N N . LYS A 1 554 ? 38.387 9.071 42.635 1.00 53.76 546 LYS A N 1
ATOM 3933 C CA . LYS A 1 554 ? 37.334 8.631 41.729 1.00 62.57 546 LYS A CA 1
ATOM 3934 C C . LYS A 1 554 ? 36.620 7.412 42.275 1.00 63.52 546 LYS A C 1
ATOM 3935 O O . LYS A 1 554 ? 35.452 7.175 41.942 1.00 71.70 546 LYS A O 1
ATOM 3937 N N . ALA A 1 555 ? 37.303 6.617 43.096 1.00 58.02 547 ALA A N 1
ATOM 3938 C CA . ALA A 1 555 ? 36.620 5.482 43.697 1.00 64.52 547 ALA A CA 1
ATOM 3939 C C . ALA A 1 555 ? 35.589 5.960 44.711 1.00 66.99 547 ALA A C 1
ATOM 3940 O O . ALA A 1 555 ? 34.515 5.357 44.837 1.00 75.13 547 ALA A O 1
ATOM 3942 N N . GLU A 1 556 ? 35.873 7.066 45.413 1.00 57.45 548 GLU A N 1
ATOM 3943 C CA . GLU A 1 556 ? 34.867 7.616 46.315 1.00 62.99 548 GLU A CA 1
ATOM 3944 C C . GLU A 1 556 ? 33.706 8.232 45.543 1.00 71.75 548 GLU A C 1
ATOM 3945 O O . GLU A 1 556 ? 32.572 8.237 46.037 1.00 82.44 548 GLU A O 1
ATOM 3951 N N . VAL A 1 557 ? 33.951 8.740 44.333 1.00 67.87 549 VAL A N 1
ATOM 3952 C CA . VAL A 1 557 ? 32.847 9.293 43.552 1.00 65.91 549 VAL A CA 1
ATOM 3953 C C . VAL A 1 557 ? 31.978 8.175 42.985 1.00 72.07 549 VAL A C 1
ATOM 3954 O O . VAL A 1 557 ? 30.748 8.288 42.949 1.00 80.27 549 VAL A O 1
ATOM 3958 N N . GLU A 1 558 ? 32.595 7.079 42.539 1.00 74.42 550 GLU A N 1
ATOM 3959 C CA . GLU A 1 558 ? 31.816 5.966 42.006 1.00 87.49 550 GLU A CA 1
ATOM 3960 C C . GLU A 1 558 ? 30.947 5.334 43.083 1.00 84.54 550 GLU A C 1
ATOM 3961 O O . GLU A 1 558 ? 29.845 4.850 42.789 1.00 85.55 550 GLU A O 1
ATOM 3967 N N . LYS A 1 559 ? 31.430 5.338 44.331 1.00 82.95 551 LYS A N 1
ATOM 3968 C CA . LYS A 1 559 ? 30.681 4.777 45.452 1.00 78.35 551 LYS A CA 1
ATOM 3969 C C . LYS A 1 559 ? 29.386 5.537 45.695 1.00 77.29 551 LYS A C 1
ATOM 3970 O O . LYS A 1 559 ? 28.398 4.952 46.149 1.00 84.75 551 LYS A O 1
ATOM 3976 N N . GLN A 1 560 ? 29.355 6.825 45.364 1.00 73.06 552 GLN A N 1
ATOM 3977 C CA . GLN A 1 560 ? 28.134 7.600 45.521 1.00 77.76 552 GLN A CA 1
ATOM 3978 C C . GLN A 1 560 ? 27.130 7.353 44.402 1.00 87.96 552 GLN A C 1
ATOM 3979 O O . GLN A 1 560 ? 25.934 7.591 44.602 1.00 96.84 552 GLN A O 1
ATOM 3985 N N . GLN A 1 561 ? 27.579 6.868 43.246 1.00 90.25 553 GLN A N 1
ATOM 3986 C CA . GLN A 1 561 ? 26.695 6.639 42.107 1.00 98.34 553 GLN A CA 1
ATOM 3987 C C . GLN A 1 561 ? 25.917 5.331 42.257 1.00 102.08 553 GLN A C 1
ATOM 3988 O O . GLN A 1 561 ? 26.270 4.472 43.071 1.00 101.48 553 GLN A O 1
#

Sequence (542 aa):
LDRYDDAVAQFDIAKAIALLAGNPDTGINACIECCDRYTGENRVALRAISIDNTLTELTFEDLRRDMSARVGNMLADAGISAGDVVAGLLPRTPELVATILGAWRIGAIYQPLFTAFGPKAIEQRFGTSGAKLVVTNLANRSKLAEVENCPRRVATILAPGESLPEGDIDFRAAVAAASTECEPVMRKGSDLFMMMSTSGTAPKGVPVPLRALMAFGAYMRDAVGLRSDDIFWNIADPGWAYGLYYAVTGPLLLGVPTILNEGGFTAENTYDIIERLGVTSLAGSPTAFRLLIAAGPESAARVKGRLRVVSSAGEPLNPEVIRWFDACLGAPIHDHYGQTELGMVVNNHHGLEHPVRQGSAGYAMPGYRRVAVLDEAGKEVGPNEPGVLAIDIDNSPLLWFTGYYKKDTPSISGGYYRTGDTVEFEPDGSISFIGRADDVITSSGYRIGPFDVESALLKHPAVNEAAVVGVPDPQRTEIVKAFVILAPGFEGTPELAEELALHVKKQLSAHAYPRQIDFVAELPKTPSGKIQRFLLRKAEVEKQQ

Radius of gyration: 25.18 Å; Cα contacts (8 Å, |Δi|>4): 1222; chains: 1; bounding box: 60×48×77 Å

Secondary structure (DSSP, 8-state):
--BHHHHHHT--HHHHHTTSSSBTTTBB-HHHHHTGGGTTS--EEEEEE-TT--EEEEEHHHHHHHHHHHHHHHHHHT--TT-EEEEE--SSHHHHHHHHHHHHTT-EEEE--TT--HHHHHHHHHHH--SEEEEEHHHHTGGGG-TT--EEEEE--TT-PPPTT-EEHHHHHHTS-S--PPPPB-TTSEEEEEE--S----EEEEEGGGHHHHHHIIIIIS---TT--EEE-S-TTSHHHIIIIIIHHHHHT--EEEE-SPP-HHHHHHHHHHTT--EEEE-HHHHHHHHTT-TTGGGTTTT--SEEEEESSPPPHHHHHHHHHHHS--EEEEEEETTTEEEEE--SSSB----TT--BEEPTT--EEEE-SSS-B--TT--EEEEEESTT-TT------SSS--TTEETTEEEEEEEEEE-TTS-EEE---SS--EEETTEEE-HHHHHHHHHTSTTEEEEEEEEEEETTTEEEEEEEEEEPTT----HHHHHHHHHHHHHHS-TTTS-SEEEE-S---B-TTS-B-HHHHHHHHHHHH-

CATH classification: 3.30.300.30